Protein 7QC0 (pdb70)

Secondary structure (DSSP, 8-state):
--THHHHHHHHHHHHHHHHHHHHSS--HHHHHHHHHHHHHHHHHHHHHHHHHHHTSS---HHHHHHHHHHHHHHSS--SHHHHHHHHHHHHHHHHHTT---SGGGHHHHGGGS-SEEEEEETTEEEEEEGGGPPTT-EEEE-TTPBP-S-EEEEE--EEEB-HHHHS--S-EEE---S-HHHHHH-GGG--TTTEE-TT-B--SS-EEEEE-S-TTTSHHHHHHHHHHSPPP---HHHHHHHHHHHHHHHHHHHHHHHHHGGGGTSS--HHHHHHHHHHHHHHH--TTHHHHHHHHHHHHHHHHHHTTEEE--HHHHHHTTTEEEEEE-IIIIIB-SS-EEEEEEE-TT--HHHHHHHHHHHHTT--SHHHHHHHHHHHHHHSS--PPPEEEEEETTTEEEEEETTEEEEEE-HHHHTTSSSPPPPHHHHHHHHHHHHTT-EEEEEEETTEEEEEEEEE-PBPHHHHHHHHHHHHTT--EEEEE-SS-HHHHHHHHHHHT-S-EE-S--HHHHHHHHHHHHTTSEEEEEE-SGGGHHHHHHSSEEEEETTTS-HHHHHH-SEEETT--TTHHHHHHHHHHHHHHHHHHHHHHHHHHHHTTHHHHHTT--HHHHHHHHHHHHHHHHHHHGGGGG-----

Structure (mmCIF, N/CA/C/O backbone):
data_7QC0
#
_entry.id   7QC0
#
_cell.length_a   89.028
_cell.length_b   94.532
_cell.length_c   128.774
_cell.angle_alpha   90.000
_cell.angle_beta   90.000
_cell.angle_gamma   90.000
#
_symmetry.space_group_name_H-M   'P 21 21 2'
#
loop_
_entity.id
_entity.type
_entity.pdbx_description
1 polymer 'Cadmium translocating P-type ATPase'
2 non-polymer 'BERYLLIUM TRIFLUORIDE ION'
3 non-polymer 'MAGNESIUM ION'
4 water water
#
loop_
_atom_site.group_PDB
_atom_site.id
_atom_site.type_symbol
_atom_site.label_atom_id
_atom_site.label_alt_id
_atom_site.label_comp_id
_atom_site.label_asym_id
_atom_site.label_entity_id
_atom_site.label_seq_id
_atom_site.pdbx_PDB_ins_code
_atom_site.Cartn_x
_atom_site.Cartn_y
_atom_site.Cartn_z
_atom_site.occupancy
_atom_site.B_iso_or_equiv
_atom_site.auth_seq_id
_atom_site.auth_comp_id
_atom_site.auth_asym_id
_atom_site.auth_atom_id
_atom_site.pdbx_PDB_model_num
ATOM 1 N N . ARG A 1 41 ? 9.77247 47.04928 18.28089 1.000 169.27053 41 ARG A N 1
ATOM 2 C CA . ARG A 1 41 ? 10.87020 46.42798 17.54828 1.000 179.35970 41 ARG A CA 1
ATOM 3 C C . ARG A 1 41 ? 10.84306 44.90394 17.68916 1.000 192.53605 41 ARG A C 1
ATOM 4 O O . ARG A 1 41 ? 11.40682 44.34692 18.63206 1.000 185.81370 41 ARG A O 1
ATOM 12 N N . ALA A 1 42 ? 10.16238 44.23971 16.75337 1.000 215.19074 42 ALA A N 1
ATOM 13 C CA . ALA A 1 42 ? 10.14222 42.78505 16.67318 1.000 212.01482 42 ALA A CA 1
ATOM 14 C C . ALA A 1 42 ? 10.13230 42.36277 15.20970 1.000 216.44847 42 ALA A C 1
ATOM 15 O O . ALA A 1 42 ? 9.51572 43.02404 14.36937 1.000 217.94003 42 ALA A O 1
ATOM 17 N N . GLU A 1 43 ? 10.81988 41.25694 14.91057 1.000 202.23313 43 GLU A N 1
ATOM 18 C CA . GLU A 1 43 ? 11.04623 40.83645 13.53128 1.000 198.66788 43 GLU A CA 1
ATOM 19 C C . GLU A 1 43 ? 9.88044 40.06643 12.93076 1.000 194.96553 43 GLU A C 1
ATOM 20 O O . GLU A 1 43 ? 9.92778 39.74614 11.73840 1.000 193.13982 43 GLU A O 1
ATOM 26 N N . VAL A 1 44 ? 8.86353 39.73162 13.72717 1.000 203.34501 44 VAL A N 1
ATOM 27 C CA . VAL A 1 44 ? 7.74450 38.93839 13.22718 1.000 199.95862 44 VAL A CA 1
ATOM 28 C C . VAL A 1 44 ? 7.04006 39.62549 12.06406 1.000 203.75519 44 VAL A C 1
ATOM 29 O O . VAL A 1 44 ? 6.54057 38.95761 11.14925 1.000 202.86693 44 VAL A O 1
ATOM 33 N N . ILE A 1 45 ? 7.02363 40.95985 12.04745 1.000 213.35267 45 ILE A N 1
ATOM 34 C CA . ILE A 1 45 ? 6.41466 41.66941 10.93104 1.000 213.59233 45 ILE A CA 1
ATOM 35 C C . ILE A 1 45 ? 7.19532 41.53744 9.62909 1.000 217.90114 45 ILE A C 1
ATOM 36 O O . ILE A 1 45 ? 6.59006 41.62976 8.55248 1.000 217.02478 45 ILE A O 1
ATOM 41 N N . PHE A 1 46 ? 8.47479 41.15499 9.67749 1.000 196.38619 46 PHE A N 1
ATOM 42 C CA . PHE A 1 46 ? 9.14073 40.77225 8.43727 1.000 188.98272 46 PHE A CA 1
ATOM 43 C C . PHE A 1 46 ? 8.49892 39.54309 7.82347 1.000 187.35129 46 PHE A C 1
ATOM 44 O O . PHE A 1 46 ? 8.24371 39.51697 6.61173 1.000 186.58116 46 PHE A O 1
ATOM 52 N N . ALA A 1 47 ? 8.04064 38.61408 8.66039 1.000 187.58326 47 ALA A N 1
ATOM 53 C CA . ALA A 1 47 ? 7.29891 37.48760 8.11731 1.000 184.39590 47 ALA A CA 1
ATOM 54 C C . ALA A 1 47 ? 5.98362 37.95389 7.52706 1.000 186.07268 47 ALA A C 1
ATOM 55 O O . ALA A 1 47 ? 5.65611 37.60284 6.38400 1.000 185.09329 47 ALA A O 1
ATOM 57 N N . VAL A 1 48 ? 5.33813 38.91411 8.19035 1.000 190.75231 48 VAL A N 1
ATOM 58 C CA . VAL A 1 48 ? 4.12075 39.48211 7.63234 1.000 190.04943 48 VAL A CA 1
ATOM 59 C C . VAL A 1 48 ? 4.43299 40.16312 6.31499 1.000 187.70860 48 VAL A C 1
ATOM 60 O O . VAL A 1 48 ? 3.70210 40.00376 5.32912 1.000 184.44001 48 VAL A O 1
ATOM 64 N N . LEU A 1 49 ? 5.54783 40.88894 6.25508 1.000 180.23142 49 LEU A N 1
ATOM 65 C CA . LEU A 1 49 ? 5.88086 41.53941 4.99854 1.000 178.12425 49 LEU A CA 1
ATOM 66 C C . LEU A 1 49 ? 6.24785 40.52156 3.92509 1.000 179.00582 49 LEU A C 1
ATOM 67 O O . LEU A 1 49 ? 5.75918 40.62227 2.78990 1.000 176.19055 49 LEU A O 1
ATOM 72 N N . CYS A 1 50 ? 6.92774 39.43087 4.30833 1.000 177.01523 50 CYS A N 1
ATOM 73 C CA . CYS A 1 50 ? 7.09039 38.32676 3.36627 1.000 174.22019 50 CYS A CA 1
ATOM 74 C C . CYS A 1 50 ? 5.75290 37.79211 2.89472 1.000 172.81355 50 CYS A C 1
ATOM 75 O O . CYS A 1 50 ? 5.61118 37.42387 1.72516 1.000 171.06790 50 CYS A O 1
ATOM 78 N N . GLY A 1 51 ? 4.75305 37.75661 3.77036 1.000 187.59492 51 GLY A N 1
ATOM 79 C CA . GLY A 1 51 ? 3.44254 37.34603 3.30872 1.000 186.32258 51 GLY A CA 1
ATOM 80 C C . GLY A 1 51 ? 2.86496 38.32197 2.30101 1.000 187.87428 51 GLY A C 1
ATOM 81 O O . GLY A 1 51 ? 2.59080 37.95179 1.15360 1.000 188.02313 51 GLY A O 1
ATOM 82 N N . ILE A 1 52 ? 2.87565 39.61576 2.64719 1.000 175.78660 52 ILE A N 1
ATOM 83 C CA . ILE A 1 52 ? 2.32050 40.63203 1.75289 1.000 172.15465 52 ILE A CA 1
ATOM 84 C C . ILE A 1 52 ? 3.07811 40.64746 0.43818 1.000 174.72352 52 ILE A C 1
ATOM 85 O O . ILE A 1 52 ? 2.48345 40.72723 -0.64443 1.000 176.63699 52 ILE A O 1
ATOM 90 N N . CYS A 1 53 ? 4.39948 40.57154 0.51173 1.000 177.35452 53 CYS A N 1
ATOM 91 C CA . CYS A 1 53 ? 5.20200 40.54096 -0.69855 1.000 175.67828 53 CYS A CA 1
ATOM 92 C C . CYS A 1 53 ? 5.02478 39.23129 -1.46327 1.000 174.93694 53 CYS A C 1
ATOM 93 O O . CYS A 1 53 ? 4.95253 39.23943 -2.69829 1.000 177.47229 53 CYS A O 1
ATOM 96 N N . LEU A 1 54 ? 4.95847 38.09299 -0.75864 1.000 173.19506 54 LEU A N 1
ATOM 97 C CA . LEU A 1 54 ? 4.73315 36.83167 -1.46467 1.000 171.90629 54 LEU A CA 1
ATOM 98 C C . LEU A 1 54 ? 3.35195 36.75555 -2.10352 1.000 173.90789 54 LEU A C 1
ATOM 99 O O . LEU A 1 54 ? 3.22776 36.32204 -3.25265 1.000 177.18287 54 LEU A O 1
ATOM 104 N N . LEU A 1 55 ? 2.30339 37.17105 -1.39126 1.000 171.59594 55 LEU A N 1
ATOM 105 C CA . LEU A 1 55 ? 0.96544 37.11726 -1.97603 1.000 171.33103 55 LEU A CA 1
ATOM 106 C C . LEU A 1 55 ? 0.81834 38.06099 -3.16645 1.000 179.08141 55 LEU A C 1
ATOM 107 O O . LEU A 1 55 ? 0.54170 37.61619 -4.28967 1.000 183.86416 55 LEU A O 1
ATOM 112 N N . LEU A 1 56 ? 1.17371 39.33479 -2.98416 1.000 172.91333 56 LEU A N 1
ATOM 113 C CA . LEU A 1 56 ? 0.92462 40.31544 -4.03640 1.000 177.87391 56 LEU A CA 1
ATOM 114 C C . LEU A 1 56 ? 1.88336 40.11709 -5.19836 1.000 181.46686 56 LEU A C 1
ATOM 115 O O . LEU A 1 56 ? 1.51354 40.34990 -6.35500 1.000 187.98214 56 LEU A O 1
ATOM 120 N N . GLY A 1 57 ? 3.11626 39.70386 -4.90944 1.000 183.62111 57 GLY A N 1
ATOM 121 C CA . GLY A 1 57 ? 4.03792 39.35190 -5.97028 1.000 179.88576 57 GLY A CA 1
ATOM 122 C C . GLY A 1 57 ? 3.64743 38.07958 -6.69933 1.000 184.50288 57 GLY A C 1
ATOM 123 O O . GLY A 1 57 ? 3.95841 37.92324 -7.88356 1.000 186.13679 57 GLY A O 1
ATOM 124 N N . TRP A 1 58 ? 2.97870 37.14537 -6.00854 1.000 178.41340 58 TRP A N 1
ATOM 125 C CA . TRP A 1 58 ? 2.47996 35.95212 -6.69252 1.000 179.40432 58 TRP A CA 1
ATOM 126 C C . TRP A 1 58 ? 1.16065 36.20574 -7.41701 1.000 185.32496 58 TRP A C 1
ATOM 127 O O . TRP A 1 58 ? 0.99570 35.78893 -8.56960 1.000 188.81253 58 TRP A O 1
ATOM 138 N N . LEU A 1 59 ? 0.21969 36.89811 -6.77250 1.000 188.63530 59 LEU A N 1
ATOM 139 C CA . LEU A 1 59 ? -1.10806 37.07687 -7.35382 1.000 197.35450 59 LEU A CA 1
ATOM 140 C C . LEU A 1 59 ? -1.10015 38.12210 -8.46580 1.000 204.01737 59 LEU A C 1
ATOM 141 O O . LEU A 1 59 ? -1.55285 37.84973 -9.58356 1.000 207.34564 59 LEU A O 1
ATOM 146 N N . GLY A 1 60 ? -0.59780 39.32115 -8.17275 1.000 218.00816 60 GLY A N 1
ATOM 147 C CA . GLY A 1 60 ? -0.72793 40.46430 -9.04940 1.000 219.59873 60 GLY A CA 1
ATOM 148 C C . GLY A 1 60 ? -0.30635 40.24619 -10.49334 1.000 228.35914 60 GLY A C 1
ATOM 149 O O . GLY A 1 60 ? -1.04843 40.57872 -11.42017 1.000 229.02174 60 GLY A O 1
ATOM 150 N N . PRO A 1 61 ? 0.89112 39.69778 -10.72492 1.000 214.74231 61 PRO A N 1
ATOM 151 C CA . PRO A 1 61 ? 1.33682 39.47578 -12.11306 1.000 212.25399 61 PRO A CA 1
ATOM 152 C C . PRO A 1 61 ? 0.49261 38.47852 -12.90314 1.000 210.05666 61 PRO A C 1
ATOM 153 O O . PRO A 1 61 ? 0.65686 38.40397 -14.12772 1.000 204.02083 61 PRO A O 1
ATOM 157 N N . LYS A 1 62 ? -0.39666 37.71956 -12.26095 1.000 205.73014 62 LYS A N 1
ATOM 158 C CA . LYS A 1 62 ? -1.07287 36.61438 -12.93421 1.000 206.83306 62 LYS A CA 1
ATOM 159 C C . LYS A 1 62 ? -2.58935 36.70142 -12.80453 1.000 211.71144 62 LYS A C 1
ATOM 160 O O . LYS A 1 62 ? -3.32105 36.30233 -13.71716 1.000 203.38386 62 LYS A O 1
ATOM 166 N N . TYR A 1 63 ? -3.07143 37.22738 -11.67904 1.000 219.62951 63 TYR A N 1
ATOM 167 C CA . TYR A 1 63 ? -4.49899 37.43152 -11.45880 1.000 220.18978 63 TYR A CA 1
ATOM 168 C C . TYR A 1 63 ? -4.80785 38.87653 -11.07826 1.000 223.27999 63 TYR A C 1
ATOM 169 O O . TYR A 1 63 ? -5.79195 39.14525 -10.38351 1.000 224.63043 63 TYR A O 1
ATOM 178 N N . GLY A 1 64 ? -3.96861 39.81169 -11.51020 1.000 227.80780 64 GLY A N 1
ATOM 179 C CA . GLY A 1 64 ? -4.18804 41.21025 -11.22148 1.000 224.53610 64 GLY A CA 1
ATOM 180 C C . GLY A 1 64 ? -3.45146 42.09659 -12.20280 1.000 215.71228 64 GLY A C 1
ATOM 181 O O . GLY A 1 64 ? -2.91697 41.63198 -13.21224 1.000 210.33367 64 GLY A O 1
ATOM 182 N N . ILE A 1 65 ? -3.44958 43.39367 -11.90104 1.000 209.09969 65 ILE A N 1
ATOM 183 C CA . ILE A 1 65 ? -2.83224 44.39015 -12.76975 1.000 204.51264 65 ILE A CA 1
ATOM 184 C C . ILE A 1 65 ? -1.47053 44.80055 -12.22265 1.000 200.19816 65 ILE A C 1
ATOM 185 O O . ILE A 1 65 ? -1.33810 45.85220 -11.58434 1.000 194.27429 65 ILE A O 1
ATOM 190 N N . MET A 1 66 ? -0.45617 43.96734 -12.43252 1.000 211.22681 66 MET A N 1
ATOM 191 C CA . MET A 1 66 ? 0.87487 44.27058 -11.93179 1.000 205.18169 66 MET A CA 1
ATOM 192 C C . MET A 1 66 ? 1.91197 43.80019 -12.94087 1.000 198.03375 66 MET A C 1
ATOM 193 O O . MET A 1 66 ? 1.74888 42.75086 -13.56983 1.000 195.54108 66 MET A O 1
ATOM 198 N N . SER A 1 67 ? 2.97440 44.59021 -13.09110 1.000 190.05602 67 SER A N 1
ATOM 199 C CA . SER A 1 67 ? 4.11994 44.18218 -13.89412 1.000 193.05008 67 SER A CA 1
ATOM 200 C C . SER A 1 67 ? 4.89029 43.06654 -13.20809 1.000 195.67036 67 SER A C 1
ATOM 201 O O . SER A 1 67 ? 5.03272 43.04533 -11.98185 1.000 196.65826 67 SER A O 1
ATOM 204 N N . GLU A 1 68 ? 5.37174 42.11937 -14.01360 1.000 192.04709 68 GLU A N 1
ATOM 205 C CA . GLU A 1 68 ? 6.33406 41.15150 -13.50579 1.000 192.77183 68 GLU A CA 1
ATOM 206 C C . GLU A 1 68 ? 7.59972 41.83074 -12.99943 1.000 195.96305 68 GLU A C 1
ATOM 207 O O . GLU A 1 68 ? 8.29035 41.28024 -12.13889 1.000 196.14191 68 GLU A O 1
ATOM 213 N N . GLN A 1 69 ? 7.92032 43.02074 -13.51167 1.000 196.10097 69 GLN A N 1
ATOM 214 C CA . GLN A 1 69 ? 9.00081 43.80718 -12.92363 1.000 196.60279 69 GLN A CA 1
ATOM 215 C C . GLN A 1 69 ? 8.67922 44.20233 -11.48303 1.000 194.28593 69 GLN A C 1
ATOM 216 O O . GLN A 1 69 ? 9.50172 44.00975 -10.57524 1.000 189.65544 69 GLN A O 1
ATOM 222 N N . PHE A 1 70 ? 7.41589 44.53737 -11.21929 1.000 213.20514 70 PHE A N 1
ATOM 223 C CA . PHE A 1 70 ? 7.01538 44.94427 -9.87692 1.000 209.01696 70 PHE A CA 1
ATOM 224 C C . PHE A 1 70 ? 6.73992 43.72952 -8.99886 1.000 209.37230 70 PHE A C 1
ATOM 225 O O . PHE A 1 70 ? 7.14988 43.69439 -7.83398 1.000 208.93391 70 PHE A O 1
ATOM 233 N N . GLY A 1 71 ? 6.00058 42.74911 -9.51102 1.000 197.75156 71 GLY A N 1
ATOM 234 C CA . GLY A 1 71 ? 5.76334 41.55337 -8.72412 1.000 194.00052 71 GLY A CA 1
ATOM 235 C C . GLY A 1 71 ? 7.02895 40.76132 -8.43603 1.000 192.60224 71 GLY A C 1
ATOM 236 O O . GLY A 1 71 ? 7.15919 40.15595 -7.36756 1.000 190.85917 71 GLY A O 1
ATOM 237 N N . PHE A 1 72 ? 8.01092 40.80820 -9.34359 1.000 190.80148 72 PHE A N 1
ATOM 238 C CA . PHE A 1 72 ? 9.34264 40.30598 -9.01367 1.000 189.56996 72 PHE A CA 1
ATOM 239 C C . PHE A 1 72 ? 10.04092 41.15876 -7.95837 1.000 185.55447 72 PHE A C 1
ATOM 240 O O . PHE A 1 72 ? 10.77782 40.62305 -7.12601 1.000 177.46789 72 PHE A O 1
ATOM 248 N N . GLY A 1 73 ? 9.87773 42.48541 -7.99417 1.000 189.52255 73 GLY A N 1
ATOM 249 C CA . GLY A 1 73 ? 10.44265 43.28663 -6.91624 1.000 178.80565 73 GLY A CA 1
ATOM 250 C C . GLY A 1 73 ? 9.82364 42.98142 -5.56210 1.000 178.77444 73 GLY A C 1
ATOM 251 O O . GLY A 1 73 ? 10.51047 42.99673 -4.53297 1.000 174.50495 73 GLY A O 1
ATOM 252 N N . LEU A 1 74 ? 8.54600 42.60161 -5.55718 1.000 189.32155 74 LEU A N 1
ATOM 253 C CA . LEU A 1 74 ? 7.91805 42.06361 -4.35147 1.000 185.35071 74 LEU A CA 1
ATOM 254 C C . LEU A 1 74 ? 8.51195 40.71946 -3.94497 1.000 185.69390 74 LEU A C 1
ATOM 255 O O . LEU A 1 74 ? 8.72892 40.47286 -2.75443 1.000 187.35211 74 LEU A O 1
ATOM 260 N N . LEU A 1 75 ? 8.72388 39.81480 -4.90144 1.000 178.10517 75 LEU A N 1
ATOM 261 C CA . LEU A 1 75 ? 9.42438 38.57189 -4.57833 1.000 176.60117 75 LEU A CA 1
ATOM 262 C C . LEU A 1 75 ? 10.82319 38.83532 -4.01449 1.000 178.74498 75 LEU A C 1
ATOM 263 O O . LEU A 1 75 ? 11.27465 38.13511 -3.09596 1.000 182.53337 75 LEU A O 1
ATOM 268 N N . LEU A 1 76 ? 11.49406 39.87903 -4.50450 1.000 189.50132 76 LEU A N 1
ATOM 269 C CA . LEU A 1 76 ? 12.78121 40.27992 -3.94324 1.000 187.86556 76 LEU A CA 1
ATOM 270 C C . LEU A 1 76 ? 12.63187 40.70347 -2.49042 1.000 191.77854 76 LEU A C 1
ATOM 271 O O . LEU A 1 76 ? 13.45660 40.35105 -1.64191 1.000 193.84316 76 LEU A O 1
ATOM 276 N N . ALA A 1 77 ? 11.62317 41.52541 -2.20111 1.000 178.37431 77 ALA A N 1
ATOM 277 C CA . ALA A 1 77 ? 11.37903 41.91479 -0.81521 1.000 180.08035 77 ALA A CA 1
ATOM 278 C C . ALA A 1 77 ? 11.06371 40.69626 0.05138 1.000 179.91840 77 ALA A C 1
ATOM 279 O O . ALA A 1 77 ? 11.45106 40.63905 1.22487 1.000 182.53469 77 ALA A O 1
ATOM 281 N N . ALA A 1 78 ? 10.31790 39.73285 -0.50065 1.000 184.74329 78 ALA A N 1
ATOM 282 C CA . ALA A 1 78 ? 10.02181 38.48129 0.19375 1.000 185.82252 78 ALA A CA 1
ATOM 283 C C . ALA A 1 78 ? 11.26600 37.63672 0.44025 1.000 188.27326 78 ALA A C 1
ATOM 284 O O . ALA A 1 78 ? 11.25527 36.78369 1.33522 1.000 186.26938 78 ALA A O 1
ATOM 286 N N . TYR A 1 79 ? 12.33766 37.86168 -0.31962 1.000 182.21512 79 TYR A N 1
ATOM 287 C CA . TYR A 1 79 ? 13.62523 37.27120 0.04862 1.000 184.06966 79 TYR A CA 1
ATOM 288 C C . TYR A 1 79 ? 14.41884 38.12451 1.03262 1.000 187.35852 79 TYR A C 1
ATOM 289 O O . TYR A 1 79 ? 15.07429 37.58175 1.92092 1.000 192.40336 79 TYR A O 1
ATOM 298 N N . PHE A 1 80 ? 14.35430 39.44680 0.90751 1.000 185.02842 80 PHE A N 1
ATOM 299 C CA . PHE A 1 80 ? 15.07848 40.33970 1.81050 1.000 185.25087 80 PHE A CA 1
ATOM 300 C C . PHE A 1 80 ? 14.58665 40.20668 3.25264 1.000 184.83864 80 PHE A C 1
ATOM 301 O O . PHE A 1 80 ? 15.36466 39.89981 4.17419 1.000 186.94779 80 PHE A O 1
ATOM 309 N N . PHE A 1 81 ? 13.28114 40.41406 3.45876 1.000 189.34712 81 PHE A N 1
ATOM 310 C CA . PHE A 1 81 ? 12.69578 40.27662 4.78829 1.000 191.14366 81 PHE A CA 1
ATOM 311 C C . PHE A 1 81 ? 12.81884 38.85257 5.31112 1.000 196.07658 81 PHE A C 1
ATOM 312 O O . PHE A 1 81 ? 12.97561 38.64388 6.52140 1.000 199.68678 81 PHE A O 1
ATOM 320 N N . GLY A 1 82 ? 12.74342 37.86378 4.42018 1.000 185.49171 82 GLY A N 1
ATOM 321 C CA . GLY A 1 82 ? 12.87679 36.48470 4.85266 1.000 189.53925 82 GLY A CA 1
ATOM 322 C C . GLY A 1 82 ? 14.28830 36.19323 5.31470 1.000 192.74140 82 GLY A C 1
ATOM 323 O O . GLY A 1 82 ? 14.49959 35.52887 6.33295 1.000 191.62562 82 GLY A O 1
ATOM 324 N N . GLY A 1 83 ? 15.27255 36.70336 4.57253 1.000 197.09371 83 GLY A N 1
ATOM 325 C CA . GLY A 1 83 ? 16.65042 36.31492 4.76420 1.000 202.14785 83 GLY A CA 1
ATOM 326 C C . GLY A 1 83 ? 17.32685 36.99863 5.92439 1.000 207.09352 83 GLY A C 1
ATOM 327 O O . GLY A 1 83 ? 18.18814 36.39675 6.56602 1.000 204.12874 83 GLY A O 1
ATOM 328 N N . TYR A 1 84 ? 16.96917 38.25516 6.21691 1.000 227.35874 84 TYR A N 1
ATOM 329 C CA . TYR A 1 84 ? 17.88630 39.06444 7.01916 1.000 229.57484 84 TYR A CA 1
ATOM 330 C C . TYR A 1 84 ? 18.02658 38.52090 8.43891 1.000 230.00138 84 TYR A C 1
ATOM 331 O O . TYR A 1 84 ? 19.12611 38.53506 9.00344 1.000 233.90133 84 TYR A O 1
ATOM 340 N N . PHE A 1 85 ? 16.94581 38.01030 9.02327 1.000 211.83977 85 PHE A N 1
ATOM 341 C CA . PHE A 1 85 ? 17.05267 37.34505 10.31920 1.000 205.56126 85 PHE A CA 1
ATOM 342 C C . PHE A 1 85 ? 17.42152 35.86401 10.23276 1.000 199.08099 85 PHE A C 1
ATOM 343 O O . PHE A 1 85 ? 18.25272 35.39451 11.01791 1.000 196.98391 85 PHE A O 1
ATOM 351 N N . THR A 1 86 ? 16.82049 35.11258 9.30678 1.000 203.88501 86 THR A N 1
ATOM 352 C CA . THR A 1 86 ? 17.10879 33.68217 9.20180 1.000 198.48134 86 THR A CA 1
ATOM 353 C C . THR A 1 86 ? 18.56955 33.39976 8.85281 1.000 202.18061 86 THR A C 1
ATOM 354 O O . THR A 1 86 ? 19.09372 32.33431 9.19839 1.000 204.05637 86 THR A O 1
ATOM 358 N N . LEU A 1 87 ? 19.23170 34.33303 8.16609 1.000 203.00614 87 LEU A N 1
ATOM 359 C CA . LEU A 1 87 ? 20.66541 34.25146 7.89288 1.000 203.01594 87 LEU A CA 1
ATOM 360 C C . LEU A 1 87 ? 21.47480 34.09357 9.17638 1.000 199.19470 87 LEU A C 1
ATOM 361 O O . LEU A 1 87 ? 22.37365 33.23942 9.26943 1.000 201.08703 87 LEU A O 1
ATOM 366 N N . ARG A 1 88 ? 21.22205 34.97200 10.15042 1.000 190.39848 88 ARG A N 1
ATOM 367 C CA . ARG A 1 88 ? 22.17574 35.17179 11.23233 1.000 196.13923 88 ARG A CA 1
ATOM 368 C C . ARG A 1 88 ? 22.34084 33.91695 12.07242 1.000 203.98509 88 ARG A C 1
ATOM 369 O O . ARG A 1 88 ? 23.40544 33.70764 12.65238 1.000 208.85954 88 ARG A O 1
ATOM 377 N N . GLU A 1 89 ? 21.30005 33.08877 12.17607 1.000 202.49632 89 GLU A N 1
ATOM 378 C CA . GLU A 1 89 ? 21.40611 31.87476 12.97961 1.000 205.28428 89 GLU A CA 1
ATOM 379 C C . GLU A 1 89 ? 22.57699 31.01980 12.50749 1.000 210.87012 89 GLU A C 1
ATOM 380 O O . GLU A 1 89 ? 23.49936 30.69822 13.27944 1.000 215.93068 89 GLU A O 1
ATOM 386 N N . ALA A 1 90 ? 22.61389 30.75832 11.20025 1.000 219.40885 90 ALA A N 1
ATOM 387 C CA . ALA A 1 90 ? 23.69050 29.97291 10.61914 1.000 222.93050 90 ALA A CA 1
ATOM 388 C C . ALA A 1 90 ? 25.00384 30.73326 10.66138 1.000 222.00649 90 ALA A C 1
ATOM 389 O O . ALA A 1 90 ? 26.03253 30.17460 11.05035 1.000 220.06591 90 ALA A O 1
ATOM 391 N N . VAL A 1 91 ? 25.00067 32.00194 10.23974 1.000 216.88704 91 VAL A N 1
ATOM 392 C CA . VAL A 1 91 ? 26.25609 32.75807 10.23368 1.000 214.14217 91 VAL A CA 1
ATOM 393 C C . VAL A 1 91 ? 26.90632 32.73390 11.61681 1.000 219.67863 91 VAL A C 1
ATOM 394 O O . VAL A 1 91 ? 28.08379 32.37042 11.77237 1.000 220.61808 91 VAL A O 1
ATOM 398 N N . GLU A 1 92 ? 26.10542 33.00683 12.64990 1.000 219.57129 92 GLU A N 1
ATOM 399 C CA . GLU A 1 92 ? 26.60409 33.11812 14.01445 1.000 220.89546 92 GLU A CA 1
ATOM 400 C C . GLU A 1 92 ? 27.15296 31.79208 14.51705 1.000 229.20075 92 GLU A C 1
ATOM 401 O O . GLU A 1 92 ? 28.28561 31.73092 15.01072 1.000 231.97448 92 GLU A O 1
ATOM 407 N N . LYS A 1 93 ? 26.37191 30.70888 14.40986 1.000 243.68161 93 LYS A N 1
ATOM 408 C CA . LYS A 1 93 ? 26.88099 29.46942 14.99251 1.000 246.62705 93 LYS A CA 1
ATOM 409 C C . LYS A 1 93 ? 27.98187 28.85034 14.13735 1.000 247.50512 93 LYS A C 1
ATOM 410 O O . LYS A 1 93 ? 28.95763 28.31995 14.67787 1.000 254.99495 93 LYS A O 1
ATOM 416 N N . ILE A 1 94 ? 27.85333 28.88966 12.80909 1.000 239.32386 94 ILE A N 1
ATOM 417 C CA . ILE A 1 94 ? 28.85293 28.27394 11.94600 1.000 238.79353 94 ILE A CA 1
ATOM 418 C C . ILE A 1 94 ? 30.15796 29.05615 11.89190 1.000 239.13514 94 ILE A C 1
ATOM 419 O O . ILE A 1 94 ? 31.15449 28.53219 11.37751 1.000 235.89312 94 ILE A O 1
ATOM 424 N N . SER A 1 95 ? 30.19444 30.28942 12.41590 1.000 231.45800 95 SER A N 1
ATOM 425 C CA . SER A 1 95 ? 31.49042 30.94157 12.60236 1.000 232.84335 95 SER A CA 1
ATOM 426 C C . SER A 1 95 ? 32.39954 30.13233 13.52549 1.000 235.86996 95 SER A C 1
ATOM 427 O O . SER A 1 95 ? 33.62108 30.11307 13.33095 1.000 234.92136 95 SER A O 1
ATOM 430 N N . LYS A 1 96 ? 31.82388 29.45353 14.52031 1.000 236.41266 96 LYS A N 1
ATOM 431 C CA . LYS A 1 96 ? 32.53476 28.43242 15.29252 1.000 234.32428 96 LYS A CA 1
ATOM 432 C C . LYS A 1 96 ? 31.48035 27.61330 16.02633 1.000 236.93190 96 LYS A C 1
ATOM 433 O O . LYS A 1 96 ? 30.88557 28.09846 16.99374 1.000 235.98839 96 LYS A O 1
ATOM 439 N N . GLY A 1 97 ? 31.26309 26.37733 15.57923 1.000 244.31964 97 GLY A N 1
ATOM 440 C CA . GLY A 1 97 ? 30.17962 25.56267 16.09785 1.000 237.83850 97 GLY A CA 1
ATOM 441 C C . GLY A 1 97 ? 29.84052 24.39073 15.19844 1.000 235.04780 97 GLY A C 1
ATOM 442 O O . GLY A 1 97 ? 30.74360 23.73688 14.66690 1.000 236.00335 97 GLY A O 1
ATOM 443 N N . GLN A 1 98 ? 28.54972 24.10684 15.01805 1.000 231.21185 98 GLN A N 1
ATOM 444 C CA . GLN A 1 98 ? 28.13060 22.94710 14.24340 1.000 227.96173 98 GLN A CA 1
ATOM 445 C C . GLN A 1 98 ? 26.94502 23.30145 13.35132 1.000 224.41268 98 GLN A C 1
ATOM 446 O O . GLN A 1 98 ? 26.27295 24.31839 13.53972 1.000 225.77086 98 GLN A O 1
ATOM 452 N N . PHE A 1 99 ? 26.71327 22.43592 12.36506 1.000 220.05267 99 PHE A N 1
ATOM 453 C CA . PHE A 1 99 ? 25.66032 22.60337 11.36859 1.000 216.91281 99 PHE A CA 1
ATOM 454 C C . PHE A 1 99 ? 24.26211 22.47914 11.97217 1.000 220.76399 99 PHE A C 1
ATOM 455 O O . PHE A 1 99 ? 24.05757 21.82406 12.99801 1.000 225.45278 99 PHE A O 1
ATOM 463 N N . GLN A 1 100 ? 23.29227 23.12084 11.31529 1.000 216.57323 100 GLN A N 1
ATOM 464 C CA . GLN A 1 100 ? 21.92393 23.19130 11.81736 1.000 218.87197 100 GLN A CA 1
ATOM 465 C C . GLN A 1 100 ? 20.96049 23.43696 10.65943 1.000 209.76111 100 GLN A C 1
ATOM 466 O O . GLN A 1 100 ? 21.36152 23.85909 9.57196 1.000 208.65633 100 GLN A O 1
ATOM 472 N N . ILE A 1 101 ? 19.67955 23.13180 10.91018 1.000 221.45804 101 ILE A N 1
ATOM 473 C CA . ILE A 1 101 ? 18.60325 23.28035 9.92275 1.000 213.71303 101 ILE A CA 1
ATOM 474 C C . ILE A 1 101 ? 18.57369 24.67003 9.28857 1.000 213.33803 101 ILE A C 1
ATOM 475 O O . ILE A 1 101 ? 18.18803 24.82367 8.11313 1.000 210.65864 101 ILE A O 1
ATOM 480 N N . ASP A 1 102 ? 18.94692 25.70467 10.05539 1.000 196.84070 102 ASP A N 1
ATOM 481 C CA . ASP A 1 102 ? 18.93753 27.06777 9.53523 1.000 193.77702 102 ASP A CA 1
ATOM 482 C C . ASP A 1 102 ? 19.88668 27.22185 8.36149 1.000 194.15705 102 ASP A C 1
ATOM 483 O O . ASP A 1 102 ? 19.74325 28.16155 7.57296 1.000 194.49356 102 ASP A O 1
ATOM 488 N N . PHE A 1 103 ? 20.85763 26.31891 8.24378 1.000 198.10908 103 PHE A N 1
ATOM 489 C CA . PHE A 1 103 ? 21.71055 26.26886 7.06582 1.000 198.44951 103 PHE A CA 1
ATOM 490 C C . PHE A 1 103 ? 20.92294 25.72911 5.87861 1.000 199.91566 103 PHE A C 1
ATOM 491 O O . PHE A 1 103 ? 20.92076 26.32094 4.78636 1.000 197.61516 103 PHE A O 1
ATOM 499 N N . LEU A 1 104 ? 20.23351 24.60441 6.09532 1.000 200.40970 104 LEU A N 1
ATOM 500 C CA . LEU A 1 104 ? 19.47925 23.94299 5.03877 1.000 198.81147 104 LEU A CA 1
ATOM 501 C C . LEU A 1 104 ? 18.47084 24.88551 4.39986 1.000 200.60147 104 LEU A C 1
ATOM 502 O O . LEU A 1 104 ? 18.52114 25.12487 3.19214 1.000 195.92144 104 LEU A O 1
ATOM 507 N N . MET A 1 105 ? 17.50698 25.38277 5.18264 1.000 199.85030 105 MET A N 1
ATOM 508 C CA . MET A 1 105 ? 16.40182 26.11538 4.55635 1.000 200.67597 105 MET A CA 1
ATOM 509 C C . MET A 1 105 ? 16.86910 27.42781 3.92633 1.000 203.78077 105 MET A C 1
ATOM 510 O O . MET A 1 105 ? 16.38808 27.82010 2.84373 1.000 195.29855 105 MET A O 1
ATOM 515 N N . LEU A 1 106 ? 17.92022 28.01712 4.49948 1.000 223.09700 106 LEU A N 1
ATOM 516 C CA . LEU A 1 106 ? 18.44848 29.28299 4.00807 1.000 224.12719 106 LEU A CA 1
ATOM 517 C C . LEU A 1 106 ? 19.14576 29.10148 2.66932 1.000 226.53477 106 LEU A C 1
ATOM 518 O O . LEU A 1 106 ? 18.98726 29.93271 1.76692 1.000 230.49501 106 LEU A O 1
ATOM 523 N N . VAL A 1 107 ? 19.92226 28.02833 2.51170 1.000 218.85256 107 VAL A N 1
ATOM 524 C CA . VAL A 1 107 ? 20.50163 27.80788 1.19044 1.000 212.10784 107 VAL A CA 1
ATOM 525 C C . VAL A 1 107 ? 19.46791 27.20970 0.22858 1.000 211.29397 107 VAL A C 1
ATOM 526 O O . VAL A 1 107 ? 19.60836 27.34277 -0.99500 1.000 202.35285 107 VAL A O 1
ATOM 530 N N . ALA A 1 108 ? 18.46591 26.48823 0.74429 1.000 217.53690 108 ALA A N 1
ATOM 531 C CA . ALA A 1 108 ? 17.40647 25.95713 -0.10800 1.000 213.54556 108 ALA A CA 1
ATOM 532 C C . ALA A 1 108 ? 16.72454 27.06982 -0.88726 1.000 211.80502 108 ALA A C 1
ATOM 533 O O . ALA A 1 108 ? 16.41350 26.91223 -2.07772 1.000 207.06301 108 ALA A O 1
ATOM 535 N N . ALA A 1 109 ? 16.52356 28.22440 -0.24406 1.000 206.51355 109 ALA A N 1
ATOM 536 C CA . ALA A 1 109 ? 15.88769 29.32001 -0.97548 1.000 203.90878 109 ALA A CA 1
ATOM 537 C C . ALA A 1 109 ? 16.79649 29.80271 -2.10184 1.000 206.65886 109 ALA A C 1
ATOM 538 O O . ALA A 1 109 ? 16.32522 30.13044 -3.20420 1.000 211.05704 109 ALA A O 1
ATOM 540 N N . SER A 1 110 ? 18.10723 29.84197 -1.83768 1.000 200.91280 110 SER A N 1
ATOM 541 C CA . SER A 1 110 ? 19.06221 30.30626 -2.83725 1.000 200.20558 110 SER A CA 1
ATOM 542 C C . SER A 1 110 ? 19.05118 29.36985 -4.03501 1.000 210.46330 110 SER A C 1
ATOM 543 O O . SER A 1 110 ? 19.09821 29.81254 -5.19007 1.000 215.30599 110 SER A O 1
ATOM 546 N N . GLY A 1 111 ? 18.99957 28.06221 -3.76608 1.000 212.45412 111 GLY A N 1
ATOM 547 C CA . GLY A 1 111 ? 18.92489 27.09582 -4.84794 1.000 215.95117 111 GLY A CA 1
ATOM 548 C C . GLY A 1 111 ? 17.66281 27.29852 -5.65872 1.000 224.91496 111 GLY A C 1
ATOM 549 O O . GLY A 1 111 ? 17.67619 27.19594 -6.88858 1.000 234.06524 111 GLY A O 1
ATOM 550 N N . ALA A 1 112 ? 16.55080 27.58422 -4.97477 1.000 232.34143 112 ALA A N 1
ATOM 551 C CA . ALA A 1 112 ? 15.27686 27.73711 -5.66942 1.000 233.00210 112 ALA A CA 1
ATOM 552 C C . ALA A 1 112 ? 15.33670 28.91648 -6.63154 1.000 236.36830 112 ALA A C 1
ATOM 553 O O . ALA A 1 112 ? 14.82840 28.84159 -7.75646 1.000 244.82270 112 ALA A O 1
ATOM 555 N N . ALA A 1 113 ? 15.93753 30.02602 -6.19316 1.000 236.82098 113 ALA A N 1
ATOM 556 C CA . ALA A 1 113 ? 16.09995 31.17389 -7.08654 1.000 238.62191 113 ALA A CA 1
ATOM 557 C C . ALA A 1 113 ? 17.06260 30.86879 -8.23413 1.000 244.63078 113 ALA A C 1
ATOM 558 O O . ALA A 1 113 ? 16.78102 31.19757 -9.39357 1.000 254.35831 113 ALA A O 1
ATOM 560 N N . ILE A 1 114 ? 18.20779 30.24776 -7.93134 1.000 236.35829 114 ILE A N 1
ATOM 561 C CA . ILE A 1 114 ? 19.23094 30.01884 -8.95490 1.000 235.79519 114 ILE A CA 1
ATOM 562 C C . ILE A 1 114 ? 18.73106 29.06488 -10.03315 1.000 237.41033 114 ILE A C 1
ATOM 563 O O . ILE A 1 114 ? 18.93840 29.29808 -11.23043 1.000 238.50975 114 ILE A O 1
ATOM 568 N N . LEU A 1 115 ? 18.05656 27.99019 -9.63773 1.000 239.42964 115 LEU A N 1
ATOM 569 C CA . LEU A 1 115 ? 17.64200 26.95006 -10.56679 1.000 242.69309 115 LEU A CA 1
ATOM 570 C C . LEU A 1 115 ? 16.12869 26.82831 -10.54084 1.000 248.36724 115 LEU A C 1
ATOM 571 O O . LEU A 1 115 ? 15.53049 26.75629 -9.46285 1.000 250.53769 115 LEU A O 1
ATOM 576 N N . GLY A 1 116 ? 15.51995 26.77831 -11.72553 1.000 270.05862 116 GLY A N 1
ATOM 577 C CA . GLY A 1 116 ? 14.07566 26.71639 -11.83214 1.000 268.12346 116 GLY A CA 1
ATOM 578 C C . GLY A 1 116 ? 13.38360 27.80125 -11.03476 1.000 270.01568 116 GLY A C 1
ATOM 579 O O . GLY A 1 116 ? 12.59348 27.48394 -10.13831 1.000 266.71454 116 GLY A O 1
ATOM 580 N N . GLU A 1 117 ? 13.69218 29.07108 -11.30941 1.000 298.03040 117 GLU A N 1
ATOM 581 C CA . GLU A 1 117 ? 13.14609 30.15016 -10.49467 1.000 295.17335 117 GLU A CA 1
ATOM 582 C C . GLU A 1 117 ? 11.62914 30.05896 -10.46382 1.000 293.52703 117 GLU A C 1
ATOM 583 O O . GLU A 1 117 ? 10.96013 30.19866 -11.49252 1.000 297.61591 117 GLU A O 1
ATOM 589 N N . TRP A 1 118 ? 11.10074 29.83130 -9.27000 1.000 253.25268 118 TRP A N 1
ATOM 590 C CA . TRP A 1 118 ? 9.67593 29.80982 -9.00799 1.000 239.73310 118 TRP A CA 1
ATOM 591 C C . TRP A 1 118 ? 9.35319 30.72804 -7.84955 1.000 231.91972 118 TRP A C 1
ATOM 592 O O . TRP A 1 118 ? 8.17617 30.89468 -7.50921 1.000 225.03266 118 TRP A O 1
ATOM 603 N N . ALA A 1 119 ? 10.37860 31.29706 -7.22141 1.000 241.49618 119 ALA A N 1
ATOM 604 C CA . ALA A 1 119 ? 10.25913 32.12663 -6.03742 1.000 227.27788 119 ALA A CA 1
ATOM 605 C C . ALA A 1 119 ? 9.67948 31.31608 -4.89591 1.000 226.22037 119 ALA A C 1
ATOM 606 O O . ALA A 1 119 ? 9.11049 31.87209 -3.95094 1.000 223.65189 119 ALA A O 1
ATOM 608 N N . GLU A 1 120 ? 9.82364 29.99002 -4.98327 1.000 206.82740 120 GLU A N 1
ATOM 609 C CA . GLU A 1 120 ? 9.40578 29.14447 -3.88253 1.000 206.92841 120 GLU A CA 1
ATOM 610 C C . GLU A 1 120 ? 10.39660 29.27440 -2.74690 1.000 206.47643 120 GLU A C 1
ATOM 611 O O . GLU A 1 120 ? 10.10057 28.87723 -1.61151 1.000 200.97462 120 GLU A O 1
ATOM 617 N N . GLY A 1 121 ? 11.56374 29.84338 -3.05945 1.000 223.28113 121 GLY A N 1
ATOM 618 C CA . GLY A 1 121 ? 12.53383 30.15538 -2.03484 1.000 218.42200 121 GLY A CA 1
ATOM 619 C C . GLY A 1 121 ? 11.90759 31.12135 -1.05878 1.000 213.04131 121 GLY A C 1
ATOM 620 O O . GLY A 1 121 ? 12.19428 31.09555 0.13881 1.000 212.90546 121 GLY A O 1
ATOM 621 N N . ALA A 1 122 ? 11.07272 32.02519 -1.58067 1.000 220.08998 122 ALA A N 1
ATOM 622 C CA . ALA A 1 122 ? 10.30977 32.90648 -0.71226 1.000 215.88788 122 ALA A CA 1
ATOM 623 C C . ALA A 1 122 ? 9.35439 32.09304 0.14600 1.000 211.27308 122 ALA A C 1
ATOM 624 O O . ALA A 1 122 ? 9.18448 32.39113 1.32873 1.000 212.19791 122 ALA A O 1
ATOM 626 N N . PHE A 1 123 ? 8.64524 31.12020 -0.44468 1.000 202.42638 123 PHE A N 1
ATOM 627 C CA . PHE A 1 123 ? 7.71690 30.34740 0.37729 1.000 194.05037 123 PHE A CA 1
ATOM 628 C C . PHE A 1 123 ? 8.47616 29.67844 1.51229 1.000 192.56700 123 PHE A C 1
ATOM 629 O O . PHE A 1 123 ? 7.98868 29.62012 2.64742 1.000 187.86820 123 PHE A O 1
ATOM 637 N N . LEU A 1 124 ? 9.75423 29.38107 1.26326 1.000 195.95047 124 LEU A N 1
ATOM 638 C CA . LEU A 1 124 ? 10.62655 28.75374 2.24705 1.000 195.40874 124 LEU A CA 1
ATOM 639 C C . LEU A 1 124 ? 11.06401 29.74319 3.31515 1.000 196.21492 124 LEU A C 1
ATOM 640 O O . LEU A 1 124 ? 11.01702 29.43232 4.50485 1.000 190.62351 124 LEU A O 1
ATOM 645 N N . LEU A 1 125 ? 11.52824 30.92421 2.90940 1.000 184.57704 125 LEU A N 1
ATOM 646 C CA . LEU A 1 125 ? 12.02746 31.88334 3.88838 1.000 185.00000 125 LEU A CA 1
ATOM 647 C C . LEU A 1 125 ? 10.89889 32.54492 4.66949 1.000 181.38040 125 LEU A C 1
ATOM 648 O O . LEU A 1 125 ? 11.04571 32.78231 5.87121 1.000 180.68209 125 LEU A O 1
ATOM 653 N N . PHE A 1 126 ? 9.73782 32.74183 4.04315 1.000 182.63641 126 PHE A N 1
ATOM 654 C CA . PHE A 1 126 ? 8.52177 33.08937 4.77070 1.000 180.29912 126 PHE A CA 1
ATOM 655 C C . PHE A 1 126 ? 8.19135 32.02976 5.81302 1.000 179.08514 126 PHE A C 1
ATOM 656 O O . PHE A 1 126 ? 7.97467 32.34303 6.99435 1.000 179.08606 126 PHE A O 1
ATOM 664 N N . LEU A 1 127 ? 8.08521 30.77048 5.38235 1.000 187.45263 127 LEU A N 1
ATOM 665 C CA . LEU A 1 127 ? 7.59064 29.74770 6.28486 1.000 186.13989 127 LEU A CA 1
ATOM 666 C C . LEU A 1 127 ? 8.61594 29.42977 7.36805 1.000 190.58612 127 LEU A C 1
ATOM 667 O O . LEU A 1 127 ? 8.24196 29.13169 8.50329 1.000 189.85741 127 LEU A O 1
ATOM 672 N N . PHE A 1 128 ? 9.90739 29.55620 7.05584 1.000 177.28043 128 PHE A N 1
ATOM 673 C CA . PHE A 1 128 ? 10.96444 29.44725 8.05678 1.000 181.69941 128 PHE A CA 1
ATOM 674 C C . PHE A 1 128 ? 10.93537 30.61484 9.04356 1.000 179.15353 128 PHE A C 1
ATOM 675 O O . PHE A 1 128 ? 11.17694 30.42934 10.24386 1.000 178.94645 128 PHE A O 1
ATOM 683 N N . SER A 1 129 ? 10.60351 31.81918 8.57177 1.000 185.57907 129 SER A N 1
ATOM 684 C CA . SER A 1 129 ? 10.54336 32.96670 9.47063 1.000 181.85100 129 SER A CA 1
ATOM 685 C C . SER A 1 129 ? 9.37646 32.86204 10.44910 1.000 180.21434 129 SER A C 1
ATOM 686 O O . SER A 1 129 ? 9.53790 33.12873 11.64996 1.000 190.10974 129 SER A O 1
ATOM 689 N N . VAL A 1 130 ? 8.20027 32.44247 9.97127 1.000 182.66188 130 VAL A N 1
ATOM 690 C CA . VAL A 1 130 ? 7.12897 32.15150 10.92763 1.000 183.29556 130 VAL A CA 1
ATOM 691 C C . VAL A 1 130 ? 7.46913 30.94260 11.79648 1.000 182.06905 130 VAL A C 1
ATOM 692 O O . VAL A 1 130 ? 7.08983 30.89424 12.97490 1.000 179.26335 130 VAL A O 1
ATOM 696 N N . GLY A 1 131 ? 8.17871 29.95313 11.24778 1.000 207.79813 131 GLY A N 1
ATOM 697 C CA . GLY A 1 131 ? 8.65262 28.84602 12.05878 1.000 210.31893 131 GLY A CA 1
ATOM 698 C C . GLY A 1 131 ? 9.52243 29.27434 13.22268 1.000 215.99863 131 GLY A C 1
ATOM 699 O O . GLY A 1 131 ? 9.50555 28.64346 14.28186 1.000 216.76805 131 GLY A O 1
ATOM 700 N N . HIS A 1 132 ? 10.29725 30.34337 13.04186 1.000 217.39111 132 HIS A N 1
ATOM 701 C CA . HIS A 1 132 ? 11.01325 30.93458 14.17019 1.000 220.05119 132 HIS A CA 1
ATOM 702 C C . HIS A 1 132 ? 10.07762 31.68148 15.11858 1.000 218.67729 132 HIS A C 1
ATOM 703 O O . HIS A 1 132 ? 10.11064 31.45410 16.33389 1.000 217.53325 132 HIS A O 1
ATOM 710 N N . ALA A 1 133 ? 9.27148 32.60840 14.58880 1.000 203.39793 133 ALA A N 1
ATOM 711 C CA . ALA A 1 133 ? 8.46188 33.47970 15.44942 1.000 198.11229 133 ALA A CA 1
ATOM 712 C C . ALA A 1 133 ? 7.50356 32.69469 16.35122 1.000 191.43527 133 ALA A C 1
ATOM 713 O O . ALA A 1 133 ? 7.31917 33.03191 17.53871 1.000 193.44173 133 ALA A O 1
ATOM 715 N N . LEU A 1 134 ? 6.91138 31.62165 15.81802 1.000 192.03970 134 LEU A N 1
ATOM 716 C CA . LEU A 1 134 ? 5.99887 30.80938 16.61576 1.000 187.43079 134 LEU A CA 1
ATOM 717 C C . LEU A 1 134 ? 6.71045 30.11006 17.76670 1.000 195.88202 134 LEU A C 1
ATOM 718 O O . LEU A 1 134 ? 6.11921 29.93097 18.83873 1.000 189.40337 134 LEU A O 1
ATOM 723 N N . GLU A 1 135 ? 7.96498 29.69999 17.56964 1.000 202.55209 135 GLU A N 1
ATOM 724 C CA . GLU A 1 135 ? 8.75119 29.19853 18.69185 1.000 202.44561 135 GLU A CA 1
ATOM 725 C C . GLU A 1 135 ? 9.08890 30.31913 19.66655 1.000 205.17130 135 GLU A C 1
ATOM 726 O O . GLU A 1 135 ? 9.09344 30.11025 20.88531 1.000 204.13896 135 GLU A O 1
ATOM 732 N N . ASN A 1 136 ? 9.38646 31.51038 19.13794 1.000 190.50948 136 ASN A N 1
ATOM 733 C CA . ASN A 1 136 ? 9.76164 32.64766 19.97592 1.000 190.67797 136 ASN A CA 1
ATOM 734 C C . ASN A 1 136 ? 8.71386 32.92744 21.04255 1.000 183.74367 136 ASN A C 1
ATOM 735 O O . ASN A 1 136 ? 9.04730 33.18945 22.20465 1.000 185.77860 136 ASN A O 1
ATOM 740 N N . TYR A 1 137 ? 7.43993 32.87568 20.66659 1.000 180.68644 137 TYR A N 1
ATOM 741 C CA . TYR A 1 137 ? 6.40123 33.09344 21.67855 1.000 175.24083 137 TYR A CA 1
ATOM 742 C C . TYR A 1 137 ? 6.10917 31.87946 22.56346 1.000 174.97976 137 TYR A C 1
ATOM 743 O O . TYR A 1 137 ? 5.28896 31.99822 23.48053 1.000 172.53792 137 TYR A O 1
ATOM 752 N N . ALA A 1 138 ? 6.73945 30.72794 22.33082 1.000 184.02663 138 ALA A N 1
ATOM 753 C CA . ALA A 1 138 ? 6.49240 29.53661 23.14101 1.000 182.07097 138 ALA A CA 1
ATOM 754 C C . ALA A 1 138 ? 7.36575 29.40638 24.39148 1.000 184.36805 138 ALA A C 1
ATOM 755 O O . ALA A 1 138 ? 7.04101 28.59070 25.26086 1.000 179.20990 138 ALA A O 1
ATOM 757 N N . MET A 1 139 ? 8.45543 30.16109 24.51154 1.000 180.23635 139 MET A N 1
ATOM 758 C CA . MET A 1 139 ? 9.46692 29.87377 25.52693 1.000 184.08742 139 MET A CA 1
ATOM 759 C C . MET A 1 139 ? 9.12968 30.44920 26.90443 1.000 183.48043 139 MET A C 1
ATOM 760 O O . MET A 1 139 ? 8.42437 31.45465 27.03489 1.000 176.24793 139 MET A O 1
ATOM 765 N N . GLY A 1 140 ? 9.65963 29.78720 27.93838 1.000 185.57553 140 GLY A N 1
ATOM 766 C CA . GLY A 1 140 ? 9.58783 30.25397 29.31320 1.000 187.96178 140 GLY A CA 1
ATOM 767 C C . GLY A 1 140 ? 10.58355 29.50949 30.17649 1.000 202.42842 140 GLY A C 1
ATOM 768 O O . GLY A 1 140 ? 11.03194 28.41308 29.82686 1.000 205.71715 140 GLY A O 1
ATOM 769 N N . ARG A 1 141 ? 10.93341 30.11645 31.31527 1.000 227.00576 141 ARG A N 1
ATOM 770 C CA . ARG A 1 141 ? 12.03201 29.61784 32.13991 1.000 223.08575 141 ARG A CA 1
ATOM 771 C C . ARG A 1 141 ? 11.80545 29.97033 33.60896 1.000 221.69623 141 ARG A C 1
ATOM 772 O O . ARG A 1 141 ? 11.05045 30.88752 33.94359 1.000 221.71856 141 ARG A O 1
ATOM 780 N N . ALA A 1 142 ? 12.48556 29.21835 34.48483 1.000 201.37224 142 ALA A N 1
ATOM 781 C CA . ALA A 1 142 ? 12.15020 29.13470 35.90544 1.000 190.51945 142 ALA A CA 1
ATOM 782 C C . ALA A 1 142 ? 12.90178 30.11013 36.81119 1.000 194.21358 142 ALA A C 1
ATOM 783 O O . ALA A 1 142 ? 12.37172 30.48324 37.86187 1.000 186.89593 142 ALA A O 1
ATOM 785 N N . ARG A 1 143 ? 14.12225 30.52228 36.45565 1.000 197.27296 143 ARG A N 1
ATOM 786 C CA . ARG A 1 143 ? 15.02168 31.21944 37.38403 1.000 189.44501 143 ARG A CA 1
ATOM 787 C C . ARG A 1 143 ? 14.64402 32.68193 37.66169 1.000 197.97463 143 ARG A C 1
ATOM 788 O O . ARG A 1 143 ? 15.41351 33.37884 38.34174 1.000 187.91039 143 ARG A O 1
ATOM 796 N N . ASN A 1 144 ? 13.51362 33.17103 37.15074 1.000 182.07418 144 ASN A N 1
ATOM 797 C CA . ASN A 1 144 ? 13.29183 34.60725 36.96429 1.000 162.81416 144 ASN A CA 1
ATOM 798 C C . ASN A 1 144 ? 12.92517 35.38614 38.23179 1.000 153.31509 144 ASN A C 1
ATOM 799 O O . ASN A 1 144 ? 13.04352 36.61475 38.22265 1.000 149.78187 144 ASN A O 1
ATOM 804 N N . ALA A 1 145 ? 12.49033 34.72304 39.31186 1.000 168.00761 145 ALA A N 1
ATOM 805 C CA . ALA A 1 145 ? 11.86742 35.39288 40.46217 1.000 155.57758 145 ALA A CA 1
ATOM 806 C C . ALA A 1 145 ? 12.84374 36.08102 41.42302 1.000 148.65195 145 ALA A C 1
ATOM 807 O O . ALA A 1 145 ? 12.38482 36.65839 42.42454 1.000 141.88364 145 ALA A O 1
ATOM 809 N N . VAL A 1 146 ? 14.13799 36.14328 41.09947 1.000 146.18901 146 VAL A N 1
ATOM 810 C CA . VAL A 1 146 ? 15.12699 36.67551 42.03814 1.000 137.08743 146 VAL A CA 1
ATOM 811 C C . VAL A 1 146 ? 14.76076 38.07058 42.51969 1.000 132.65921 146 VAL A C 1
ATOM 812 O O . VAL A 1 146 ? 14.90759 38.37937 43.71358 1.000 125.70169 146 VAL A O 1
ATOM 816 N N . ALA A 1 147 ? 14.07676 38.84121 41.67240 1.000 135.85780 147 ALA A N 1
ATOM 817 C CA . ALA A 1 147 ? 13.83063 40.24699 41.96785 1.000 144.05520 147 ALA A CA 1
ATOM 818 C C . ALA A 1 147 ? 13.00721 40.39811 43.23538 1.000 137.90070 147 ALA A C 1
ATOM 819 O O . ALA A 1 147 ? 13.22311 41.33005 44.02131 1.000 125.86104 147 ALA A O 1
ATOM 821 N N . ALA A 1 148 ? 12.05282 39.49887 43.45221 1.000 136.11360 148 ALA A N 1
ATOM 822 C CA . ALA A 1 148 ? 11.24142 39.63758 44.65209 1.000 127.43511 148 ALA A CA 1
ATOM 823 C C . ALA A 1 148 ? 11.96413 39.11621 45.89042 1.000 113.70742 148 ALA A C 1
ATOM 824 O O . ALA A 1 148 ? 11.91070 39.74923 46.95166 1.000 107.58759 148 ALA A O 1
ATOM 826 N N . LEU A 1 149 ? 12.65973 37.98080 45.76373 1.000 120.96307 149 LEU A N 1
ATOM 827 C CA . LEU A 1 149 ? 13.27601 37.33405 46.92456 1.000 116.62429 149 LEU A CA 1
ATOM 828 C C . LEU A 1 149 ? 14.18024 38.26086 47.73419 1.000 114.97038 149 LEU A C 1
ATOM 829 O O . LEU A 1 149 ? 14.10169 38.29008 48.97259 1.000 102.43674 149 LEU A O 1
ATOM 834 N N . ALA A 1 150 ? 14.94853 39.11470 47.05127 1.000 118.56051 150 ALA A N 1
ATOM 835 C CA . ALA A 1 150 ? 15.88459 39.99394 47.74573 1.000 109.86957 150 ALA A CA 1
ATOM 836 C C . ALA A 1 150 ? 15.16705 40.94106 48.69217 1.000 109.22889 150 ALA A C 1
ATOM 837 O O . ALA A 1 150 ? 15.71925 41.31249 49.73511 1.000 107.87253 150 ALA A O 1
ATOM 839 N N . GLY A 1 151 ? 13.93443 41.32103 48.36875 1.000 107.63027 151 GLY A N 1
ATOM 840 C CA . GLY A 1 151 ? 13.24300 42.26206 49.22225 1.000 100.68327 151 GLY A CA 1
ATOM 841 C C . GLY A 1 151 ? 12.88988 41.72174 50.59125 1.000 96.57833 151 GLY A C 1
ATOM 842 O O . GLY A 1 151 ? 12.52608 42.51193 51.46814 1.000 95.36430 151 GLY A O 1
ATOM 843 N N . LEU A 1 152 ? 12.98020 40.40466 50.79931 1.000 102.49298 152 LEU A N 1
ATOM 844 C CA . LEU A 1 152 ? 12.56457 39.84775 52.08240 1.000 98.93862 152 LEU A CA 1
ATOM 845 C C . LEU A 1 152 ? 13.57664 40.06408 53.20086 1.000 92.73422 152 LEU A C 1
ATOM 846 O O . LEU A 1 152 ? 13.21014 39.94485 54.37481 1.000 88.06363 152 LEU A O 1
ATOM 851 N N . THR A 1 153 ? 14.82520 40.38818 52.87703 1.000 106.73172 153 THR A N 1
ATOM 852 C CA . THR A 1 153 ? 15.84348 40.52664 53.90404 1.000 104.88717 153 THR A CA 1
ATOM 853 C C . THR A 1 153 ? 16.46453 41.92279 53.90477 1.000 107.64302 153 THR A C 1
ATOM 854 O O . THR A 1 153 ? 16.73312 42.48726 52.83759 1.000 113.36725 153 THR A O 1
ATOM 858 N N . PRO A 1 154 ? 16.66009 42.52184 55.07913 1.000 91.10973 154 PRO A N 1
ATOM 859 C CA . PRO A 1 154 ? 17.24349 43.86447 55.13008 1.000 88.87943 154 PRO A CA 1
ATOM 860 C C . PRO A 1 154 ? 18.73025 43.84457 54.80775 1.000 108.15099 154 PRO A C 1
ATOM 861 O O . PRO A 1 154 ? 19.42096 42.83506 54.97344 1.000 109.25685 154 PRO A O 1
ATOM 865 N N . ASP A 1 155 ? 19.21175 44.98467 54.30930 1.000 100.97099 155 ASP A N 1
ATOM 866 C CA . ASP A 1 155 ? 20.63052 45.13806 54.01039 1.000 89.13358 155 ASP A CA 1
ATOM 867 C C . ASP A 1 155 ? 21.48410 45.23518 55.27017 1.000 87.15121 155 ASP A C 1
ATOM 868 O O . ASP A 1 155 ? 22.66118 44.85927 55.24645 1.000 92.67410 155 ASP A O 1
ATOM 873 N N . GLU A 1 156 ? 20.92867 45.74063 56.36861 1.000 87.88031 156 GLU A N 1
ATOM 874 C CA . GLU A 1 156 ? 21.73471 46.11255 57.52196 1.000 86.04849 156 GLU A CA 1
ATOM 875 C C . GLU A 1 156 ? 21.07298 45.64005 58.80825 1.000 82.84393 156 GLU A C 1
ATOM 876 O O . GLU A 1 156 ? 19.86951 45.37196 58.85330 1.000 93.74904 156 GLU A O 1
ATOM 882 N N . ALA A 1 157 ? 21.88673 45.52947 59.85817 1.000 77.10634 157 ALA A N 1
ATOM 883 C CA . ALA A 1 157 ? 21.41802 45.15615 61.18263 1.000 69.43096 157 ALA A CA 1
ATOM 884 C C . ALA A 1 157 ? 22.08097 46.02380 62.24032 1.000 79.54342 157 ALA A C 1
ATOM 885 O O . ALA A 1 157 ? 23.25148 46.40617 62.11027 1.000 82.36763 157 ALA A O 1
ATOM 887 N N . LEU A 1 158 ? 21.31318 46.34904 63.27715 1.000 82.39811 158 LEU A N 1
ATOM 888 C CA . LEU A 1 158 ? 21.87895 46.89694 64.49970 1.000 73.52473 158 LEU A CA 1
ATOM 889 C C . LEU A 1 158 ? 22.49186 45.76243 65.30423 1.000 71.56200 158 LEU A C 1
ATOM 890 O O . LEU A 1 158 ? 21.83088 44.75138 65.55340 1.000 74.78440 158 LEU A O 1
ATOM 895 N N . VAL A 1 159 ? 23.73673 45.93270 65.73672 1.000 75.14807 159 VAL A N 1
ATOM 896 C CA . VAL A 1 159 ? 24.44262 44.89672 66.47940 1.000 77.87610 159 VAL A CA 1
ATOM 897 C C . VAL A 1 159 ? 25.08955 45.51444 67.71440 1.000 72.83735 159 VAL A C 1
ATOM 898 O O . VAL A 1 159 ? 25.68267 46.59836 67.64318 1.000 74.43107 159 VAL A O 1
ATOM 902 N N . ARG A 1 160 ? 24.92665 44.84534 68.85362 1.000 71.90407 160 ARG A N 1
ATOM 903 C CA . ARG A 1 160 ? 25.43802 45.35451 70.12008 1.000 79.09514 160 ARG A CA 1
ATOM 904 C C . ARG A 1 160 ? 26.95032 45.18790 70.22169 1.000 79.93787 160 ARG A C 1
ATOM 905 O O . ARG A 1 160 ? 27.52709 44.22989 69.70094 1.000 90.44354 160 ARG A O 1
ATOM 913 N N . ARG A 1 161 ? 27.59596 46.16757 70.86157 1.000 75.96358 161 ARG A N 1
ATOM 914 C CA . ARG A 1 161 ? 29.02537 46.20777 71.10834 1.000 75.18413 161 ARG A CA 1
ATOM 915 C C . ARG A 1 161 ? 29.23169 46.81642 72.50474 1.000 76.46710 161 ARG A C 1
ATOM 916 O O . ARG A 1 161 ? 29.64027 47.97584 72.67691 1.000 75.86121 161 ARG A O 1
ATOM 924 N N . GLY A 1 162 ? 28.79333 46.08393 73.52619 1.000 76.72472 162 GLY A N 1
ATOM 925 C CA . GLY A 1 162 ? 28.94457 46.54071 74.89417 1.000 84.93790 162 GLY A CA 1
ATOM 926 C C . GLY A 1 162 ? 28.01831 47.68195 75.25066 1.000 83.21515 162 GLY A C 1
ATOM 927 O O . GLY A 1 162 ? 26.79624 47.50863 75.32053 1.000 85.23416 162 GLY A O 1
ATOM 928 N N . ASP A 1 163 ? 28.59325 48.86271 75.46780 1.000 78.83549 163 ASP A N 1
ATOM 929 C CA . ASP A 1 163 ? 27.80921 50.06265 75.71791 1.000 81.93958 163 ASP A CA 1
ATOM 930 C C . ASP A 1 163 ? 27.45774 50.81131 74.43889 1.000 82.83238 163 ASP A C 1
ATOM 931 O O . ASP A 1 163 ? 26.96254 51.94140 74.51784 1.000 85.00843 163 ASP A O 1
ATOM 936 N N . LYS A 1 164 ? 27.72598 50.23360 73.26733 1.000 84.97144 164 LYS A N 1
ATOM 937 C CA . LYS A 1 164 ? 27.37247 50.88494 72.01467 1.000 81.98969 164 LYS A CA 1
ATOM 938 C C . LYS A 1 164 ? 26.53074 49.93780 71.16776 1.000 77.72933 164 LYS A C 1
ATOM 939 O O . LYS A 1 164 ? 26.56634 48.72276 71.35205 1.000 77.41206 164 LYS A O 1
ATOM 945 N N . THR A 1 165 ? 25.72049 50.49795 70.26929 1.000 82.73337 165 THR A N 1
ATOM 946 C CA . THR A 1 165 ? 25.08634 49.71735 69.20805 1.000 82.16961 165 THR A CA 1
ATOM 947 C C . THR A 1 165 ? 25.52823 50.25558 67.85421 1.000 78.44523 165 THR A C 1
ATOM 948 O O . THR A 1 165 ? 25.21744 51.39777 67.50668 1.000 82.30900 165 THR A O 1
ATOM 952 N N . GLU A 1 166 ? 26.19438 49.41486 67.07429 1.000 77.31040 166 GLU A N 1
ATOM 953 C CA . GLU A 1 166 ? 26.70567 49.76939 65.75942 1.000 75.97835 166 GLU A CA 1
ATOM 954 C C . GLU A 1 166 ? 25.75307 49.28543 64.66954 1.000 78.92517 166 GLU A C 1
ATOM 955 O O . GLU A 1 166 ? 24.91273 48.41148 64.89360 1.000 89.05078 166 GLU A O 1
ATOM 961 N N . THR A 1 167 ? 25.88186 49.86909 63.47933 1.000 79.38696 167 THR A N 1
ATOM 962 C CA . THR A 1 167 ? 25.16303 49.39819 62.29569 1.000 77.94763 167 THR A CA 1
ATOM 963 C C . THR A 1 167 ? 26.14075 48.67442 61.37541 1.000 75.95286 167 THR A C 1
ATOM 964 O O . THR A 1 167 ? 27.15864 49.25099 60.97942 1.000 79.31487 167 THR A O 1
ATOM 968 N N . VAL A 1 168 ? 25.82641 47.42285 61.01804 1.000 77.92311 168 VAL A N 1
ATOM 969 C CA . VAL A 1 168 ? 26.68974 46.63273 60.14454 1.000 75.15471 168 VAL A CA 1
ATOM 970 C C . VAL A 1 168 ? 25.85988 45.97331 59.05099 1.000 77.67117 168 VAL A C 1
ATOM 971 O O . VAL A 1 168 ? 24.64783 45.79537 59.17238 1.000 83.02913 168 VAL A O 1
ATOM 975 N N . LEU A 1 169 ? 26.53288 45.62960 57.95639 1.000 86.27705 169 LEU A N 1
ATOM 976 C CA . LEU A 1 169 ? 25.92632 44.77976 56.94066 1.000 87.89320 169 LEU A CA 1
ATOM 977 C C . LEU A 1 169 ? 25.70141 43.36712 57.47939 1.000 84.93914 169 LEU A C 1
ATOM 978 O O . LEU A 1 169 ? 26.45486 42.87285 58.32282 1.000 90.19925 169 LEU A O 1
ATOM 983 N N . ILE A 1 170 ? 24.65359 42.70884 56.97148 1.000 84.72400 170 ILE A N 1
ATOM 984 C CA . ILE A 1 170 ? 24.39148 41.32071 57.35052 1.000 86.25494 170 ILE A CA 1
ATOM 985 C C . ILE A 1 170 ? 25.54190 40.41790 56.92860 1.000 90.25225 170 ILE A C 1
ATOM 986 O O . ILE A 1 170 ? 25.81910 39.40097 57.57863 1.000 88.11324 170 ILE A O 1
ATOM 991 N N . GLU A 1 171 ? 26.22500 40.76935 55.83686 1.000 97.28714 171 GLU A N 1
ATOM 992 C CA . GLU A 1 171 ? 27.41656 40.05003 55.40071 1.000 93.37275 171 GLU A CA 1
ATOM 993 C C . GLU A 1 171 ? 28.48087 39.98072 56.48819 1.000 92.55949 171 GLU A C 1
ATOM 994 O O . GLU A 1 171 ? 29.33861 39.09228 56.44753 1.000 93.48236 171 GLU A O 1
ATOM 1000 N N . ASN A 1 172 ? 28.43151 40.88896 57.46400 1.000 86.20036 172 ASN A N 1
ATOM 1001 C CA . ASN A 1 172 ? 29.48373 41.06959 58.45471 1.000 80.79689 172 ASN A CA 1
ATOM 1002 C C . ASN A 1 172 ? 29.04993 40.67308 59.86188 1.000 79.96313 172 ASN A C 1
ATOM 1003 O O . ASN A 1 172 ? 29.76612 40.96344 60.82756 1.000 76.30803 172 ASN A O 1
ATOM 1008 N N . LEU A 1 173 ? 27.88390 40.05237 60.01077 1.000 81.80895 173 LEU A N 1
ATOM 1009 C CA . LEU A 1 173 ? 27.49471 39.52216 61.30974 1.000 81.66585 173 LEU A CA 1
ATOM 1010 C C . LEU A 1 173 ? 28.30783 38.27119 61.62575 1.000 86.09956 173 LEU A C 1
ATOM 1011 O O . LEU A 1 173 ? 28.40089 37.35416 60.80235 1.000 88.83178 173 LEU A O 1
ATOM 1016 N N . LEU A 1 174 ? 28.92208 38.24107 62.80371 1.000 81.72471 174 LEU A N 1
ATOM 1017 C CA . LEU A 1 174 ? 29.53455 37.01414 63.29090 1.000 81.16538 174 LEU A CA 1
ATOM 1018 C C . LEU A 1 174 ? 28.51274 36.19222 64.06453 1.000 78.78292 174 LEU A C 1
ATOM 1019 O O . LEU A 1 174 ? 27.54115 36.72665 64.60632 1.000 83.21487 174 LEU A O 1
ATOM 1024 N N . VAL A 1 175 ? 28.73637 34.87694 64.10961 1.000 77.43268 175 VAL A N 1
ATOM 1025 C CA . VAL A 1 175 ? 27.93567 34.03773 64.99099 1.000 77.48695 175 VAL A CA 1
ATOM 1026 C C . VAL A 1 175 ? 28.16491 34.47059 66.43403 1.000 77.91734 175 VAL A C 1
ATOM 1027 O O . VAL A 1 175 ? 29.29587 34.75684 66.85029 1.000 84.90326 175 VAL A O 1
ATOM 1031 N N . GLY A 1 176 ? 27.08222 34.51105 67.20863 1.000 78.79337 176 GLY A N 1
ATOM 1032 C CA . GLY A 1 176 ? 27.11266 34.96643 68.58171 1.000 72.83032 176 GLY A CA 1
ATOM 1033 C C . GLY A 1 176 ? 27.01617 36.46826 68.75850 1.000 76.55987 176 GLY A C 1
ATOM 1034 O O . GLY A 1 176 ? 26.98949 36.93727 69.90535 1.000 73.52813 176 GLY A O 1
ATOM 1035 N N . ASP A 1 177 ? 26.98803 37.23588 67.66599 1.000 78.35322 177 ASP A N 1
ATOM 1036 C CA . ASP A 1 177 ? 26.58429 38.63687 67.72222 1.000 77.47490 177 ASP A CA 1
ATOM 1037 C C . ASP A 1 177 ? 25.13624 38.76160 68.18983 1.000 76.90447 177 ASP A C 1
ATOM 1038 O O . ASP A 1 177 ? 24.28179 37.94096 67.83959 1.000 76.59414 177 ASP A O 1
ATOM 1043 N N . ILE A 1 178 ? 24.86209 39.78756 68.99508 1.000 73.83219 178 ILE A N 1
ATOM 1044 C CA . ILE A 1 178 ? 23.50074 40.12782 69.40570 1.000 70.87736 178 ILE A CA 1
ATOM 1045 C C . ILE A 1 178 ? 22.98365 41.25004 68.50741 1.000 77.19327 178 ILE A C 1
ATOM 1046 O O . ILE A 1 178 ? 23.40350 42.40617 68.64142 1.000 85.38243 178 ILE A O 1
ATOM 1051 N N . VAL A 1 179 ? 22.05032 40.92905 67.59394 1.000 71.65870 179 VAL A N 1
ATOM 1052 C CA . VAL A 1 179 ? 21.40705 41.95083 66.77496 1.000 70.37724 179 VAL A CA 1
ATOM 1053 C C . VAL A 1 179 ? 20.19051 42.49330 67.51577 1.000 76.70382 179 VAL A C 1
ATOM 1054 O O . VAL A 1 179 ? 19.55267 41.79579 68.31707 1.000 82.15840 179 VAL A O 1
ATOM 1058 N N . VAL A 1 180 ? 19.85054 43.74891 67.22912 1.000 79.26675 180 VAL A N 1
ATOM 1059 C CA . VAL A 1 180 ? 18.64189 44.38492 67.74280 1.000 71.92275 180 VAL A CA 1
ATOM 1060 C C . VAL A 1 180 ? 17.65542 44.49341 66.59159 1.000 66.71377 180 VAL A C 1
ATOM 1061 O O . VAL A 1 180 ? 17.94887 45.12691 65.56972 1.000 70.03850 180 VAL A O 1
ATOM 1065 N N . VAL A 1 181 ? 16.47379 43.92020 66.77405 1.000 70.28259 181 VAL A N 1
ATOM 1066 C CA . VAL A 1 181 ? 15.39762 43.99563 65.80170 1.000 74.12767 181 VAL A CA 1
ATOM 1067 C C . VAL A 1 181 ? 14.29250 44.77392 66.48037 1.000 77.35431 181 VAL A C 1
ATOM 1068 O O . VAL A 1 181 ? 13.70678 44.30099 67.45865 1.000 85.65059 181 VAL A O 1
ATOM 1072 N N . ARG A 1 182 ? 13.97879 45.94597 65.96072 1.000 76.70155 182 ARG A N 1
ATOM 1073 C CA . ARG A 1 182 ? 12.98219 46.78170 66.60068 1.000 84.89211 182 ARG A CA 1
ATOM 1074 C C . ARG A 1 182 ? 11.65996 46.65807 65.84470 1.000 81.23719 182 ARG A C 1
ATOM 1075 O O . ARG A 1 182 ? 11.54012 45.91668 64.86298 1.000 72.99307 182 ARG A O 1
ATOM 1083 N N . SER A 1 183 ? 10.65898 47.38793 66.32899 1.000 76.91922 183 SER A N 1
ATOM 1084 C CA . SER A 1 183 ? 9.26913 47.18093 65.93549 1.000 74.70961 183 SER A CA 1
ATOM 1085 C C . SER A 1 183 ? 9.06171 47.14876 64.42682 1.000 82.48890 183 SER A C 1
ATOM 1086 O O . SER A 1 183 ? 9.57382 47.99960 63.69410 1.000 89.51431 183 SER A O 1
ATOM 1089 N N . ASN A 1 184 ? 8.29172 46.15314 63.97795 1.000 75.58088 184 ASN A N 1
ATOM 1090 C CA . ASN A 1 184 ? 7.87399 45.93997 62.59202 1.000 73.88972 184 ASN A CA 1
ATOM 1091 C C . ASN A 1 184 ? 9.02936 45.82443 61.59651 1.000 76.53652 184 ASN A C 1
ATOM 1092 O O . ASN A 1 184 ? 8.78876 45.84927 60.38116 1.000 71.15343 184 ASN A O 1
ATOM 1097 N N . GLU A 1 185 ? 10.27416 45.71566 62.06411 1.000 79.36723 185 GLU A N 1
ATOM 1098 C CA . GLU A 1 185 ? 11.40718 45.50432 61.16993 1.000 71.73964 185 GLU A CA 1
ATOM 1099 C C . GLU A 1 185 ? 11.46086 44.07034 60.64060 1.000 74.20428 185 GLU A C 1
ATOM 1100 O O . GLU A 1 185 ? 10.89319 43.13707 61.21945 1.000 73.41569 185 GLU A O 1
ATOM 1106 N N . ARG A 1 186 ? 12.15779 43.90255 59.51313 1.000 77.59124 186 ARG A N 1
ATOM 1107 C CA . ARG A 1 186 ? 12.52684 42.56983 59.05217 1.000 72.87189 186 ARG A CA 1
ATOM 1108 C C . ARG A 1 186 ? 13.69119 42.04521 59.88086 1.000 71.37065 186 ARG A C 1
ATOM 1109 O O . ARG A 1 186 ? 14.68289 42.74980 60.09056 1.000 80.22355 186 ARG A O 1
ATOM 1117 N N . LEU A 1 187 ? 13.57700 40.80635 60.33396 1.000 70.53672 187 LEU A N 1
ATOM 1118 C CA . LEU A 1 187 ? 14.65937 40.18978 61.08714 1.000 68.54854 187 LEU A CA 1
ATOM 1119 C C . LEU A 1 187 ? 15.83711 39.91379 60.16364 1.000 78.39487 187 LEU A C 1
ATOM 1120 O O . LEU A 1 187 ? 15.64523 39.38122 59.06563 1.000 79.87248 187 LEU A O 1
ATOM 1125 N N . PRO A 1 188 ? 17.06256 40.25515 60.56693 1.000 81.85856 188 PRO A N 1
ATOM 1126 C CA . PRO A 1 188 ? 18.21013 40.12396 59.66726 1.000 80.21530 188 PRO A CA 1
ATOM 1127 C C . PRO A 1 188 ? 18.93208 38.78595 59.73438 1.000 89.34938 188 PRO A C 1
ATOM 1128 O O . PRO A 1 188 ? 19.75735 38.51939 58.85057 1.000 96.95045 188 PRO A O 1
ATOM 1132 N N . ALA A 1 189 ? 18.67266 37.94414 60.73536 1.000 97.11771 189 ALA A N 1
ATOM 1133 C CA . ALA A 1 189 ? 19.48575 36.74815 60.91386 1.000 110.28966 189 ALA A CA 1
ATOM 1134 C C . ALA A 1 189 ? 18.69994 35.65813 61.63095 1.000 111.04867 189 ALA A C 1
ATOM 1135 O O . ALA A 1 189 ? 17.78452 35.93949 62.40882 1.000 102.29776 189 ALA A O 1
ATOM 1137 N N . ASP A 1 190 ? 19.06581 34.40571 61.34690 1.000 80.68583 190 ASP A N 1
ATOM 1138 C CA . ASP A 1 190 ? 18.56413 33.26714 62.10443 1.000 76.96320 190 ASP A CA 1
ATOM 1139 C C . ASP A 1 190 ? 19.25842 33.20532 63.46127 1.000 77.21525 190 ASP A C 1
ATOM 1140 O O . ASP A 1 190 ? 20.48575 33.31764 63.54522 1.000 84.11793 190 ASP A O 1
ATOM 1145 N N . GLY A 1 191 ? 18.47632 33.03672 64.51773 1.000 73.47236 191 GLY A N 1
ATOM 1146 C CA . GLY A 1 191 ? 19.01462 33.12436 65.85774 1.000 70.69440 191 GLY A CA 1
ATOM 1147 C C . GLY A 1 191 ? 18.04083 32.58464 66.88158 1.000 74.38076 191 GLY A C 1
ATOM 1148 O O . GLY A 1 191 ? 17.08694 31.88172 66.54036 1.000 74.60585 191 GLY A O 1
ATOM 1149 N N . PHE A 1 192 ? 18.29262 32.92472 68.15171 1.000 71.74248 192 PHE A N 1
ATOM 1150 C CA . PHE A 1 192 ? 17.32288 32.71682 69.22130 1.000 68.82296 192 PHE A CA 1
ATOM 1151 C C . PHE A 1 192 ? 17.14830 34.00004 70.02564 1.000 79.72477 192 PHE A C 1
ATOM 1152 O O . PHE A 1 192 ? 18.07553 34.80658 70.15035 1.000 85.42415 192 PHE A O 1
ATOM 1160 N N . VAL A 1 193 ? 15.93802 34.18804 70.55920 1.000 85.41653 193 VAL A N 1
ATOM 1161 C CA . VAL A 1 193 ? 15.62101 35.39233 71.32533 1.000 85.47376 193 VAL A CA 1
ATOM 1162 C C . VAL A 1 193 ? 16.33744 35.36684 72.66925 1.000 79.11728 193 VAL A C 1
ATOM 1163 O O . VAL A 1 193 ? 16.30595 34.36441 73.39322 1.000 80.28388 193 VAL A O 1
ATOM 1167 N N . VAL A 1 194 ? 16.99042 36.47457 73.00667 1.000 79.81125 194 VAL A N 1
ATOM 1168 C CA . VAL A 1 194 ? 17.70795 36.58914 74.26748 1.000 79.12710 194 VAL A CA 1
ATOM 1169 C C . VAL A 1 194 ? 17.23283 37.77029 75.10711 1.000 84.50862 194 VAL A C 1
ATOM 1170 O O . VAL A 1 194 ? 17.44724 37.77078 76.33147 1.000 93.68505 194 VAL A O 1
ATOM 1174 N N . LYS A 1 195 ? 16.55172 38.75623 74.52269 1.000 81.27587 195 LYS A N 1
ATOM 1175 C CA . LYS A 1 195 ? 15.92875 39.81867 75.29811 1.000 89.71882 195 LYS A CA 1
ATOM 1176 C C . LYS A 1 195 ? 14.62711 40.22421 74.61887 1.000 85.90741 195 LYS A C 1
ATOM 1177 O O . LYS A 1 195 ? 14.57998 40.35631 73.38969 1.000 72.69185 195 LYS A O 1
ATOM 1183 N N . GLY A 1 196 ? 13.60372 40.49928 75.43422 1.000 98.77670 196 GLY A N 1
ATOM 1184 C CA . GLY A 1 196 ? 12.33512 41.01150 74.95377 1.000 103.93504 196 GLY A CA 1
ATOM 1185 C C . GLY A 1 196 ? 11.39406 39.92083 74.46128 1.000 93.35911 196 GLY A C 1
ATOM 1186 O O . GLY A 1 196 ? 11.76965 38.76575 74.25570 1.000 99.22428 196 GLY A O 1
ATOM 1187 N N . SER A 1 197 ? 10.12593 40.30476 74.28815 1.000 92.32046 197 SER A N 1
ATOM 1188 C CA . SER A 1 197 ? 9.08399 39.38898 73.83630 1.000 94.24521 197 SER A CA 1
ATOM 1189 C C . SER A 1 197 ? 8.21765 40.08848 72.79996 1.000 90.26074 197 SER A C 1
ATOM 1190 O O . SER A 1 197 ? 7.93132 41.28218 72.93057 1.000 94.36098 197 SER A O 1
ATOM 1193 N N . SER A 1 198 ? 7.78603 39.34312 71.78187 1.000 88.11658 198 SER A N 1
ATOM 1194 C CA . SER A 1 198 ? 7.10513 39.97086 70.64859 1.000 86.22290 198 SER A CA 1
ATOM 1195 C C . SER A 1 198 ? 6.35824 38.90301 69.85954 1.000 86.33557 198 SER A C 1
ATOM 1196 O O . SER A 1 198 ? 6.53874 37.71107 70.08037 1.000 77.79414 198 SER A O 1
ATOM 1199 N N . ALA A 1 199 ? 5.53690 39.33450 68.90797 1.000 81.22471 199 ALA A N 1
ATOM 1200 C CA . ALA A 1 199 ? 4.81636 38.40608 68.04163 1.000 71.41873 199 ALA A CA 1
ATOM 1201 C C . ALA A 1 199 ? 5.34691 38.54494 66.62263 1.000 74.88313 199 ALA A C 1
ATOM 1202 O O . ALA A 1 199 ? 5.26506 39.62723 66.03145 1.000 75.99937 199 ALA A O 1
ATOM 1204 N N . VAL A 1 200 ? 5.88745 37.45111 66.08155 1.000 75.38370 200 VAL A N 1
ATOM 1205 C CA . VAL A 1 200 ? 6.66023 37.47134 64.84169 1.000 74.04260 200 VAL A CA 1
ATOM 1206 C C . VAL A 1 200 ? 5.89020 36.74338 63.74604 1.000 71.74780 200 VAL A C 1
ATOM 1207 O O . VAL A 1 200 ? 5.46658 35.59596 63.93207 1.000 77.20687 200 VAL A O 1
ATOM 1211 N N . ASN A 1 201 ? 5.71661 37.40832 62.60234 1.000 65.88632 201 ASN A N 1
ATOM 1212 C CA . ASN A 1 201 ? 5.09930 36.80095 61.42091 1.000 71.54501 201 ASN A CA 1
ATOM 1213 C C . ASN A 1 201 ? 6.16541 36.04068 60.63457 1.000 73.28679 201 ASN A C 1
ATOM 1214 O O . ASN A 1 201 ? 6.95945 36.63850 59.90367 1.000 79.66739 201 ASN A O 1
ATOM 1219 N N . GLN A 1 202 ? 6.16672 34.71236 60.75985 1.000 71.63093 202 GLN A N 1
ATOM 1220 C CA . GLN A 1 202 ? 7.13479 33.84266 60.09818 1.000 71.69454 202 GLN A CA 1
ATOM 1221 C C . GLN A 1 202 ? 6.64950 33.33388 58.73831 1.000 72.75611 202 GLN A C 1
ATOM 1222 O O . GLN A 1 202 ? 7.06524 32.25031 58.30190 1.000 67.29100 202 GLN A O 1
ATOM 1228 N N . ALA A 1 203 ? 5.74704 34.06307 58.08143 1.000 79.51063 203 ALA A N 1
ATOM 1229 C CA . ALA A 1 203 ? 5.11181 33.55449 56.86629 1.000 79.81616 203 ALA A CA 1
ATOM 1230 C C . ALA A 1 203 ? 6.06967 33.13084 55.75304 1.000 68.96327 203 ALA A C 1
ATOM 1231 O O . ALA A 1 203 ? 5.77471 32.12397 55.08718 1.000 73.34224 203 ALA A O 1
ATOM 1233 N N . PRO A 1 204 ? 7.18697 33.81784 55.48109 1.000 72.66866 204 PRO A N 1
ATOM 1234 C CA . PRO A 1 204 ? 8.05559 33.38866 54.36912 1.000 71.01031 204 PRO A CA 1
ATOM 1235 C C . PRO A 1 204 ? 8.64243 31.99984 54.52805 1.000 79.83715 204 PRO A C 1
ATOM 1236 O O . PRO A 1 204 ? 9.16100 31.45312 53.54364 1.000 84.37539 204 PRO A O 1
ATOM 1240 N N . ILE A 1 205 ? 8.60002 31.41290 55.72191 1.000 77.66049 205 ILE A N 1
ATOM 1241 C CA . ILE A 1 205 ? 9.30872 30.17349 56.00711 1.000 75.14660 205 ILE A CA 1
ATOM 1242 C C . ILE A 1 205 ? 8.36817 29.09069 56.53118 1.000 81.36632 205 ILE A C 1
ATOM 1243 O O . ILE A 1 205 ? 8.38852 27.95008 56.05584 1.000 82.87678 205 ILE A O 1
ATOM 1248 N N . THR A 1 206 ? 7.52294 29.43225 57.50092 1.000 79.01933 206 THR A N 1
ATOM 1249 C CA . THR A 1 206 ? 6.52078 28.49138 57.98669 1.000 72.91973 206 THR A CA 1
ATOM 1250 C C . THR A 1 206 ? 5.27317 28.44864 57.11135 1.000 78.44232 206 THR A C 1
ATOM 1251 O O . THR A 1 206 ? 4.51509 27.47249 57.17850 1.000 74.20850 206 THR A O 1
ATOM 1255 N N . GLY A 1 207 ? 5.05089 29.47340 56.28799 1.000 78.91725 207 GLY A N 1
ATOM 1256 C CA . GLY A 1 207 ? 3.83683 29.58697 55.50973 1.000 78.54338 207 GLY A CA 1
ATOM 1257 C C . GLY A 1 207 ? 2.62054 30.05322 56.28331 1.000 80.18539 207 GLY A C 1
ATOM 1258 O O . GLY A 1 207 ? 1.54379 30.19283 55.68989 1.000 91.52415 207 GLY A O 1
ATOM 1259 N N . GLU A 1 208 ? 2.74279 30.27801 57.58490 1.000 83.89985 208 GLU A N 1
ATOM 1260 C CA . GLU A 1 208 ? 1.64070 30.76593 58.40006 1.000 84.34784 208 GLU A CA 1
ATOM 1261 C C . GLU A 1 208 ? 1.82185 32.26347 58.62083 1.000 84.98711 208 GLU A C 1
ATOM 1262 O O . GLU A 1 208 ? 2.84863 32.69295 59.16257 1.000 83.05158 208 GLU A O 1
ATOM 1268 N N . SER A 1 209 ? 0.82025 33.05301 58.22673 1.000 88.04922 209 SER A N 1
ATOM 1269 C CA . SER A 1 209 ? 0.89992 34.50570 58.31158 1.000 80.80408 209 SER A CA 1
ATOM 1270 C C . SER A 1 209 ? 0.23644 35.04267 59.57373 1.000 75.07884 209 SER A C 1
ATOM 1271 O O . SER A 1 209 ? -0.17292 36.20684 59.60790 1.000 82.58234 209 SER A O 1
ATOM 1274 N N . ALA A 1 210 ? 0.14790 34.23526 60.60518 1.000 82.67995 210 ALA A N 1
ATOM 1275 C CA . ALA A 1 210 ? -0.33330 34.67946 61.90455 1.000 87.75305 210 ALA A CA 1
ATOM 1276 C C . ALA A 1 210 ? 0.84266 34.83610 62.85078 1.000 95.95127 210 ALA A C 1
ATOM 1277 O O . ALA A 1 210 ? 1.65732 33.90734 62.97456 1.000 91.82954 210 ALA A O 1
ATOM 1279 N N . PRO A 1 211 ? 0.98037 35.99486 63.49525 1.000 96.47468 211 PRO A N 1
ATOM 1280 C CA . PRO A 1 211 ? 2.09913 36.20160 64.42414 1.000 88.36325 211 PRO A CA 1
ATOM 1281 C C . PRO A 1 211 ? 2.18495 35.10978 65.48511 1.000 92.50088 211 PRO A C 1
ATOM 1282 O O . PRO A 1 211 ? 1.18158 34.71720 66.08744 1.000 101.27106 211 PRO A O 1
ATOM 1286 N N . VAL A 1 212 ? 3.41238 34.63835 65.71722 1.000 87.11926 212 VAL A N 1
ATOM 1287 C CA . VAL A 1 212 ? 3.73407 33.63948 66.73396 1.000 76.74553 212 VAL A CA 1
ATOM 1288 C C . VAL A 1 212 ? 4.44185 34.32767 67.89250 1.000 77.43395 212 VAL A C 1
ATOM 1289 O O . VAL A 1 212 ? 5.40599 35.07179 67.67589 1.000 84.47493 212 VAL A O 1
ATOM 1293 N N . ASP A 1 213 ? 3.93710 34.12737 69.10974 1.000 75.57114 213 ASP A N 1
ATOM 1294 C CA . ASP A 1 213 ? 4.53632 34.77257 70.27300 1.000 78.82569 213 ASP A CA 1
ATOM 1295 C C . ASP A 1 213 ? 5.92267 34.20106 70.56425 1.000 82.97672 213 ASP A C 1
ATOM 1296 O O . ASP A 1 213 ? 6.10139 32.98034 70.62366 1.000 81.08686 213 ASP A O 1
ATOM 1301 N N . LYS A 1 214 ? 6.90249 35.09362 70.74397 1.000 94.33843 214 LYS A N 1
ATOM 1302 C CA . LYS A 1 214 ? 8.29333 34.76708 71.01187 1.000 86.01455 214 LYS A CA 1
ATOM 1303 C C . LYS A 1 214 ? 8.70211 35.35547 72.35800 1.000 90.65085 214 LYS A C 1
ATOM 1304 O O . LYS A 1 214 ? 8.31327 36.48291 72.70948 1.000 89.39897 214 LYS A O 1
ATOM 1310 N N . LEU A 1 215 ? 9.58555 34.62959 73.03496 1.000 93.28429 215 LEU A N 1
ATOM 1311 C CA . LEU A 1 215 ? 10.03980 34.86776 74.39683 1.000 95.30907 215 LEU A CA 1
ATOM 1312 C C . LEU A 1 215 ? 11.53012 34.57370 74.47451 1.000 92.65920 215 LEU A C 1
ATOM 1313 O O . LEU A 1 215 ? 12.06126 33.82637 73.64598 1.000 94.79499 215 LEU A O 1
ATOM 1318 N N . PRO A 1 216 ? 12.23915 35.17623 75.42761 1.000 87.75295 216 PRO A N 1
ATOM 1319 C CA . PRO A 1 216 ? 13.68457 34.94592 75.52950 1.000 85.91241 216 PRO A CA 1
ATOM 1320 C C . PRO A 1 216 ? 14.03013 33.61360 76.18560 1.000 87.07077 216 PRO A C 1
ATOM 1321 O O . PRO A 1 216 ? 13.32833 33.12525 77.07508 1.000 91.71282 216 PRO A O 1
ATOM 1325 N N . VAL A 1 217 ? 15.14994 33.03630 75.72875 1.000 90.66870 217 VAL A N 1
ATOM 1326 C CA . VAL A 1 217 ? 15.69660 31.82851 76.33884 1.000 85.30594 217 VAL A CA 1
ATOM 1327 C C . VAL A 1 217 ? 16.07563 32.09444 77.79108 1.000 100.01993 217 VAL A C 1
ATOM 1328 O O . VAL A 1 217 ? 16.36682 33.23027 78.18736 1.000 104.03234 217 VAL A O 1
ATOM 1332 N N . ASP A 1 218 ? 16.06144 31.02888 78.59738 1.000 103.99622 218 ASP A N 1
ATOM 1333 C CA . ASP A 1 218 ? 16.39389 31.15534 80.01203 1.000 107.34468 218 ASP A CA 1
ATOM 1334 C C . ASP A 1 218 ? 17.89770 31.17493 80.27554 1.000 108.73981 218 ASP A C 1
ATOM 1335 O O . ASP A 1 218 ? 18.33662 31.81790 81.23524 1.000 111.46995 218 ASP A O 1
ATOM 1340 N N . ASP A 1 219 ? 18.70383 30.51190 79.43681 1.000 108.07665 219 ASP A N 1
ATOM 1341 C CA . ASP A 1 219 ? 20.15925 30.62924 79.52036 1.000 111.84401 219 ASP A CA 1
ATOM 1342 C C . ASP A 1 219 ? 20.74876 30.63270 78.11296 1.000 112.38554 219 ASP A C 1
ATOM 1343 O O . ASP A 1 219 ? 20.69188 29.61302 77.41145 1.000 114.23538 219 ASP A O 1
ATOM 1348 N N . PRO A 1 220 ? 21.32757 31.75492 77.67005 1.000 109.66012 220 PRO A N 1
ATOM 1349 C CA . PRO A 1 220 ? 21.88649 31.80421 76.30691 1.000 108.60704 220 PRO A CA 1
ATOM 1350 C C . PRO A 1 220 ? 23.14152 30.97337 76.09399 1.000 107.43050 220 PRO A C 1
ATOM 1351 O O . PRO A 1 220 ? 23.38195 30.54389 74.96044 1.000 104.48130 220 PRO A O 1
ATOM 1355 N N . GLU A 1 221 ? 23.94202 30.71923 77.13100 1.000 120.24315 221 GLU A N 1
ATOM 1356 C CA . GLU A 1 221 ? 25.11656 29.86791 76.95470 1.000 119.58080 221 GLU A CA 1
ATOM 1357 C C . GLU A 1 221 ? 24.70076 28.43698 76.63179 1.000 119.48546 221 GLU A C 1
ATOM 1358 O O . GLU A 1 221 ? 25.20036 27.82552 75.66896 1.000 120.37803 221 GLU A O 1
ATOM 1364 N N . PHE A 1 222 ? 23.67510 27.95328 77.33422 1.000 115.09902 222 PHE A N 1
ATOM 1365 C CA . PHE A 1 222 ? 23.14445 26.62174 77.08294 1.000 111.94261 222 PHE A CA 1
ATOM 1366 C C . PHE A 1 222 ? 22.50472 26.56513 75.70427 1.000 111.91449 222 PHE A C 1
ATOM 1367 O O . PHE A 1 222 ? 22.74125 25.62139 74.93990 1.000 113.42198 222 PHE A O 1
ATOM 1375 N N . ALA A 1 223 ? 21.67293 27.55989 75.37660 1.000 114.63449 223 ALA A N 1
ATOM 1376 C CA . ALA A 1 223 ? 21.00873 27.56415 74.07729 1.000 109.84463 223 ALA A CA 1
ATOM 1377 C C . ALA A 1 223 ? 22.03443 27.56538 72.94860 1.000 105.84347 223 ALA A C 1
ATOM 1378 O O . ALA A 1 223 ? 21.89391 26.82544 71.96873 1.000 108.30880 223 ALA A O 1
ATOM 1380 N N . ALA A 1 224 ? 23.06626 28.40721 73.06199 1.000 103.55858 224 ALA A N 1
ATOM 1381 C CA . ALA A 1 224 ? 24.08691 28.47515 72.02380 1.000 105.05911 224 ALA A CA 1
ATOM 1382 C C . ALA A 1 224 ? 24.81717 27.14729 71.87388 1.000 116.44538 224 ALA A C 1
ATOM 1383 O O . ALA A 1 224 ? 25.27641 26.81149 70.77473 1.000 115.64575 224 ALA A O 1
ATOM 1385 N N . ALA A 1 225 ? 24.91694 26.36679 72.95390 1.000 113.18681 225 ALA A N 1
ATOM 1386 C CA . ALA A 1 225 ? 25.55196 25.05971 72.83332 1.000 108.23859 225 ALA A CA 1
ATOM 1387 C C . ALA A 1 225 ? 24.57914 23.94432 72.45569 1.000 113.30106 225 ALA A C 1
ATOM 1388 O O . ALA A 1 225 ? 25.01652 22.90052 71.95379 1.000 104.63052 225 ALA A O 1
ATOM 1390 N N . ASN A 1 226 ? 23.28070 24.14233 72.66673 1.000 112.97982 226 ASN A N 1
ATOM 1391 C CA . ASN A 1 226 ? 22.25531 23.11079 72.51411 1.000 117.14449 226 ASN A CA 1
ATOM 1392 C C . ASN A 1 226 ? 21.12076 23.59699 71.62021 1.000 117.46264 226 ASN A C 1
ATOM 1393 O O . ASN A 1 226 ? 19.94921 23.59442 72.00257 1.000 118.66165 226 ASN A O 1
ATOM 1398 N N . LEU A 1 227 ? 21.46944 24.05263 70.41389 1.000 128.90672 227 LEU A N 1
ATOM 1399 C CA . LEU A 1 227 ? 20.46940 24.59530 69.49759 1.000 129.66419 227 LEU A CA 1
ATOM 1400 C C . LEU A 1 227 ? 19.35445 23.59802 69.20285 1.000 139.75196 227 LEU A C 1
ATOM 1401 O O . LEU A 1 227 ? 18.21446 24.00314 68.94909 1.000 141.84073 227 LEU A O 1
ATOM 1406 N N . ASP A 1 228 ? 19.65887 22.29873 69.21802 1.000 138.27763 228 ASP A N 1
ATOM 1407 C CA . ASP A 1 228 ? 18.63396 21.28797 68.97724 1.000 137.97092 228 ASP A CA 1
ATOM 1408 C C . ASP A 1 228 ? 17.50806 21.31053 70.01101 1.000 136.75311 228 ASP A C 1
ATOM 1409 O O . ASP A 1 228 ? 16.40549 20.83976 69.71236 1.000 138.83795 228 ASP A O 1
ATOM 1414 N N . LYS A 1 229 ? 17.74577 21.84992 71.20653 1.000 128.32049 229 LYS A N 1
ATOM 1415 C CA . LYS A 1 229 ? 16.72434 21.94423 72.24570 1.000 122.21551 229 LYS A CA 1
ATOM 1416 C C . LYS A 1 229 ? 15.97252 23.27661 72.23605 1.000 117.44912 229 LYS A C 1
ATOM 1417 O O . LYS A 1 229 ? 15.17419 23.52963 73.14297 1.000 118.25351 229 LYS A O 1
ATOM 1423 N N . LEU A 1 230 ? 16.19487 24.12901 71.23605 1.000 120.20065 230 LEU A N 1
ATOM 1424 C CA . LEU A 1 230 ? 15.47965 25.40128 71.16150 1.000 111.17859 230 LEU A CA 1
ATOM 1425 C C . LEU A 1 230 ? 13.97255 25.21309 71.00267 1.000 102.85402 230 LEU A C 1
ATOM 1426 O O . LEU A 1 230 ? 13.50391 24.73522 69.96419 1.000 113.46487 230 LEU A O 1
ATOM 1431 N N . THR A 1 231 ? 13.20914 25.58574 72.02669 1.000 93.25524 231 THR A N 1
ATOM 1432 C CA . THR A 1 231 ? 11.76377 25.67235 71.89397 1.000 97.73870 231 THR A CA 1
ATOM 1433 C C . THR A 1 231 ? 11.38624 26.63726 70.76421 1.000 99.42698 231 THR A C 1
ATOM 1434 O O . THR A 1 231 ? 12.08206 27.62864 70.52103 1.000 99.18101 231 THR A O 1
ATOM 1438 N N . PRO A 1 232 ? 10.28212 26.37352 70.05555 1.000 99.11285 232 PRO A N 1
ATOM 1439 C CA . PRO A 1 232 ? 9.83684 27.29847 69.00340 1.000 96.73315 232 PRO A CA 1
ATOM 1440 C C . PRO A 1 232 ? 9.29876 28.62743 69.52012 1.000 96.15176 232 PRO A C 1
ATOM 1441 O O . PRO A 1 232 ? 8.93314 29.48445 68.70400 1.000 89.94069 232 PRO A O 1
ATOM 1445 N N . GLN A 1 233 ? 9.20118 28.82237 70.83861 1.000 92.87208 233 GLN A N 1
ATOM 1446 C CA . GLN A 1 233 ? 8.96677 30.16319 71.36112 1.000 90.57372 233 GLN A CA 1
ATOM 1447 C C . GLN A 1 233 ? 10.18001 31.06646 71.18292 1.000 86.58551 233 GLN A C 1
ATOM 1448 O O . GLN A 1 233 ? 10.04205 32.29168 71.24452 1.000 82.66090 233 GLN A O 1
ATOM 1454 N N . THR A 1 234 ? 11.36288 30.49330 70.99311 1.000 87.99846 234 THR A N 1
ATOM 1455 C CA . THR A 1 234 ? 12.61260 31.23668 71.05254 1.000 81.12366 234 THR A CA 1
ATOM 1456 C C . THR A 1 234 ? 13.37387 31.26377 69.73671 1.000 79.35704 234 THR A C 1
ATOM 1457 O O . THR A 1 234 ? 14.06484 32.25097 69.46919 1.000 79.08545 234 THR A O 1
ATOM 1461 N N . ARG A 1 235 ? 13.27770 30.21964 68.91453 1.000 78.42715 235 ARG A N 1
ATOM 1462 C CA . ARG A 1 235 ? 13.93636 30.24397 67.61541 1.000 75.97722 235 ARG A CA 1
ATOM 1463 C C . ARG A 1 235 ? 13.26640 31.26575 66.70417 1.000 75.16368 235 ARG A C 1
ATOM 1464 O O . ARG A 1 235 ? 12.04070 31.41818 66.70736 1.000 74.64139 235 ARG A O 1
ATOM 1472 N N . VAL A 1 236 ? 14.08637 31.97104 65.91975 1.000 72.45675 236 VAL A N 1
ATOM 1473 C CA . VAL A 1 236 ? 13.60739 32.96759 64.97166 1.000 69.39866 236 VAL A CA 1
ATOM 1474 C C . VAL A 1 236 ? 14.42541 32.85493 63.69423 1.000 77.94112 236 VAL A C 1
ATOM 1475 O O . VAL A 1 236 ? 15.57348 32.39795 63.70763 1.000 76.78880 236 VAL A O 1
ATOM 1479 N N . PHE A 1 237 ? 13.82280 33.28881 62.58499 1.000 81.12126 237 PHE A N 1
ATOM 1480 C CA . PHE A 1 237 ? 14.38578 33.14093 61.25017 1.000 74.66203 237 PHE A CA 1
ATOM 1481 C C . PHE A 1 237 ? 14.50790 34.48785 60.55380 1.000 72.90267 237 PHE A C 1
ATOM 1482 O O . PHE A 1 237 ? 13.68754 35.38861 60.75842 1.000 73.29674 237 PHE A O 1
ATOM 1490 N N . ALA A 1 238 ? 15.54718 34.61025 59.72731 1.000 80.89719 238 ALA A N 1
ATOM 1491 C CA . ALA A 1 238 ? 15.71539 35.78871 58.88595 1.000 81.65480 238 ALA A CA 1
ATOM 1492 C C . ALA A 1 238 ? 14.52304 35.95956 57.94534 1.000 74.67022 238 ALA A C 1
ATOM 1493 O O . ALA A 1 238 ? 13.93643 34.98876 57.46006 1.000 75.93760 238 ALA A O 1
ATOM 1495 N N . GLY A 1 239 ? 14.19118 37.21707 57.66042 1.000 69.22504 239 GLY A N 1
ATOM 1496 C CA . GLY A 1 239 ? 13.08363 37.55574 56.78983 1.000 76.82785 239 GLY A CA 1
ATOM 1497 C C . GLY A 1 239 ? 11.71208 37.45993 57.41995 1.000 74.53793 239 GLY A C 1
ATOM 1498 O O . GLY A 1 239 ? 10.73402 37.91185 56.80543 1.000 70.13160 239 GLY A O 1
ATOM 1499 N N . SER A 1 240 ? 11.61140 36.92106 58.63296 1.000 71.59111 240 SER A N 1
ATOM 1500 C CA . SER A 1 240 ? 10.43195 37.11767 59.46355 1.000 65.84791 240 SER A CA 1
ATOM 1501 C C . SER A 1 240 ? 10.18093 38.60275 59.69582 1.000 67.87161 240 SER A C 1
ATOM 1502 O O . SER A 1 240 ? 11.09690 39.42810 59.63413 1.000 78.73091 240 SER A O 1
ATOM 1505 N N . ILE A 1 241 ? 8.92090 38.95305 59.93764 1.000 69.37672 241 ILE A N 1
ATOM 1506 C CA . ILE A 1 241 ? 8.54336 40.33422 60.22531 1.000 80.15922 241 ILE A CA 1
ATOM 1507 C C . ILE A 1 241 ? 8.24682 40.43785 61.71572 1.000 79.84588 241 ILE A C 1
ATOM 1508 O O . ILE A 1 241 ? 7.39879 39.70340 62.24222 1.000 75.06386 241 ILE A O 1
ATOM 1513 N N . ASN A 1 242 ? 8.94502 41.34844 62.39361 1.000 75.57810 242 ASN A N 1
ATOM 1514 C CA . ASN A 1 242 ? 8.75940 41.51732 63.82545 1.000 73.69744 242 ASN A CA 1
ATOM 1515 C C . ASN A 1 242 ? 7.40453 42.16951 64.10603 1.000 72.98431 242 ASN A C 1
ATOM 1516 O O . ASN A 1 242 ? 6.74293 42.71029 63.21467 1.000 73.70552 242 ASN A O 1
ATOM 1521 N N . GLY A 1 243 ? 6.99672 42.11739 65.36416 1.000 72.56909 243 GLY A N 1
ATOM 1522 C CA . GLY A 1 243 ? 5.75597 42.71601 65.81061 1.000 76.30202 243 GLY A CA 1
ATOM 1523 C C . GLY A 1 243 ? 5.96612 44.00318 66.57793 1.000 80.56474 243 GLY A C 1
ATOM 1524 O O . GLY A 1 243 ? 6.84465 44.81281 66.25349 1.000 78.86818 243 GLY A O 1
ATOM 1525 N N . SER A 1 244 ? 5.12715 44.20128 67.59745 1.000 80.13812 244 SER A N 1
ATOM 1526 C CA . SER A 1 244 ? 5.16451 45.43278 68.37623 1.000 83.11665 244 SER A CA 1
ATOM 1527 C C . SER A 1 244 ? 6.47384 45.59536 69.13796 1.000 78.41428 244 SER A C 1
ATOM 1528 O O . SER A 1 244 ? 6.95372 46.72152 69.31057 1.000 80.46801 244 SER A O 1
ATOM 1531 N N . GLY A 1 245 ? 7.06766 44.49758 69.59237 1.000 79.16331 245 GLY A N 1
ATOM 1532 C CA . GLY A 1 245 ? 8.15461 44.54861 70.55616 1.000 81.52079 245 GLY A CA 1
ATOM 1533 C C . GLY A 1 245 ? 9.52011 44.33136 69.92763 1.000 81.50392 245 GLY A C 1
ATOM 1534 O O . GLY A 1 245 ? 9.67869 43.50882 69.02448 1.000 77.51791 245 GLY A O 1
ATOM 1535 N N . SER A 1 246 ? 10.49998 45.09240 70.41370 1.000 82.70902 246 SER A N 1
ATOM 1536 C CA . SER A 1 246 ? 11.88852 44.86027 70.04568 1.000 82.03305 246 SER A CA 1
ATOM 1537 C C . SER A 1 246 ? 12.38319 43.53624 70.62201 1.000 88.53683 246 SER A C 1
ATOM 1538 O O . SER A 1 246 ? 11.97451 43.10539 71.70632 1.000 87.92069 246 SER A O 1
ATOM 1541 N N . LEU A 1 247 ? 13.25614 42.87872 69.86572 1.000 81.83123 247 LEU A N 1
ATOM 1542 C CA . LEU A 1 247 ? 13.87965 41.62850 70.26217 1.000 77.56407 247 LEU A CA 1
ATOM 1543 C C . LEU A 1 247 ? 15.38833 41.74877 70.08847 1.000 77.36890 247 LEU A C 1
ATOM 1544 O O . LEU A 1 247 ? 15.86165 42.25693 69.06695 1.000 76.95467 247 LEU A O 1
ATOM 1549 N N . ASP A 1 248 ? 16.14900 41.28742 71.08030 1.000 76.35078 248 ASP A N 1
ATOM 1550 C CA . ASP A 1 248 ? 17.55252 40.95756 70.85145 1.000 74.26037 248 ASP A CA 1
ATOM 1551 C C . ASP A 1 248 ? 17.65481 39.51144 70.39291 1.000 75.65883 248 ASP A C 1
ATOM 1552 O O . ASP A 1 248 ? 17.06673 38.61643 71.00739 1.000 81.91047 248 ASP A O 1
ATOM 1557 N N . VAL A 1 249 ? 18.38726 39.28665 69.30661 1.000 80.37439 249 VAL A N 1
ATOM 1558 C CA . VAL A 1 249 ? 18.54812 37.95216 68.73855 1.000 76.20800 249 VAL A CA 1
ATOM 1559 C C . VAL A 1 249 ? 20.03733 37.64992 68.65411 1.000 80.19065 249 VAL A C 1
ATOM 1560 O O . VAL A 1 249 ? 20.79765 38.41036 68.04292 1.000 79.27834 249 VAL A O 1
ATOM 1564 N N . GLN A 1 250 ? 20.45101 36.54028 69.26011 1.000 81.41633 250 GLN A N 1
ATOM 1565 C CA . GLN A 1 250 ? 21.81397 36.04932 69.10507 1.000 77.33631 250 GLN A CA 1
ATOM 1566 C C . GLN A 1 250 ? 21.93542 35.26764 67.80137 1.000 80.20880 250 GLN A C 1
ATOM 1567 O O . GLN A 1 250 ? 21.23067 34.27143 67.59501 1.000 76.62116 250 GLN A O 1
ATOM 1573 N N . VAL A 1 251 ? 22.83617 35.72259 66.92864 1.000 84.88622 251 VAL A N 1
ATOM 1574 C CA . VAL A 1 251 ? 23.00166 35.11969 65.61305 1.000 81.43125 251 VAL A CA 1
ATOM 1575 C C . VAL A 1 251 ? 23.57493 33.71329 65.74566 1.000 85.84366 251 VAL A C 1
ATOM 1576 O O . VAL A 1 251 ? 24.44330 33.44701 66.59000 1.000 88.77801 251 VAL A O 1
ATOM 1580 N N . THR A 1 252 ? 23.07357 32.79835 64.91238 1.000 88.18482 252 THR A N 1
ATOM 1581 C CA . THR A 1 252 ? 23.46081 31.39215 64.94246 1.000 82.53589 252 THR A CA 1
ATOM 1582 C C . THR A 1 252 ? 23.80194 30.82676 63.57304 1.000 81.82053 252 THR A C 1
ATOM 1583 O O . THR A 1 252 ? 24.41473 29.75526 63.51037 1.000 90.11050 252 THR A O 1
ATOM 1587 N N . LYS A 1 253 ? 23.41697 31.48922 62.48440 1.000 87.52222 253 LYS A N 1
ATOM 1588 C CA . LYS A 1 253 ? 23.81255 31.11089 61.13677 1.000 87.60054 253 LYS A CA 1
ATOM 1589 C C . LYS A 1 253 ? 24.43095 32.32656 60.45738 1.000 84.02195 253 LYS A C 1
ATOM 1590 O O . LYS A 1 253 ? 24.04353 33.46627 60.72841 1.000 92.60647 253 LYS A O 1
ATOM 1596 N N . LEU A 1 254 ? 25.40226 32.08734 59.58154 1.000 79.31620 254 LEU A N 1
ATOM 1597 C CA . LEU A 1 254 ? 25.97817 33.19522 58.83580 1.000 84.97868 254 LEU A CA 1
ATOM 1598 C C . LEU A 1 254 ? 24.98595 33.70792 57.79383 1.000 87.46400 254 LEU A C 1
ATOM 1599 O O . LEU A 1 254 ? 23.99487 33.05250 57.46354 1.000 92.85186 254 LEU A O 1
ATOM 1604 N N . SER A 1 255 ? 25.26497 34.91360 57.28867 1.000 88.85639 255 SER A N 1
ATOM 1605 C CA . SER A 1 255 ? 24.43111 35.53484 56.25879 1.000 86.63435 255 SER A CA 1
ATOM 1606 C C . SER A 1 255 ? 24.09423 34.57869 55.11567 1.000 94.05791 255 SER A C 1
ATOM 1607 O O . SER A 1 255 ? 22.96485 34.57738 54.60846 1.000 85.74634 255 SER A O 1
ATOM 1610 N N . GLY A 1 256 ? 25.04659 33.73980 54.71504 1.000 95.62977 256 GLY A N 1
ATOM 1611 C CA . GLY A 1 256 ? 24.82267 32.83964 53.60314 1.000 88.89580 256 GLY A CA 1
ATOM 1612 C C . GLY A 1 256 ? 24.17081 31.52448 53.94766 1.000 89.08847 256 GLY A C 1
ATOM 1613 O O . GLY A 1 256 ? 23.83428 30.75754 53.04080 1.000 93.27558 256 GLY A O 1
ATOM 1614 N N . GLU A 1 257 ? 23.96301 31.24307 55.23422 1.000 98.38833 257 GLU A N 1
ATOM 1615 C CA . GLU A 1 257 ? 23.46871 29.94336 55.67168 1.000 104.21647 257 GLU A CA 1
ATOM 1616 C C . GLU A 1 257 ? 22.10270 30.03747 56.33630 1.000 105.43806 257 GLU A C 1
ATOM 1617 O O . GLU A 1 257 ? 21.60775 29.02919 56.85523 1.000 116.43427 257 GLU A O 1
ATOM 1623 N N . SER A 1 258 ? 21.47940 31.21302 56.33130 1.000 93.83294 258 SER A N 1
ATOM 1624 C CA . SER A 1 258 ? 20.13171 31.34137 56.85967 1.000 85.70093 258 SER A CA 1
ATOM 1625 C C . SER A 1 258 ? 19.14373 30.58357 55.98101 1.000 89.18547 258 SER A C 1
ATOM 1626 O O . SER A 1 258 ? 19.37620 30.35921 54.78803 1.000 84.83470 258 SER A O 1
ATOM 1629 N N . THR A 1 259 ? 18.04369 30.15674 56.60330 1.000 86.54740 259 THR A N 1
ATOM 1630 C CA . THR A 1 259 ? 17.03604 29.37085 55.90163 1.000 78.58159 259 THR A CA 1
ATOM 1631 C C . THR A 1 259 ? 16.52254 30.09411 54.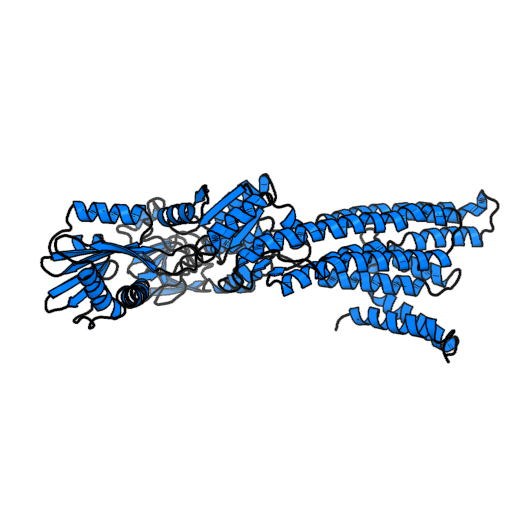66199 1.000 83.87445 259 THR A C 1
ATOM 1632 O O . THR A 1 259 ? 16.30323 29.46720 53.61216 1.000 91.59842 259 THR A O 1
ATOM 1636 N N . LEU A 1 260 ? 16.42043 31.42234 54.72949 1.000 82.12112 260 LEU A N 1
ATOM 1637 C CA . LEU A 1 260 ? 15.98983 32.17795 53.56307 1.000 75.35844 260 LEU A CA 1
ATOM 1638 C C . LEU A 1 260 ? 17.08501 32.30188 52.51270 1.000 75.59000 260 LEU A C 1
ATOM 1639 O O . LEU A 1 260 ? 16.77921 32.31818 51.31310 1.000 80.26091 260 LEU A O 1
ATOM 1644 N N . ALA A 1 261 ? 18.35314 32.39474 52.92257 1.000 78.00819 261 ALA A N 1
ATOM 1645 C CA . ALA A 1 261 ? 19.42060 32.40216 51.92789 1.000 80.12362 261 ALA A CA 1
ATOM 1646 C C . ALA A 1 261 ? 19.48327 31.07395 51.19016 1.000 79.41463 261 ALA A C 1
ATOM 1647 O O . ALA A 1 261 ? 19.78123 31.03869 49.98824 1.000 82.20250 261 ALA A O 1
ATOM 1649 N N . ARG A 1 262 ? 19.10331 29.98933 51.86848 1.000 76.06981 262 ARG A N 1
ATOM 1650 C CA . ARG A 1 262 ? 18.97119 28.69611 51.20790 1.000 81.73178 262 ARG A CA 1
ATOM 1651 C C . ARG A 1 262 ? 17.80304 28.67467 50.23337 1.000 83.49874 262 ARG A C 1
ATOM 1652 O O . ARG A 1 262 ? 17.91134 28.09447 49.14718 1.000 85.30085 262 ARG A O 1
ATOM 1660 N N . VAL A 1 263 ? 16.66609 29.25941 50.61789 1.000 84.02895 263 VAL A N 1
ATOM 1661 C CA . VAL A 1 263 ? 15.54332 29.37286 49.68472 1.000 81.75064 263 VAL A CA 1
ATOM 1662 C C . VAL A 1 263 ? 15.95281 30.12284 48.41401 1.000 81.65371 263 VAL A C 1
ATOM 1663 O O . VAL A 1 263 ? 15.70388 29.65993 47.28565 1.000 83.83789 263 VAL A O 1
ATOM 1667 N N . VAL A 1 264 ? 16.66056 31.24552 48.57950 1.000 79.93135 264 VAL A N 1
ATOM 1668 C CA . VAL A 1 264 ? 17.16894 32.00176 47.43028 1.000 79.33818 264 VAL A CA 1
ATOM 1669 C C . VAL A 1 264 ? 18.06984 31.12918 46.56091 1.000 87.54455 264 VAL A C 1
ATOM 1670 O O . VAL A 1 264 ? 17.90667 31.05873 45.32925 1.000 96.59980 264 VAL A O 1
ATOM 1674 N N . THR A 1 265 ? 19.00578 30.41381 47.19217 1.000 86.15108 265 THR A N 1
ATOM 1675 C CA . THR A 1 265 ? 19.98626 29.66291 46.41598 1.000 89.00577 265 THR A CA 1
ATOM 1676 C C . THR A 1 265 ? 19.31580 28.52403 45.65958 1.000 90.24672 265 THR A C 1
ATOM 1677 O O . THR A 1 265 ? 19.58939 28.30752 44.47392 1.000 93.88064 265 THR A O 1
ATOM 1681 N N . LEU A 1 266 ? 18.46407 27.75869 46.34305 1.000 85.79622 266 LEU A N 1
ATOM 1682 C CA . LEU A 1 266 ? 17.82069 26.61849 45.70487 1.000 89.27576 266 LEU A CA 1
ATOM 1683 C C . LEU A 1 266 ? 16.91664 27.04721 44.55635 1.000 100.05247 266 LEU A C 1
ATOM 1684 O O . LEU A 1 266 ? 16.76758 26.30314 43.57805 1.000 99.65837 266 LEU A O 1
ATOM 1689 N N . VAL A 1 267 ? 16.30223 28.23344 44.64635 1.000 97.03540 267 VAL A N 1
ATOM 1690 C CA . VAL A 1 267 ? 15.50933 28.68847 43.50599 1.000 93.75773 267 VAL A CA 1
ATOM 1691 C C . VAL A 1 267 ? 16.40846 29.10399 42.34541 1.000 99.69280 267 VAL A C 1
ATOM 1692 O O . VAL A 1 267 ? 16.06569 28.88205 41.17621 1.000 103.78057 267 VAL A O 1
ATOM 1696 N N . ALA A 1 268 ? 17.58551 29.66448 42.63377 1.000 101.64168 268 ALA A N 1
ATOM 1697 C CA . ALA A 1 268 ? 18.44462 30.11178 41.53755 1.000 104.46223 268 ALA A CA 1
ATOM 1698 C C . ALA A 1 268 ? 19.18050 28.95956 40.85289 1.000 116.84522 268 ALA A C 1
ATOM 1699 O O . ALA A 1 268 ? 19.30204 28.94718 39.62310 1.000 125.61895 268 ALA A O 1
ATOM 1701 N N . GLU A 1 269 ? 19.68130 27.99520 41.61748 1.000 105.36344 269 GLU A N 1
ATOM 1702 C CA . GLU A 1 269 ? 20.44371 26.86997 41.08619 1.000 110.71261 269 GLU A CA 1
ATOM 1703 C C . GLU A 1 269 ? 19.57852 25.70990 40.60591 1.000 117.30216 269 GLU A C 1
ATOM 1704 O O . GLU A 1 269 ? 20.12860 24.67308 40.21863 1.000 123.28214 269 GLU A O 1
ATOM 1710 N N . ALA A 1 270 ? 18.25376 25.83538 40.64153 1.000 117.69386 270 ALA A N 1
ATOM 1711 C CA . ALA A 1 270 ? 17.42150 24.97684 39.81028 1.000 130.53334 270 ALA A CA 1
ATOM 1712 C C . ALA A 1 270 ? 17.70578 25.21259 38.32720 1.000 147.31320 270 ALA A C 1
ATOM 1713 O O . ALA A 1 270 ? 18.18280 26.27428 37.91641 1.000 150.38577 270 ALA A O 1
ATOM 1715 N N . GLN A 1 271 ? 17.38070 24.20833 37.51569 1.000 159.69505 271 GLN A N 1
ATOM 1716 C CA . GLN A 1 271 ? 17.63636 24.23788 36.08191 1.000 163.64305 271 GLN A CA 1
ATOM 1717 C C . GLN A 1 271 ? 16.38682 24.65921 35.31656 1.000 170.67351 271 GLN A C 1
ATOM 1718 O O . GLN A 1 271 ? 15.29570 24.80755 35.87358 1.000 166.14340 271 GLN A O 1
ATOM 1724 N N . THR A 1 272 ? 16.56511 24.85440 34.01332 1.000 175.96134 272 THR A N 1
ATOM 1725 C CA . THR A 1 272 ? 15.46316 24.66345 33.08455 1.000 183.36140 272 THR A CA 1
ATOM 1726 C C . THR A 1 272 ? 15.14152 23.17752 32.95842 1.000 182.25476 272 THR A C 1
ATOM 1727 O O . THR A 1 272 ? 16.00100 22.31199 33.14939 1.000 184.84543 272 THR A O 1
ATOM 1731 N N . ARG A 1 273 ? 13.88015 22.88598 32.65643 1.000 177.34562 273 ARG A N 1
ATOM 1732 C CA . ARG A 1 273 ? 13.41744 21.52838 32.39430 1.000 174.70715 273 ARG A CA 1
ATOM 1733 C C . ARG A 1 273 ? 13.02524 21.39716 30.92719 1.000 175.07495 273 ARG A C 1
ATOM 1734 O O . ARG A 1 273 ? 12.14879 22.12434 30.44643 1.000 170.51574 273 ARG A O 1
ATOM 1742 N N . GLN A 1 274 ? 13.67562 20.46996 30.22511 1.000 176.35944 274 GLN A N 1
ATOM 1743 C CA . GLN A 1 274 ? 13.53816 20.38109 28.77704 1.000 185.20839 274 GLN A CA 1
ATOM 1744 C C . GLN A 1 274 ? 12.17595 19.82741 28.37308 1.000 186.54413 274 GLN A C 1
ATOM 1745 O O . GLN A 1 274 ? 11.62755 18.93330 29.02479 1.000 180.66812 274 GLN A O 1
ATOM 1751 N N . SER A 1 275 ? 11.63305 20.37471 27.29143 1.000 186.89667 275 SER A N 1
ATOM 1752 C CA . SER A 1 275 ? 10.55392 19.71508 26.56466 1.000 183.03257 275 SER A CA 1
ATOM 1753 C C . SER A 1 275 ? 11.11123 18.50405 25.82328 1.000 195.35036 275 SER A C 1
ATOM 1754 O O . SER A 1 275 ? 12.08930 18.63817 25.07890 1.000 205.81287 275 SER A O 1
ATOM 1757 N N . PRO A 1 276 ? 10.53506 17.31282 26.00158 1.000 208.88782 276 PRO A N 1
ATOM 1758 C CA . PRO A 1 276 ? 11.04116 16.14691 25.25656 1.000 212.44920 276 PRO A CA 1
ATOM 1759 C C . PRO A 1 276 ? 10.84451 16.24399 23.75065 1.000 219.34130 276 PRO A C 1
ATOM 1760 O O . PRO A 1 276 ? 11.70878 15.78428 22.99293 1.000 225.73291 276 PRO A O 1
ATOM 1764 N N . THR A 1 277 ? 9.75441 16.85307 23.28818 1.000 205.20710 277 THR A N 1
ATOM 1765 C CA . THR A 1 277 ? 9.55085 17.00981 21.85126 1.000 209.59676 277 THR A CA 1
ATOM 1766 C C . THR A 1 277 ? 10.56273 17.97043 21.23087 1.000 215.89601 277 THR A C 1
ATOM 1767 O O . THR A 1 277 ? 11.10156 17.69793 20.14391 1.000 221.91824 277 THR A O 1
ATOM 1771 N N . GLN A 1 278 ? 10.95436 19.00223 21.97862 1.000 211.95654 278 GLN A N 1
ATOM 1772 C CA . GLN A 1 278 ? 11.99210 19.91723 21.51594 1.000 216.36563 278 GLN A CA 1
ATOM 1773 C C . GLN A 1 278 ? 13.34751 19.22661 21.40902 1.000 226.39214 278 GLN A C 1
ATOM 1774 O O . GLN A 1 278 ? 14.05090 19.38048 20.40282 1.000 227.66960 278 GLN A O 1
ATOM 1780 N N . ASN A 1 279 ? 13.75883 18.49589 22.44411 1.000 255.75539 279 ASN A N 1
ATOM 1781 C CA . ASN A 1 279 ? 15.09458 17.91199 22.39455 1.000 256.71440 279 ASN A CA 1
ATOM 1782 C C . ASN A 1 279 ? 15.16156 16.74512 21.40627 1.000 256.94506 279 ASN A C 1
ATOM 1783 O O . ASN A 1 279 ? 16.21094 16.51769 20.77931 1.000 258.65560 279 ASN A O 1
ATOM 1788 N N . PHE A 1 280 ? 14.03761 16.04860 21.19285 1.000 230.25282 280 PHE A N 1
ATOM 1789 C CA . PHE A 1 280 ? 13.96044 15.09387 20.08913 1.000 220.14912 280 PHE A CA 1
ATOM 1790 C C . PHE A 1 280 ? 14.20563 15.78397 18.75063 1.000 219.25868 280 PHE A C 1
ATOM 1791 O O . PHE A 1 280 ? 14.95231 15.27243 17.90140 1.000 217.77580 280 PHE A O 1
ATOM 1799 N N . THR A 1 281 ? 13.61239 16.96591 18.55712 1.000 224.54732 281 THR A N 1
ATOM 1800 C CA . THR A 1 281 ? 13.83368 17.69171 17.30805 1.000 222.48345 281 THR A CA 1
ATOM 1801 C C . THR A 1 281 ? 15.27902 18.17538 17.17168 1.000 229.61149 281 THR A C 1
ATOM 1802 O O . THR A 1 281 ? 15.83187 18.17643 16.06676 1.000 230.52529 281 THR A O 1
ATOM 1806 N N . LYS A 1 282 ? 15.89373 18.61895 18.27182 1.000 239.80963 282 LYS A N 1
ATOM 1807 C CA . LYS A 1 282 ? 17.32489 18.94454 18.27053 1.000 239.41832 282 LYS A CA 1
ATOM 1808 C C . LYS A 1 282 ? 18.18208 17.78369 17.75604 1.000 235.29636 282 LYS A C 1
ATOM 1809 O O . LYS A 1 282 ? 19.00633 17.95247 16.83654 1.000 235.20035 282 LYS A O 1
ATOM 1815 N N . LYS A 1 283 ? 17.96085 16.58516 18.30550 1.000 228.34172 283 LYS A N 1
ATOM 1816 C CA . LYS A 1 283 ? 18.68950 15.40620 17.83543 1.000 225.25056 283 LYS A CA 1
ATOM 1817 C C . LYS A 1 283 ? 18.47191 15.19959 16.33790 1.000 226.52982 283 LYS A C 1
ATOM 1818 O O . LYS A 1 283 ? 19.43407 15.05284 15.55385 1.000 231.83058 283 LYS A O 1
ATOM 1824 N N . PHE A 1 284 ? 17.19847 15.15594 15.93445 1.000 228.33107 284 PHE A N 1
ATOM 1825 C CA . PHE A 1 284 ? 16.86040 14.90989 14.53897 1.000 220.57390 284 PHE A CA 1
ATOM 1826 C C . PHE A 1 284 ? 17.54640 15.90359 13.60933 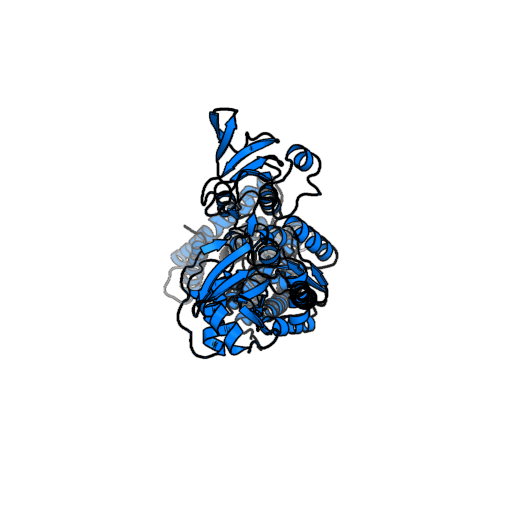1.000 226.67952 284 PHE A C 1
ATOM 1827 O O . PHE A 1 284 ? 18.06648 15.51237 12.56530 1.000 226.25119 284 PHE A O 1
ATOM 1835 N N . GLU A 1 285 ? 17.49828 17.20020 13.93205 1.000 235.70257 285 GLU A N 1
ATOM 1836 C CA . GLU A 1 285 ? 18.14534 18.19779 13.07831 1.000 237.23343 285 GLU A CA 1
ATOM 1837 C C . GLU A 1 285 ? 19.63724 17.92437 12.92644 1.000 244.53536 285 GLU A C 1
ATOM 1838 O O . GLU A 1 285 ? 20.17516 17.92308 11.80025 1.000 245.58660 285 GLU A O 1
ATOM 1844 N N . LYS A 1 286 ? 20.31061 17.61657 14.05139 1.000 264.45998 286 LYS A N 1
ATOM 1845 C CA . LYS A 1 286 ? 21.76553 17.47922 13.99860 1.000 270.27625 286 LYS A CA 1
ATOM 1846 C C . LYS A 1 286 ? 22.17425 16.30602 13.12738 1.000 269.59939 286 LYS A C 1
ATOM 1847 O O . LYS A 1 286 ? 23.24785 16.33534 12.51481 1.000 271.72038 286 LYS A O 1
ATOM 1853 N N . ILE A 1 287 ? 21.34598 15.27019 13.05754 1.000 244.70745 287 ILE A N 1
ATOM 1854 C CA . ILE A 1 287 ? 21.69804 14.15991 12.16946 1.000 234.75314 287 ILE A CA 1
ATOM 1855 C C . ILE A 1 287 ? 21.16337 14.37178 10.75030 1.000 230.30350 287 ILE A C 1
ATOM 1856 O O . ILE A 1 287 ? 21.83412 14.03374 9.77154 1.000 227.53095 287 ILE A O 1
ATOM 1861 N N . PHE A 1 288 ? 19.96470 14.94086 10.61998 1.000 227.17090 288 PHE A N 1
ATOM 1862 C CA . PHE A 1 288 ? 19.30231 15.10459 9.32828 1.000 217.36824 288 PHE A CA 1
ATOM 1863 C C . PHE A 1 288 ? 20.09648 15.97018 8.35450 1.000 215.94064 288 PHE A C 1
ATOM 1864 O O . PHE A 1 288 ? 20.21027 15.62372 7.17214 1.000 216.38614 288 PHE A O 1
ATOM 1872 N N . VAL A 1 289 ? 20.63818 17.10795 8.80831 1.000 222.78197 289 VAL A N 1
ATOM 1873 C CA . VAL A 1 289 ? 21.36193 17.99506 7.87924 1.000 216.63019 289 VAL A CA 1
ATOM 1874 C C . VAL A 1 289 ? 22.56603 17.31987 7.21334 1.000 219.64654 289 VAL A C 1
ATOM 1875 O O . VAL A 1 289 ? 22.62214 17.28606 5.96837 1.000 217.88825 289 VAL A O 1
ATOM 1879 N N . PRO A 1 290 ? 23.50409 16.70637 7.94990 1.000 216.81828 290 PRO A N 1
ATOM 1880 C CA . PRO A 1 290 ? 24.58485 15.96282 7.27932 1.000 214.91961 290 PRO A CA 1
ATOM 1881 C C . PRO A 1 290 ? 24.13348 14.67246 6.62166 1.000 214.06302 290 PRO A C 1
ATOM 1882 O O . PRO A 1 290 ? 24.90577 14.09567 5.84451 1.000 218.17564 290 PRO A O 1
ATOM 1886 N N . CYS A 1 291 ? 22.92083 14.19964 6.90124 1.000 215.35599 291 CYS A N 1
ATOM 1887 C CA . CYS A 1 291 ? 22.37645 13.08643 6.13328 1.000 214.99463 291 CYS A CA 1
ATOM 1888 C C . CYS A 1 291 ? 22.00751 13.52777 4.72024 1.000 217.53720 291 CYS A C 1
ATOM 1889 O O . CYS A 1 291 ? 22.45665 12.92953 3.73580 1.000 224.67308 291 CYS A O 1
ATOM 1892 N N . VAL A 1 292 ? 21.17870 14.56737 4.59969 1.000 220.95506 292 VAL A N 1
ATOM 1893 C CA . VAL A 1 292 ? 20.69927 14.99227 3.28599 1.000 217.81477 292 VAL A CA 1
ATOM 1894 C C . VAL A 1 292 ? 21.81535 15.60765 2.44129 1.000 221.43857 292 VAL A C 1
ATOM 1895 O O . VAL A 1 292 ? 21.75500 15.57499 1.19891 1.000 225.66310 292 VAL A O 1
ATOM 1899 N N . ILE A 1 293 ? 22.85924 16.15981 3.07070 1.000 219.25147 293 ILE A N 1
ATOM 1900 C CA . ILE A 1 293 ? 23.93999 16.68686 2.23481 1.000 222.08545 293 ILE A CA 1
ATOM 1901 C C . ILE A 1 293 ? 24.69028 15.58396 1.47244 1.000 226.73301 293 ILE A C 1
ATOM 1902 O O . ILE A 1 293 ? 25.27074 15.84068 0.39437 1.000 226.65189 293 ILE A O 1
ATOM 1907 N N . ALA A 1 294 ? 24.59526 14.33486 1.93753 1.000 237.29390 294 ALA A N 1
ATOM 1908 C CA . ALA A 1 294 ? 25.13974 13.21995 1.17081 1.000 236.38429 294 ALA A CA 1
ATOM 1909 C C . ALA A 1 294 ? 24.42243 13.06941 -0.16287 1.000 238.86287 294 ALA A C 1
ATOM 1910 O O . ALA A 1 294 ? 25.06422 12.93418 -1.21334 1.000 241.83158 294 ALA A O 1
ATOM 1912 N N . LEU A 1 295 ? 23.08613 13.04301 -0.13606 1.000 223.51581 295 LEU A N 1
ATOM 1913 C CA . LEU A 1 295 ? 22.34501 13.04480 -1.38913 1.000 223.90390 295 LEU A CA 1
ATOM 1914 C C . LEU A 1 295 ? 22.65781 14.27708 -2.21482 1.000 230.51879 295 LEU A C 1
ATOM 1915 O O . LEU A 1 295 ? 22.69518 14.19949 -3.44678 1.000 239.79002 295 LEU A O 1
ATOM 1920 N N . ALA A 1 296 ? 22.96409 15.39823 -1.55886 1.000 235.49855 296 ALA A N 1
ATOM 1921 C CA . ALA A 1 296 ? 23.29139 16.59608 -2.32451 1.000 239.26541 296 ALA A CA 1
ATOM 1922 C C . ALA A 1 296 ? 24.49840 16.36050 -3.22328 1.000 253.72976 296 ALA A C 1
ATOM 1923 O O . ALA A 1 296 ? 24.43512 16.61267 -4.43585 1.000 257.91916 296 ALA A O 1
ATOM 1925 N N . PHE A 1 297 ? 25.50312 15.65028 -2.71524 1.000 256.46830 297 PHE A N 1
ATOM 1926 C CA . PHE A 1 297 ? 26.63664 15.45359 -3.62407 1.000 256.11224 297 PHE A CA 1
ATOM 1927 C C . PHE A 1 297 ? 26.46435 14.23595 -4.53218 1.000 256.81751 297 PHE A C 1
ATOM 1928 O O . PHE A 1 297 ? 26.87779 14.28186 -5.70138 1.000 261.59326 297 PHE A O 1
ATOM 1936 N N . VAL A 1 298 ? 25.91481 13.13333 -4.01905 1.000 245.09808 298 VAL A N 1
ATOM 1937 C CA . VAL A 1 298 ? 25.71697 11.94915 -4.85385 1.000 249.44343 298 VAL A CA 1
ATOM 1938 C C . VAL A 1 298 ? 24.88072 12.30320 -6.08352 1.000 255.06581 298 VAL A C 1
ATOM 1939 O O . VAL A 1 298 ? 25.25168 11.99857 -7.23174 1.000 254.67010 298 VAL A O 1
ATOM 1943 N N . THR A 1 299 ? 23.81831 13.08082 -5.88261 1.000 243.24375 299 THR A N 1
ATOM 1944 C CA . THR A 1 299 ? 22.99107 13.46054 -7.01252 1.000 245.56674 299 THR A CA 1
ATOM 1945 C C . THR A 1 299 ? 23.64645 14.56042 -7.83195 1.000 253.08342 299 THR A C 1
ATOM 1946 O O . THR A 1 299 ? 23.38562 14.64966 -9.03775 1.000 255.64816 299 THR A O 1
ATOM 1950 N N . SER A 1 300 ? 24.47596 15.41626 -7.22112 1.000 254.78569 300 SER A N 1
ATOM 1951 C CA . SER A 1 300 ? 25.17880 16.40075 -8.03311 1.000 258.26012 300 SER A CA 1
ATOM 1952 C C . SER A 1 300 ? 26.06070 15.70750 -9.06823 1.000 255.60214 300 SER A C 1
ATOM 1953 O O . SER A 1 300 ? 26.06700 16.08313 -10.24575 1.000 261.27683 300 SER A O 1
ATOM 1956 N N . PHE A 1 301 ? 26.80919 14.68209 -8.64783 1.000 248.27472 301 PHE A N 1
ATOM 1957 C CA . PHE A 1 301 ? 27.63118 13.92040 -9.59166 1.000 249.65733 301 PHE A CA 1
ATOM 1958 C C . PHE A 1 301 ? 26.88431 12.80135 -10.31731 1.000 262.14475 301 PHE A C 1
ATOM 1959 O O . PHE A 1 301 ? 27.53513 11.98139 -10.97530 1.000 270.74081 301 PHE A O 1
ATOM 1967 N N . SER A 1 302 ? 25.55552 12.74066 -10.20875 1.000 265.33055 302 SER A N 1
ATOM 1968 C CA . SER A 1 302 ? 24.80595 11.65681 -10.84405 1.000 270.90817 302 SER A CA 1
ATOM 1969 C C . SER A 1 302 ? 25.04476 11.57061 -12.35609 1.000 279.97706 302 SER A C 1
ATOM 1970 O O . SER A 1 302 ? 25.02925 10.46733 -12.91543 1.000 278.74890 302 SER A O 1
ATOM 1973 N N . PHE A 1 303 ? 25.24446 12.70832 -13.03989 1.000 274.53784 303 PHE A N 1
ATOM 1974 C CA . PHE A 1 303 ? 25.48886 12.67524 -14.48567 1.000 275.84639 303 PHE A CA 1
ATOM 1975 C C . PHE A 1 303 ? 26.72177 11.85566 -14.85194 1.000 279.00819 303 PHE A C 1
ATOM 1976 O O . PHE A 1 303 ? 26.81912 11.35468 -15.97806 1.000 277.35991 303 PHE A O 1
ATOM 1984 N N . LEU A 1 304 ? 27.67361 11.71766 -13.92881 1.000 293.98603 304 LEU A N 1
ATOM 1985 C CA . LEU A 1 304 ? 28.90020 10.97776 -14.20326 1.000 294.89532 304 LEU A CA 1
ATOM 1986 C C . LEU A 1 304 ? 28.67017 9.47375 -14.31871 1.000 297.60650 304 LEU A C 1
ATOM 1987 O O . LEU A 1 304 ? 29.48798 8.78047 -14.93470 1.000 299.06666 304 LEU A O 1
ATOM 1992 N N . ILE A 1 305 ? 27.57604 8.95660 -13.75967 1.000 283.85921 305 ILE A N 1
ATOM 1993 C CA . ILE A 1 305 ? 27.30955 7.52103 -13.76276 1.000 280.60579 305 ILE A CA 1
ATOM 1994 C C . ILE A 1 305 ? 26.02135 7.20340 -14.51428 1.000 275.95585 305 ILE A C 1
ATOM 1995 O O . ILE A 1 305 ? 25.90147 6.14087 -15.13606 1.000 271.29447 305 ILE A O 1
ATOM 2000 N N . LEU A 1 306 ? 25.06075 8.12340 -14.49238 1.000 270.82356 306 LEU A N 1
ATOM 2001 C CA . LEU A 1 306 ? 23.76585 7.89492 -15.11510 1.000 263.00661 306 LEU A CA 1
ATOM 2002 C C . LEU A 1 306 ? 23.54600 8.86220 -16.27089 1.000 256.95659 306 LEU A C 1
ATOM 2003 O O . LEU A 1 306 ? 24.11035 9.96007 -16.30600 1.000 259.74578 306 LEU A O 1
ATOM 2008 N N . ASP A 1 307 ? 22.71203 8.43179 -17.21973 1.000 251.01937 307 ASP A N 1
ATOM 2009 C CA . ASP A 1 307 ? 22.40502 9.19462 -18.43029 1.000 245.45264 307 ASP A CA 1
ATOM 2010 C C . ASP A 1 307 ? 21.51824 10.38616 -18.07766 1.000 250.21563 307 ASP A C 1
ATOM 2011 O O . ASP A 1 307 ? 20.29455 10.36611 -18.23069 1.000 247.62381 307 ASP A O 1
ATOM 2016 N N . GLU A 1 308 ? 22.15748 11.44736 -17.59030 1.000 270.03647 308 GLU A N 1
ATOM 2017 C CA . GLU A 1 308 ? 21.45758 12.66832 -17.22112 1.000 266.63081 308 GLU A CA 1
ATOM 2018 C C . GLU A 1 308 ? 22.36889 13.85369 -17.50830 1.000 265.86744 308 GLU A C 1
ATOM 2019 O O . GLU A 1 308 ? 23.59488 13.73998 -17.43076 1.000 265.93384 308 GLU A O 1
ATOM 2025 N N . THR A 1 309 ? 21.76396 14.98776 -17.85738 1.000 262.33826 309 THR A N 1
ATOM 2026 C CA . THR A 1 309 ? 22.54325 16.18631 -18.14021 1.000 266.04039 309 THR A CA 1
ATOM 2027 C C . THR A 1 309 ? 23.09647 16.77032 -16.84435 1.000 278.90518 309 THR A C 1
AT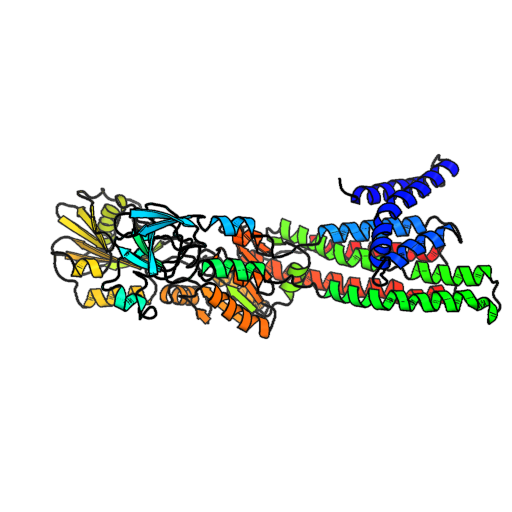OM 2028 O O . THR A 1 309 ? 22.45015 16.71493 -15.79420 1.000 286.72122 309 THR A O 1
ATOM 2032 N N . ALA A 1 310 ? 24.31292 17.31970 -16.92478 1.000 266.15487 310 ALA A N 1
ATOM 2033 C CA . ALA A 1 310 ? 25.00002 17.80992 -15.73065 1.000 267.77637 310 ALA A CA 1
ATOM 2034 C C . ALA A 1 310 ? 24.18763 18.86474 -14.98649 1.000 280.34145 310 ALA A C 1
ATOM 2035 O O . ALA A 1 310 ? 24.03770 18.79273 -13.75672 1.000 290.46670 310 ALA A O 1
ATOM 2037 N N . ALA A 1 311 ? 23.60289 19.81835 -15.71572 1.000 280.47295 311 ALA A N 1
ATOM 2038 C CA . ALA A 1 311 ? 22.84179 20.86731 -15.05010 1.000 284.62358 311 ALA A CA 1
ATOM 2039 C C . ALA A 1 311 ? 21.55896 20.33095 -14.43811 1.000 291.06720 311 ALA A C 1
ATOM 2040 O O . ALA A 1 311 ? 21.07559 20.87758 -13.43959 1.000 295.16020 311 ALA A O 1
ATOM 2042 N N . GLN A 1 312 ? 21.07762 19.18392 -14.90237 1.000 293.35973 312 GLN A N 1
ATOM 2043 C CA . GLN A 1 312 ? 19.87449 18.63327 -14.30649 1.000 293.71055 312 GLN A CA 1
ATOM 2044 C C . GLN A 1 312 ? 20.17130 17.59918 -13.23132 1.000 294.48830 312 GLN A C 1
ATOM 2045 O O . GLN A 1 312 ? 19.31839 17.36909 -12.37505 1.000 296.18767 312 GLN A O 1
ATOM 2051 N N . SER A 1 313 ? 21.35466 16.98192 -13.22733 1.000 284.72480 313 SER A N 1
ATOM 2052 C CA . SER A 1 313 ? 21.80082 16.32727 -11.99982 1.000 282.28527 313 SER A CA 1
ATOM 2053 C C . SER A 1 313 ? 22.02742 17.34506 -10.88228 1.000 285.08057 313 SER A C 1
ATOM 2054 O O . SER A 1 313 ? 21.74402 17.06434 -9.70450 1.000 276.62477 313 SER A O 1
ATOM 2057 N N . PHE A 1 314 ? 22.40615 18.57499 -11.24290 1.000 319.45578 314 PHE A N 1
ATOM 2058 C CA . PHE A 1 314 ? 22.42806 19.63858 -10.24131 1.000 317.52024 314 PHE A CA 1
ATOM 2059 C C . PHE A 1 314 ? 21.01591 20.02169 -9.80966 1.000 313.73061 314 PHE A C 1
ATOM 2060 O O . PHE A 1 314 ? 20.77154 20.27997 -8.62337 1.000 315.81655 314 PHE A O 1
ATOM 2068 N N . TYR A 1 315 ? 20.07887 20.08684 -10.75747 1.000 287.46592 315 TYR A N 1
ATOM 2069 C CA . TYR A 1 315 ? 18.67380 20.24952 -10.38547 1.000 275.94447 315 TYR A CA 1
ATOM 2070 C C . TYR A 1 315 ? 18.14101 19.09797 -9.52803 1.000 271.00152 315 TYR A C 1
ATOM 2071 O O . TYR A 1 315 ? 17.28496 19.32155 -8.66951 1.000 268.89322 315 TYR A O 1
ATOM 2080 N N . ARG A 1 316 ? 18.66683 17.88291 -9.69771 1.000 274.09758 316 ARG A N 1
ATOM 2081 C CA . ARG A 1 316 ? 18.30708 16.76775 -8.81849 1.000 268.19031 316 ARG A CA 1
ATOM 2082 C C . ARG A 1 316 ? 18.79202 16.99124 -7.39146 1.000 269.77714 316 ARG A C 1
ATOM 2083 O O . ARG A 1 316 ? 18.04642 16.76291 -6.42108 1.000 265.32145 316 ARG A O 1
ATOM 2091 N N . ALA A 1 317 ? 19.99460 17.54823 -7.25316 1.000 276.64578 317 ALA A N 1
ATOM 2092 C CA . ALA A 1 317 ? 20.49339 17.87449 -5.92072 1.000 273.26462 317 ALA A CA 1
ATOM 2093 C C . ALA A 1 317 ? 19.67999 18.99336 -5.28321 1.000 274.47057 317 ALA A C 1
ATOM 2094 O O . ALA A 1 317 ? 19.29646 18.90109 -4.11091 1.000 268.24496 317 ALA A O 1
ATOM 2096 N N . MET A 1 318 ? 19.40779 20.05901 -6.03644 1.000 268.97524 318 MET A N 1
ATOM 2097 C CA . MET A 1 318 ? 18.60612 21.15428 -5.49529 1.000 264.57513 318 MET A CA 1
ATOM 2098 C C . MET A 1 318 ? 17.18533 20.71661 -5.15430 1.000 259.89139 318 MET A C 1
ATOM 2099 O O . MET A 1 318 ? 16.60476 21.20578 -4.17748 1.000 252.69208 318 MET A O 1
ATOM 2104 N N . ALA A 1 319 ? 16.61442 19.79444 -5.92970 1.000 275.19863 319 ALA A N 1
ATOM 2105 C CA . ALA A 1 319 ? 15.27860 19.29452 -5.63076 1.000 269.85872 319 ALA A CA 1
ATOM 2106 C C . ALA A 1 319 ? 15.25089 18.52032 -4.32098 1.000 261.13693 319 ALA A C 1
ATOM 2107 O O . ALA A 1 319 ? 14.39134 18.76717 -3.46559 1.000 268.92437 319 ALA A O 1
ATOM 2109 N N . VAL A 1 320 ? 16.19881 17.59809 -4.12750 1.000 254.50806 320 VAL A N 1
ATOM 2110 C CA . VAL A 1 320 ? 16.19696 16.86495 -2.86142 1.000 245.87323 320 VAL A CA 1
ATOM 2111 C C . VAL A 1 320 ? 16.56972 17.77365 -1.68554 1.000 241.23939 320 VAL A C 1
ATOM 2112 O O . VAL A 1 320 ? 16.02951 17.61911 -0.57716 1.000 234.67044 320 VAL A O 1
ATOM 2116 N N . LEU A 1 321 ? 17.38983 18.80054 -1.92913 1.000 245.25932 321 LEU A N 1
ATOM 2117 C CA . LEU A 1 321 ? 17.65951 19.82158 -0.91942 1.000 242.47197 321 LEU A CA 1
ATOM 2118 C C . LEU A 1 321 ? 16.38138 20.52553 -0.47560 1.000 239.32008 321 LEU A C 1
ATOM 2119 O O . LEU A 1 321 ? 15.99263 20.45462 0.69641 1.000 235.05769 321 LEU A O 1
ATOM 2124 N N . VAL A 1 322 ? 15.71640 21.22525 -1.39844 1.000 232.44048 322 VAL A N 1
ATOM 2125 C CA . VAL A 1 322 ? 14.57661 22.04228 -0.99885 1.000 221.28355 322 VAL A CA 1
ATOM 2126 C C . VAL A 1 322 ? 13.39336 21.18444 -0.57151 1.000 217.98324 322 VAL A C 1
ATOM 2127 O O . VAL A 1 322 ? 12.53283 21.66062 0.17823 1.000 217.88534 322 VAL A O 1
ATOM 2131 N N . ALA A 1 323 ? 13.31345 19.92982 -1.02657 1.000 224.62081 323 ALA A N 1
ATOM 2132 C CA . ALA A 1 323 ? 12.29791 19.03575 -0.48905 1.000 215.85361 323 ALA A CA 1
ATOM 2133 C C . ALA A 1 323 ? 12.60164 18.66755 0.95503 1.000 217.70087 323 ALA A C 1
ATOM 2134 O O . ALA A 1 323 ? 11.67455 18.47933 1.75153 1.000 214.33917 323 ALA A O 1
ATOM 2136 N N . ALA A 1 324 ? 13.88774 18.56253 1.31244 1.000 220.97108 324 ALA A N 1
ATOM 2137 C CA . ALA A 1 324 ? 14.23689 18.11178 2.65553 1.000 215.64843 324 ALA A CA 1
ATOM 2138 C C . ALA A 1 324 ? 13.77191 19.07706 3.74287 1.000 210.64806 324 ALA A C 1
ATOM 2139 O O . ALA A 1 324 ? 13.58873 18.65041 4.88712 1.000 203.80851 324 ALA A O 1
ATOM 2141 N N . SER A 1 325 ? 13.57301 20.35881 3.41468 1.000 206.90713 325 SER A N 1
ATOM 2142 C CA . SER A 1 325 ? 13.22460 21.40550 4.37435 1.000 210.26099 325 SER A CA 1
ATOM 2143 C C . SER A 1 325 ? 11.92334 21.08660 5.10677 1.000 212.39328 325 SER A C 1
ATOM 2144 O O . SER A 1 325 ? 10.84132 21.17093 4.51091 1.000 211.96798 325 SER A O 1
ATOM 2147 N N . PRO A 1 326 ? 11.97954 20.71962 6.39758 1.000 199.34430 326 PRO A N 1
ATOM 2148 C CA . PRO A 1 326 ? 10.78734 20.19838 7.09343 1.000 188.55940 326 PRO A CA 1
ATOM 2149 C C . PRO A 1 326 ? 9.82371 21.30258 7.51633 1.000 194.63007 326 PRO A C 1
ATOM 2150 O O . PRO A 1 326 ? 9.57540 21.52870 8.70415 1.000 202.59081 326 PRO A O 1
ATOM 2154 N N . CYS A 1 327 ? 9.28597 22.01478 6.52297 1.000 190.64339 327 CYS A N 1
ATOM 2155 C CA . CYS A 1 327 ? 8.36106 23.11372 6.78347 1.000 183.43108 327 CYS A CA 1
ATOM 2156 C C . CYS A 1 327 ? 7.18610 22.69325 7.65838 1.000 178.42336 327 CYS A C 1
ATOM 2157 O O . CYS A 1 327 ? 6.66857 23.50257 8.43723 1.000 173.69260 327 CYS A O 1
ATOM 2160 N N . ALA A 1 328 ? 6.74227 21.44138 7.53091 1.000 181.67018 328 ALA A N 1
ATOM 2161 C CA . ALA A 1 328 ? 5.68916 20.91992 8.39762 1.000 175.13228 328 ALA A CA 1
ATOM 2162 C C . ALA A 1 328 ? 6.09438 20.91320 9.87170 1.000 179.16572 328 ALA A C 1
ATOM 2163 O O . ALA A 1 328 ? 5.32325 21.35283 10.73108 1.000 173.95448 328 ALA A O 1
ATOM 2165 N N . LEU A 1 329 ? 7.28507 20.38924 10.18820 1.000 179.15877 329 LEU A N 1
ATOM 2166 C CA . LEU A 1 329 ? 7.73229 20.33402 11.58215 1.000 174.07207 329 LEU A CA 1
ATOM 2167 C C . LEU A 1 329 ? 7.87281 21.72056 12.19880 1.000 169.51453 329 LEU A C 1
ATOM 2168 O O . LEU A 1 329 ? 7.37355 21.97270 13.31289 1.000 167.89042 329 LEU A O 1
ATOM 2173 N N . ALA A 1 330 ? 8.45581 22.65554 11.43670 1.000 171.30643 330 ALA A N 1
ATOM 2174 C CA . ALA A 1 330 ? 8.76867 24.00250 11.90184 1.000 173.11658 330 ALA A CA 1
ATOM 2175 C C . ALA A 1 330 ? 7.53358 24.79043 12.28284 1.000 173.10096 330 ALA A C 1
ATOM 2176 O O . ALA A 1 330 ? 7.65615 25.84959 12.90884 1.000 174.28974 330 ALA A O 1
ATOM 2178 N N . ILE A 1 331 ? 6.35689 24.30483 11.91400 1.000 171.85560 331 ILE A N 1
ATOM 2179 C CA . ILE A 1 331 ? 5.10647 24.95738 12.23589 1.000 169.72678 331 ILE A CA 1
ATOM 2180 C C . ILE A 1 331 ? 4.29323 24.10739 13.19962 1.000 170.43647 331 ILE A C 1
ATOM 2181 O O . ILE A 1 331 ? 3.67469 24.63195 14.12811 1.000 171.65208 331 ILE A O 1
ATOM 2186 N N . ALA A 1 332 ? 4.27537 22.79036 12.97816 1.000 172.33923 332 ALA A N 1
ATOM 2187 C CA 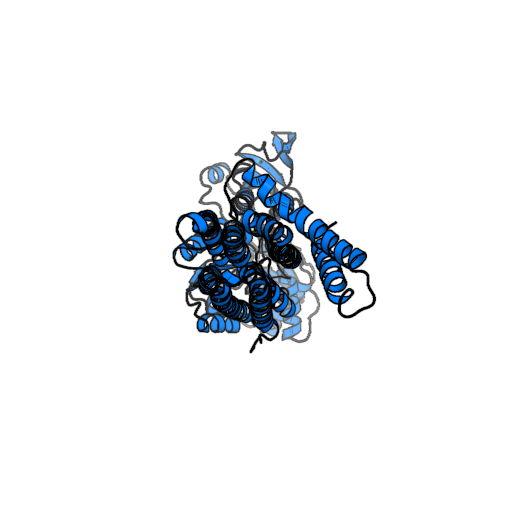. ALA A 1 332 ? 3.48082 21.89646 13.80660 1.000 168.85647 332 ALA A CA 1
ATOM 2188 C C . ALA A 1 332 ? 3.89264 22.00246 15.26796 1.000 168.61587 332 ALA A C 1
ATOM 2189 O O . ALA A 1 332 ? 3.04698 22.20259 16.14885 1.000 163.82392 332 ALA A O 1
ATOM 2191 N N . THR A 1 333 ? 5.19719 21.85935 15.54654 1.000 171.00418 333 THR A N 1
ATOM 2192 C CA . THR A 1 333 ? 5.62744 21.78327 16.94498 1.000 166.12883 333 THR A CA 1
ATOM 2193 C C . THR A 1 333 ? 5.23042 22.99275 17.79377 1.000 163.35649 333 THR A C 1
ATOM 2194 O O . THR A 1 333 ? 4.72850 22.78541 18.91238 1.000 161.71544 333 THR A O 1
ATOM 2198 N N . PRO A 1 334 ? 5.40244 24.26093 17.35133 1.000 165.15467 334 PRO A N 1
ATOM 2199 C CA . PRO A 1 334 ? 4.95480 25.38768 18.18954 1.000 162.92082 334 PRO A CA 1
ATOM 2200 C C . PRO A 1 334 ? 3.45629 25.67144 18.19202 1.000 158.52131 334 PRO A C 1
ATOM 2201 O O . PRO A 1 334 ? 2.94874 26.26097 19.15327 1.000 154.22702 334 PRO A O 1
ATOM 2205 N N . SER A 1 335 ? 2.75206 25.34327 17.10552 1.000 162.48285 335 SER A N 1
ATOM 2206 C CA . SER A 1 335 ? 1.34271 25.71820 17.01363 1.000 157.99244 335 SER A CA 1
ATOM 2207 C C . SER A 1 335 ? 0.46796 24.94489 17.99299 1.000 155.94982 335 SER A C 1
ATOM 2208 O O . SER A 1 335 ? -0.46563 25.52038 18.56846 1.000 155.68018 335 SER A O 1
ATOM 2211 N N . ALA A 1 336 ? 0.79225 23.67526 18.25293 1.000 154.36799 336 ALA A N 1
ATOM 2212 C CA . ALA A 1 336 ? 0.10614 22.94371 19.31384 1.000 152.82710 336 ALA A CA 1
ATOM 2213 C C . ALA A 1 336 ? 0.30491 23.61902 20.66332 1.000 154.46125 336 ALA A C 1
ATOM 2214 O O . ALA A 1 336 ? -0.64701 23.75966 21.44600 1.000 148.49118 336 ALA A O 1
ATOM 2216 N N . VAL A 1 337 ? 1.50836 24.13882 20.90375 1.000 158.25957 337 VAL A N 1
ATOM 2217 C CA . VAL A 1 337 ? 1.79498 24.81935 22.16103 1.000 154.29539 337 VAL A CA 1
ATOM 2218 C C . VAL A 1 337 ? 0.96461 26.08832 22.27018 1.000 149.59843 337 VAL A C 1
ATOM 2219 O O . VAL A 1 337 ? 0.28156 26.30913 23.27316 1.000 146.69877 337 VAL A O 1
ATOM 2223 N N . LEU A 1 338 ? 1.10293 26.98787 21.29666 1.000 151.92844 338 LEU A N 1
ATOM 2224 C CA . LEU A 1 338 ? 0.42541 28.27849 21.39409 1.000 146.48364 338 LEU A CA 1
ATOM 2225 C C . LEU A 1 338 ? -1.08944 28.10716 21.48238 1.000 143.82357 338 LEU A C 1
ATOM 2226 O O . LEU A 1 338 ? -1.75563 28.79495 22.27153 1.000 140.95290 338 LEU A O 1
ATOM 2231 N N . SER A 1 339 ? -1.64128 27.13415 20.74839 1.000 139.53840 339 SER A N 1
ATOM 2232 C CA . SER A 1 339 ? -3.07031 26.85768 20.84313 1.000 137.00935 339 SER A CA 1
ATOM 2233 C C . SER A 1 339 ? -3.44975 26.40775 22.24787 1.000 135.30671 339 SER A C 1
ATOM 2234 O O . SER A 1 339 ? -4.36947 26.96742 22.85968 1.000 132.69756 339 SER A O 1
ATOM 2237 N N . GLY A 1 340 ? -2.78157 25.37087 22.76335 1.000 133.65088 340 GLY A N 1
ATOM 2238 C CA . GLY A 1 340 ? -3.13518 24.87510 24.08338 1.000 131.59781 340 GLY A CA 1
ATOM 2239 C C . GLY A 1 340 ? -2.92901 25.90123 25.18431 1.000 130.62266 340 GLY A C 1
ATOM 2240 O O . GLY A 1 340 ? -3.70888 25.96419 26.13498 1.000 132.37413 340 GLY A O 1
ATOM 2241 N N . VAL A 1 341 ? -1.86737 26.70466 25.08282 1.000 133.21544 341 VAL A N 1
ATOM 2242 C CA . VAL A 1 341 ? -1.63618 27.78802 26.03930 1.000 129.94989 341 VAL A CA 1
ATOM 2243 C C . VAL A 1 341 ? -2.79596 28.78080 26.03297 1.000 134.92819 341 VAL A C 1
ATOM 2244 O O . VAL A 1 341 ? -3.30143 29.17766 27.09213 1.000 138.01169 341 VAL A O 1
ATOM 2248 N N . ALA A 1 342 ? -3.23138 29.20985 24.84057 1.000 129.63804 342 ALA A N 1
ATOM 2249 C CA . ALA A 1 342 ? -4.34206 30.15837 24.79103 1.000 128.49335 342 ALA A CA 1
ATOM 2250 C C . ALA A 1 342 ? -5.64518 29.53683 25.28121 1.000 134.30778 342 ALA A C 1
ATOM 2251 O O . ALA A 1 342 ? -6.45564 30.22029 25.92594 1.000 141.36145 342 ALA A O 1
ATOM 2253 N N . ARG A 1 343 ? -5.84407 28.23997 25.03045 1.000 129.51490 343 ARG A N 1
ATOM 2254 C CA . ARG A 1 343 ? -7.01220 27.55612 25.57877 1.000 132.96314 343 ARG A CA 1
ATOM 2255 C C . ARG A 1 343 ? -6.95484 27.50085 27.10018 1.000 137.85801 343 ARG A C 1
ATOM 2256 O O . ARG A 1 343 ? -7.97605 27.68976 27.77325 1.000 140.94043 343 ARG A O 1
ATOM 2264 N N . ALA A 1 344 ? -5.77065 27.23432 27.65725 1.000 135.99756 344 ALA A N 1
ATOM 2265 C CA . ALA A 1 344 ? -5.61411 27.23439 29.10622 1.000 130.56698 344 ALA A CA 1
ATOM 2266 C C . ALA A 1 344 ? -5.93614 28.60542 29.67527 1.000 132.22267 344 ALA A C 1
ATOM 2267 O O . ALA A 1 344 ? -6.57794 28.71695 30.72530 1.000 134.64094 344 ALA A O 1
ATOM 2269 N N . ALA A 1 345 ? -5.47378 29.66090 29.00078 1.000 139.39176 345 ALA A N 1
ATOM 2270 C CA . ALA A 1 345 ? -5.73291 31.01828 29.46814 1.000 140.65862 345 ALA A CA 1
ATOM 2271 C C . ALA A 1 345 ? -7.22657 31.32502 29.47677 1.000 143.94908 345 ALA A C 1
ATOM 2272 O O . ALA A 1 345 ? -7.74028 31.91201 30.43651 1.000 143.99715 345 ALA A O 1
ATOM 2274 N N . ARG A 1 346 ? -7.94419 30.93887 28.41594 1.000 151.95381 346 ARG A N 1
ATOM 2275 C CA . ARG A 1 346 ? -9.39831 31.09849 28.42904 1.000 153.10259 346 ARG A CA 1
ATOM 2276 C C . ARG A 1 346 ? -10.08608 30.22084 29.47429 1.000 148.33471 346 ARG A C 1
ATOM 2277 O O . ARG A 1 346 ? -11.22490 30.51392 29.85409 1.000 145.99839 346 ARG A O 1
ATOM 2285 N N . GLY A 1 347 ? -9.43512 29.15881 29.94143 1.000 138.50548 347 GLY A N 1
ATOM 2286 C CA . GLY A 1 347 ? -9.91047 28.36381 31.05577 1.000 136.70933 347 GLY A CA 1
ATOM 2287 C C . GLY A 1 347 ? -9.45824 28.79864 32.43493 1.000 133.97534 347 GLY A C 1
ATOM 2288 O O . GLY A 1 347 ? -9.76244 28.11496 33.41863 1.000 127.39811 347 GLY A O 1
ATOM 2289 N N . GLY A 1 348 ? -8.73232 29.90923 32.54269 1.000 129.33688 348 GLY A N 1
ATOM 2290 C CA . GLY A 1 348 ? -8.30427 30.42383 33.82990 1.000 124.40198 348 GLY A CA 1
ATOM 2291 C C . GLY A 1 348 ? -7.01255 29.84231 34.35673 1.000 117.77693 348 GLY A C 1
ATOM 2292 O O . GLY A 1 348 ? -6.73870 29.96175 35.55696 1.000 114.44117 348 GLY A O 1
ATOM 2293 N N . VAL A 1 349 ? -6.20483 29.22721 33.49781 1.000 120.56307 349 VAL A N 1
ATOM 2294 C CA . VAL A 1 349 ? -4.88864 28.71374 33.85668 1.000 113.57151 349 VAL A CA 1
ATOM 2295 C C . VAL A 1 349 ? -3.84217 29.43151 33.01603 1.000 116.79820 349 VAL A C 1
ATOM 2296 O O . VAL A 1 349 ? -3.82778 29.29500 31.78593 1.000 122.01047 349 VAL A O 1
ATOM 2300 N N . LEU A 1 350 ? -2.96270 30.18282 33.67377 1.000 111.64142 350 LEU A N 1
ATOM 2301 C CA . LEU A 1 350 ? -1.81392 30.76471 32.99510 1.000 110.35340 350 LEU A CA 1
ATOM 2302 C C . LEU A 1 350 ? -0.70669 29.72262 32.91752 1.000 106.87889 350 LEU A C 1
ATOM 2303 O O . LEU A 1 350 ? -0.40793 29.05679 33.91180 1.000 105.72294 350 LEU A O 1
ATOM 2308 N N . ILE A 1 351 ? -0.09480 29.58126 31.74368 1.000 116.64024 351 ILE A N 1
ATOM 2309 C CA . ILE A 1 351 ? 0.95035 28.58755 31.52323 1.000 113.56884 351 ILE A CA 1
ATOM 2310 C C . ILE A 1 351 ? 2.16861 29.29701 30.95329 1.000 114.35637 351 ILE A C 1
ATOM 2311 O O . ILE A 1 351 ? 2.05093 30.06690 29.99391 1.000 120.37660 351 ILE A O 1
ATOM 2316 N N . LYS A 1 352 ? 3.34017 29.01862 31.52849 1.000 111.05850 352 LYS A N 1
ATOM 2317 C CA . LYS A 1 352 ? 4.53006 29.80767 31.23656 1.000 119.24549 352 LYS A CA 1
ATOM 2318 C C . LYS A 1 352 ? 5.22034 29.38117 29.94560 1.000 129.27641 352 LYS A C 1
ATOM 2319 O O . LYS A 1 352 ? 5.98568 30.17121 29.38143 1.000 141.40091 352 LYS A O 1
ATOM 2325 N N . GLY A 1 353 ? 4.95408 28.17797 29.45050 1.000 122.23436 353 GLY A N 1
ATOM 2326 C CA . GLY A 1 353 ? 5.51351 27.78192 28.17248 1.000 128.29032 353 GLY A CA 1
ATOM 2327 C C . GLY A 1 353 ? 5.04728 26.40450 27.75104 1.000 127.30576 353 GLY A C 1
ATOM 2328 O O . GLY A 1 353 ? 4.11322 25.83470 28.32053 1.000 120.70180 353 GLY A O 1
ATOM 2329 N N . GLY A 1 354 ? 5.71412 25.88395 26.71896 1.000 129.58484 354 GLY A N 1
ATOM 2330 C CA . GLY A 1 354 ? 5.39063 24.55397 26.22712 1.000 123.88523 354 GLY A CA 1
ATOM 2331 C C . GLY A 1 354 ? 5.80046 23.43195 27.16151 1.000 122.23346 354 GLY A C 1
ATOM 2332 O O . GLY A 1 354 ? 5.08091 22.43800 27.29749 1.000 125.64796 354 GLY A O 1
ATOM 2333 N N . ALA A 1 355 ? 6.98351 23.54280 27.76613 1.000 122.45011 355 ALA A N 1
ATOM 2334 C CA . ALA A 1 355 ? 7.49146 22.49132 28.64809 1.000 125.25985 355 ALA A CA 1
ATOM 2335 C C . ALA A 1 355 ? 6.51935 22.08137 29.75086 1.000 118.41114 355 ALA A C 1
ATOM 2336 O O . ALA A 1 355 ? 6.26912 20.87310 29.89487 1.000 117.72014 355 ALA A O 1
ATOM 2338 N N . PRO A 1 356 ? 5.95132 22.99270 30.55583 1.000 117.84133 356 PRO A N 1
ATOM 2339 C CA . PRO A 1 356 ? 4.99704 22.54068 31.58313 1.000 115.46849 356 PRO A CA 1
ATOM 2340 C C . PRO A 1 356 ? 3.69743 21.99491 31.01640 1.000 113.59288 356 PRO A C 1
ATOM 2341 O O . PRO A 1 356 ? 3.12417 21.06452 31.60051 1.000 111.82788 356 PRO A O 1
ATOM 2345 N N . LEU A 1 357 ? 3.25089 22.49982 29.86270 1.000 116.91980 357 LEU A N 1
ATOM 2346 C CA . LEU A 1 357 ? 2.05469 21.96213 29.22179 1.000 112.71505 357 LEU A CA 1
ATOM 2347 C C . LEU A 1 357 ? 2.27670 20.55335 28.69117 1.000 117.10163 357 LEU A C 1
ATOM 2348 O O . LEU A 1 357 ? 1.33020 19.76151 28.62661 1.000 120.48092 357 LEU A O 1
ATOM 2353 N N . GLU A 1 358 ? 3.51143 20.21375 28.32760 1.000 117.18992 358 GLU A N 1
ATOM 2354 C CA . GLU A 1 358 ? 3.80734 18.83466 27.96148 1.000 116.64539 358 GLU A CA 1
ATOM 2355 C C . GLU A 1 358 ? 3.97150 17.95979 29.19701 1.000 119.09794 358 GLU A C 1
ATOM 2356 O O . GLU A 1 358 ? 3.50349 16.81594 29.21906 1.000 122.33376 358 GLU A O 1
ATOM 2362 N N . ALA A 1 359 ? 4.62816 18.48749 30.23275 1.000 122.67754 359 ALA A N 1
ATOM 2363 C CA . ALA A 1 359 ? 4.89628 17.70560 31.43578 1.000 118.41861 359 ALA A CA 1
ATOM 2364 C C . ALA A 1 359 ? 3.61851 17.33714 32.18315 1.000 118.32612 359 ALA A C 1
ATOM 2365 O O . ALA A 1 359 ? 3.54976 16.26131 32.79036 1.000 115.95767 359 ALA A O 1
ATOM 2367 N N . MET A 1 360 ? 2.60695 18.21362 32.15832 1.000 116.09906 360 MET A N 1
ATOM 2368 C CA . MET A 1 360 ? 1.45836 18.05666 33.04879 1.000 115.23412 360 MET A CA 1
ATOM 2369 C C . MET A 1 360 ? 0.68277 16.76443 32.79989 1.000 121.10564 360 MET A C 1
ATOM 2370 O O . MET A 1 360 ? 0.07867 16.22111 33.73285 1.000 119.47333 360 MET A O 1
ATOM 2375 N N . GLY A 1 361 ? 0.67864 16.25678 31.56549 1.000 125.87660 361 GLY A N 1
ATOM 2376 C CA . GLY A 1 361 ? 0.02430 14.98137 31.30807 1.000 126.99288 361 GLY A CA 1
ATOM 2377 C C . GLY A 1 361 ? 0.74277 13.79716 31.93231 1.000 130.89559 361 GLY A C 1
ATOM 2378 O O . GLY A 1 361 ? 0.10751 12.90194 32.49933 1.000 120.96808 361 GLY A O 1
ATOM 2379 N N . HIS A 1 362 ? 2.07195 13.77552 31.83829 1.000 138.40902 362 HIS A N 1
ATOM 2380 C CA . HIS A 1 362 ? 2.89162 12.61902 32.18574 1.000 138.28568 362 HIS A CA 1
ATOM 2381 C C . HIS A 1 362 ? 3.17788 12.50596 33.68586 1.000 136.62390 362 HIS A C 1
ATOM 2382 O O . HIS A 1 362 ? 4.02645 11.69654 34.08013 1.000 134.20216 362 HIS A O 1
ATOM 2389 N N . LEU A 1 363 ? 2.50289 13.29683 34.51831 1.000 133.44971 363 LEU A N 1
ATOM 2390 C CA . LEU A 1 363 ? 2.71878 13.26170 35.96110 1.000 129.33550 363 LEU A CA 1
ATOM 2391 C C . LEU A 1 363 ? 2.26325 11.93088 36.55009 1.000 122.98257 363 LEU A C 1
ATOM 2392 O O . LEU A 1 363 ? 1.14926 11.47311 36.28078 1.000 125.06675 363 LEU A O 1
ATOM 2397 N N . ASP A 1 364 ? 3.12234 11.30417 37.35895 1.000 124.91384 364 ASP A N 1
ATOM 2398 C CA . ASP A 1 364 ? 2.66227 10.22703 38.22793 1.000 126.39643 364 ASP A CA 1
ATOM 2399 C C . ASP A 1 364 ? 2.24293 10.70916 39.60538 1.000 124.57572 364 ASP A C 1
ATOM 2400 O O . ASP A 1 364 ? 1.43362 10.04097 40.26136 1.000 119.66610 364 ASP A O 1
ATOM 2405 N N . ALA A 1 365 ? 2.75485 11.85529 40.04672 1.000 125.83662 365 ALA A N 1
ATOM 2406 C CA . ALA A 1 365 ? 2.61138 12.28698 41.42646 1.000 119.63794 365 ALA A CA 1
ATOM 2407 C C . ALA A 1 365 ? 2.29229 13.77173 41.46020 1.000 107.37615 365 ALA A C 1
ATOM 2408 O O . ALA A 1 365 ? 2.62665 14.51905 40.53664 1.000 103.18697 365 ALA A O 1
ATOM 2410 N N . ILE A 1 366 ? 1.64175 14.19137 42.54328 1.000 106.62862 366 ILE A N 1
ATOM 2411 C CA . ILE A 1 366 ? 1.42848 15.60628 42.81361 1.000 106.74193 366 ILE A CA 1
ATOM 2412 C C . ILE A 1 366 ? 1.46951 15.81039 44.32232 1.000 105.63798 366 ILE A C 1
ATOM 2413 O O . ILE A 1 366 ? 1.04899 14.94662 45.09665 1.000 107.83813 366 ILE A O 1
ATOM 2418 N N . ALA A 1 367 ? 1.99342 16.96042 44.73841 1.000 102.75520 367 ALA A N 1
ATOM 2419 C CA . ALA A 1 367 ? 2.13645 17.30190 46.14575 1.000 91.20433 367 ALA A CA 1
ATOM 2420 C C . ALA A 1 367 ? 1.49481 18.65547 46.39943 1.000 90.68173 367 ALA A C 1
ATOM 2421 O O . ALA A 1 367 ? 1.54773 19.54109 45.54140 1.000 88.71335 367 ALA A O 1
ATOM 2423 N N . PHE A 1 368 ? 0.86797 18.80305 47.56753 1.000 91.68702 368 PHE A N 1
ATOM 2424 C CA . PHE A 1 368 ? 0.10542 19.99805 47.91369 1.000 89.48866 368 PHE A CA 1
ATOM 2425 C C . PHE A 1 368 ? 0.61945 20.64034 49.19749 1.000 85.73874 368 PHE A C 1
ATOM 2426 O O . PHE A 1 368 ? 0.80291 19.95671 50.21164 1.000 82.65094 368 PHE A O 1
ATOM 2434 N N . ASP A 1 369 ? 0.85252 21.95394 49.14121 1.000 87.58295 369 ASP A N 1
ATOM 2435 C CA . ASP A 1 369 ? 0.88232 22.78714 50.34140 1.000 90.82443 369 ASP A CA 1
ATOM 2436 C C . ASP A 1 369 ? -0.49619 22.82309 50.99511 1.000 92.28906 369 ASP A C 1
ATOM 2437 O O . ASP A 1 369 ? -1.52370 22.62211 50.34084 1.000 92.99301 369 ASP A O 1
ATOM 2442 N N . LYS A 1 370 ? -0.51803 23.05400 52.30883 1.000 84.74222 370 LYS A N 1
ATOM 2443 C CA . LYS A 1 370 ? -1.79044 23.23789 53.02177 1.000 84.77295 370 LYS A CA 1
ATOM 2444 C C . LYS A 1 370 ? -2.23689 24.70007 52.99757 1.000 83.29635 370 LYS A C 1
ATOM 2445 O O . LYS A 1 370 ? -3.21006 25.05048 52.32362 1.000 84.64824 370 LYS A O 1
ATOM 2451 N N . THR A 1 371 ? -1.51391 25.56672 53.70893 1.000 86.70314 371 THR A N 1
ATOM 2452 C CA . THR A 1 371 ? -2.03815 26.87905 54.07804 1.000 80.61404 371 THR A CA 1
ATOM 2453 C C . THR A 1 371 ? -2.10984 27.78499 52.85728 1.000 85.69142 371 THR A C 1
ATOM 2454 O O . THR A 1 371 ? -1.07992 28.12380 52.26512 1.000 90.28035 371 THR A O 1
ATOM 2458 N N . GLY A 1 372 ? -3.32841 28.19550 52.50139 1.000 83.27591 372 GLY A N 1
ATOM 2459 C CA . GLY A 1 372 ? -3.57543 29.00178 51.32611 1.000 84.43595 372 GLY A CA 1
ATOM 2460 C C . GLY A 1 372 ? -3.62110 28.22515 50.02821 1.000 86.81744 372 GLY A C 1
ATOM 2461 O O . GLY A 1 372 ? -3.96175 28.80268 48.98722 1.000 89.17643 372 GLY A O 1
ATOM 2462 N N . THR A 1 373 ? -3.27033 26.94221 50.04627 1.000 83.72635 373 THR A N 1
ATOM 2463 C CA . THR A 1 373 ? -3.38118 26.10382 48.86273 1.000 84.41775 373 THR A CA 1
ATOM 2464 C C . THR A 1 373 ? -4.63249 25.23929 48.96452 1.000 89.57719 373 THR A C 1
ATOM 2465 O O . THR A 1 373 ? -5.60801 25.44985 48.23471 1.000 96.94083 373 THR A O 1
ATOM 2469 N N . LEU A 1 374 ? -4.61690 24.27785 49.89547 1.000 85.37603 374 LEU A N 1
ATOM 2470 C CA . LEU A 1 374 ? -5.78758 23.44741 50.15021 1.000 82.41992 374 LEU A CA 1
ATOM 2471 C C . LEU A 1 374 ? -6.77311 24.12140 51.09138 1.000 81.09036 374 LEU A C 1
ATOM 2472 O O . LEU A 1 374 ? -7.98403 23.90444 50.97331 1.000 83.50349 374 LEU A O 1
ATOM 2477 N N . THR A 1 375 ? -6.28312 24.93323 52.01773 1.000 79.95490 375 THR A N 1
ATOM 2478 C CA . THR A 1 375 ? -7.13077 25.76094 52.85897 1.000 82.54838 375 THR A CA 1
ATOM 2479 C C . THR A 1 375 ? -7.18201 27.17994 52.30218 1.000 83.02007 375 THR A C 1
ATOM 2480 O O . THR A 1 375 ? -6.39906 27.56795 51.43183 1.000 85.18089 375 THR A O 1
ATOM 2484 N N . ILE A 1 376 ? -8.14499 27.95243 52.80070 1.000 81.39949 376 ILE A N 1
ATOM 2485 C CA . ILE A 1 376 ? -8.21508 29.36073 52.43120 1.000 84.10093 376 ILE A CA 1
ATOM 2486 C C . ILE A 1 376 ? -7.11464 30.15190 53.12600 1.000 85.45398 376 ILE A C 1
ATOM 2487 O O . ILE A 1 376 ? -6.47486 31.01544 52.51405 1.000 85.74375 376 ILE A O 1
ATOM 2492 N N . GLY A 1 377 ? -6.84836 29.85051 54.39764 1.000 89.40495 377 GLY A N 1
ATOM 2493 C CA . GLY A 1 377 ? -5.79383 30.54466 55.11231 1.000 82.32094 377 GLY A CA 1
ATOM 2494 C C . GLY A 1 377 ? -6.24535 31.41505 56.27097 1.000 80.01802 377 GLY A C 1
ATOM 2495 O O . GLY A 1 377 ? -5.58724 32.41306 56.58579 1.000 80.72381 377 GLY A O 1
ATOM 2496 N N . GLU A 1 378 ? -7.37280 31.08190 56.89595 1.000 80.15097 378 GLU A N 1
ATOM 2497 C CA . GLU A 1 378 ? -7.88574 31.89553 57.99043 1.000 83.99094 378 GLU A CA 1
ATOM 2498 C C . GLU A 1 378 ? -8.62341 31.01913 58.99313 1.000 87.44784 378 GLU A C 1
ATOM 2499 O O . GLU A 1 378 ? -9.24233 30.01716 58.60895 1.000 81.73660 378 GLU A O 1
ATOM 2505 N N . PRO A 1 379 ? -8.57210 31.36611 60.28016 1.000 87.45507 379 PRO A N 1
ATOM 2506 C CA . PRO A 1 379 ? -9.26127 30.56018 61.29513 1.000 83.86582 379 PRO A CA 1
ATOM 2507 C C . PRO A 1 379 ? -10.77189 30.71522 61.22523 1.000 82.20006 379 PRO A C 1
ATOM 2508 O O . PRO A 1 379 ? -11.29561 31.80294 60.97334 1.000 83.37614 379 PRO A O 1
ATOM 2512 N N . HIS A 1 380 ? -11.46847 29.60240 61.43292 1.000 85.18912 380 HIS A N 1
ATOM 2513 C CA . HIS A 1 380 ? -12.90826 29.59619 61.63867 1.000 85.66548 380 HIS A CA 1
ATOM 2514 C C . HIS A 1 380 ? -13.23003 28.93138 62.96743 1.000 78.00211 380 HIS A C 1
ATOM 2515 O O . HIS A 1 380 ? -12.53036 28.01022 63.39934 1.000 80.24135 380 HIS A O 1
ATOM 2522 N N . LEU A 1 381 ? -14.30571 29.38704 63.60519 1.000 71.23683 381 LEU A N 1
ATOM 2523 C CA . LEU A 1 381 ? -14.80509 28.70078 64.79139 1.000 77.23698 381 LEU A CA 1
ATOM 2524 C C . LEU A 1 381 ? -15.44199 27.37512 64.39173 1.000 74.16236 381 LEU A C 1
ATOM 2525 O O . LEU A 1 381 ? -16.42485 27.35448 63.64502 1.000 80.02916 381 LEU A O 1
ATOM 2530 N N . VAL A 1 382 ? -14.89150 26.27331 64.89907 1.000 70.86428 382 VAL A N 1
ATOM 2531 C CA . VAL A 1 382 ? -15.31962 24.94099 64.49267 1.000 72.19790 382 VAL A CA 1
ATOM 2532 C C . VAL A 1 382 ? -15.76776 24.07875 65.66115 1.000 73.63551 382 VAL A C 1
ATOM 2533 O O . VAL A 1 382 ? -16.50670 23.10580 65.43760 1.000 83.23226 382 VAL A O 1
ATOM 2537 N N . GLU A 1 383 ? -15.36392 24.37515 66.89597 1.000 67.38957 383 GLU A N 1
ATOM 2538 C CA . GLU A 1 383 ? -15.73175 23.51444 68.01109 1.000 66.28103 383 GLU A CA 1
ATOM 2539 C C . GLU A 1 383 ? -16.07333 24.34423 69.23862 1.000 67.35585 383 GLU A C 1
ATOM 2540 O O . GLU A 1 383 ? -15.36748 25.30003 69.56338 1.000 67.36498 383 GLU A O 1
ATOM 2546 N N . ILE A 1 384 ? -17.16981 23.98476 69.90682 1.000 72.27299 384 ILE A N 1
ATOM 2547 C CA . ILE A 1 384 ? -17.63032 24.67239 71.11035 1.000 70.10414 384 ILE A CA 1
ATOM 2548 C C . ILE A 1 384 ? -17.87934 23.61305 72.17334 1.000 75.22528 384 ILE A C 1
ATOM 2549 O O . ILE A 1 384 ? -18.63794 22.66404 71.94367 1.000 82.99336 384 ILE A O 1
ATOM 2554 N N . THR A 1 385 ? -17.24949 23.77842 73.33893 1.000 78.46143 385 THR A N 1
ATOM 2555 C CA . THR A 1 385 ? -17.26648 22.77653 74.40418 1.000 82.56532 385 THR A CA 1
ATOM 2556 C C . THR A 1 385 ? -17.61286 23.46438 75.71874 1.000 79.77235 385 THR A C 1
ATOM 2557 O O . THR A 1 385 ? -16.72237 23.95576 76.43345 1.000 71.55919 385 THR A O 1
ATOM 2561 N N . PRO A 1 386 ? -18.90476 23.61656 76.01275 1.000 82.46360 386 PRO A N 1
ATOM 2562 C CA . PRO A 1 386 ? -19.31602 24.14403 77.31860 1.000 80.89989 386 PRO A CA 1
ATOM 2563 C C . PRO A 1 386 ? -18.82647 23.26352 78.46189 1.000 83.15855 386 PRO A C 1
ATOM 2564 O O . PRO A 1 386 ? -18.45477 22.10009 78.28158 1.000 79.65113 386 PRO A O 1
ATOM 2568 N N . TYR A 1 387 ? -18.85054 23.83980 79.66278 1.000 84.64402 387 TYR A N 1
ATOM 2569 C CA . TYR A 1 387 ? -18.36633 23.18694 80.87114 1.000 82.94003 387 TYR A CA 1
ATOM 2570 C C . TYR A 1 387 ? -19.27754 23.49958 82.04703 1.000 85.79205 387 TYR A C 1
ATOM 2571 O O . TYR A 1 387 ? -19.81190 24.60766 82.15155 1.000 91.08063 387 TYR A O 1
ATOM 2580 N N . GLY A 1 388 ? -19.44397 22.51864 82.93143 1.000 88.59313 388 GLY A N 1
ATOM 2581 C CA . GLY A 1 388 ? -20.30946 22.71525 84.08091 1.000 94.40343 388 GLY A CA 1
ATOM 2582 C C . GLY A 1 388 ? -21.71019 23.12507 83.67585 1.000 95.57710 388 GLY A C 1
ATOM 2583 O O . GLY A 1 388 ? -22.32298 22.55157 82.76626 1.000 90.76254 388 GLY A O 1
ATOM 2584 N N . ASP A 1 389 ? -22.23189 24.12983 84.37721 1.000 95.18080 389 ASP A N 1
ATOM 2585 C CA . ASP A 1 389 ? -23.57082 24.65203 84.14617 1.000 96.98263 389 ASP A CA 1
ATOM 2586 C C . ASP A 1 389 ? -23.62278 25.74248 83.07462 1.000 96.52700 389 ASP A C 1
ATOM 2587 O O . ASP A 1 389 ? -24.67763 26.35916 82.89268 1.000 97.50310 389 ASP A O 1
ATOM 2592 N N . ALA A 1 390 ? -22.52123 26.00563 82.37424 1.000 91.41314 390 ALA A N 1
ATOM 2593 C CA . ALA A 1 390 ? -22.54515 27.00066 81.30809 1.000 89.70074 390 ALA A CA 1
ATOM 2594 C C . ALA A 1 390 ? -23.28257 26.46622 80.08467 1.000 85.17057 390 ALA A C 1
ATOM 2595 O O . ALA A 1 390 ? -23.08277 25.32149 79.66899 1.000 91.65891 390 ALA A O 1
ATOM 2597 N N . THR A 1 391 ? -24.11403 27.31527 79.48635 1.000 81.43811 391 THR A N 1
ATOM 2598 C CA . THR A 1 391 ? -24.74717 26.98371 78.22093 1.000 79.78595 391 THR A CA 1
ATOM 2599 C C . THR A 1 391 ? -23.81512 27.31667 77.05877 1.000 74.42586 391 THR A C 1
ATOM 2600 O O . THR A 1 391 ? -22.82048 28.03080 77.20446 1.000 82.48651 391 THR A O 1
ATOM 2604 N N . GLU A 1 392 ? -24.15068 26.78703 75.88289 1.000 72.90455 392 GLU A N 1
ATOM 2605 C CA . GLU A 1 392 ? -23.38676 27.12418 74.68598 1.000 75.92162 392 GLU A CA 1
ATOM 2606 C C . GLU A 1 392 ? -23.52546 28.60290 74.33655 1.000 78.32778 392 GLU A C 1
ATOM 2607 O O . GLU A 1 392 ? -22.54266 29.25972 73.95300 1.000 77.28171 392 GLU A O 1
ATOM 2613 N N . THR A 1 393 ? -24.72539 29.15994 74.52383 1.000 80.23986 393 THR A N 1
ATOM 2614 C CA . THR A 1 393 ? -24.93104 30.57656 74.24149 1.000 75.05918 393 THR A CA 1
ATOM 2615 C C . THR A 1 393 ? -24.16599 31.46011 75.21867 1.000 72.50086 393 THR A C 1
ATOM 2616 O O . THR A 1 393 ? -23.65637 32.51301 74.82843 1.000 76.75011 393 THR A O 1
ATOM 2620 N N . GLU A 1 394 ? -24.07361 31.05959 76.49006 1.000 75.35086 394 GLU A N 1
ATOM 2621 C CA . GLU A 1 394 ? -23.29308 31.84698 77.44348 1.000 71.90685 394 GLU A CA 1
ATOM 2622 C C . GLU A 1 394 ? -21.80971 31.84445 77.08532 1.000 75.07574 394 GLU A C 1
ATOM 2623 O O . GLU A 1 394 ? -21.15488 32.89698 77.10513 1.000 76.44807 394 GLU A O 1
ATOM 2629 N N . LEU A 1 395 ? -21.26643 30.67353 76.74326 1.000 73.74418 395 LEU A N 1
ATOM 2630 C CA . LEU A 1 395 ? -19.87085 30.59889 76.32707 1.000 71.58883 395 LEU A CA 1
ATOM 2631 C C . LEU A 1 395 ? -19.61148 31.48233 75.11161 1.000 68.11295 395 LEU A C 1
ATOM 2632 O O . LEU A 1 395 ? -18.65137 32.26698 75.09377 1.000 72.91456 395 LEU A O 1
ATOM 2637 N N . LEU A 1 396 ? -20.51441 31.45649 74.13277 1.000 66.47575 396 LEU A N 1
ATOM 2638 C CA . LEU A 1 396 ? -20.26331 32.23873 72.92853 1.000 68.51749 396 LEU A CA 1
ATOM 2639 C C . LEU A 1 396 ? -20.45681 33.72999 73.17827 1.000 72.96356 396 LEU A C 1
ATOM 2640 O O . LEU A 1 396 ? -19.71296 34.55685 72.63530 1.000 73.76838 396 LEU A O 1
ATOM 2645 N N . GLN A 1 397 ? -21.42989 34.09938 74.00792 1.000 68.86408 397 GLN A N 1
ATOM 2646 C CA . GLN A 1 397 ? -21.65953 35.51503 74.25699 1.000 73.98086 397 GLN A CA 1
ATOM 2647 C C . GLN A 1 397 ? -20.52379 36.13672 75.06049 1.000 73.20725 397 GLN A C 1
ATOM 2648 O O . GLN A 1 397 ? -20.08168 37.24601 74.74263 1.000 85.12072 397 GLN A O 1
ATOM 2654 N N . VAL A 1 398 ? -20.00336 35.43449 76.07108 1.000 70.62294 398 VAL A N 1
ATOM 2655 C CA . VAL A 1 398 ? -18.84723 35.96838 76.79418 1.000 71.87844 398 VAL A CA 1
ATOM 2656 C C . VAL A 1 398 ? -17.61024 36.03223 75.89273 1.000 76.09901 398 VAL A C 1
ATOM 2657 O O . VAL A 1 398 ? -16.87903 37.04600 75.87683 1.000 75.79190 398 VAL A O 1
ATOM 2661 N N . SER A 1 399 ? -17.41377 35.00668 75.05156 1.000 70.87271 399 SER A N 1
ATOM 2662 C CA . SER A 1 399 ? -16.29067 35.03021 74.12016 1.000 69.67483 399 SER A CA 1
ATOM 2663 C C . SER A 1 399 ? -16.36911 36.22798 73.17874 1.000 74.24271 399 SER A C 1
ATOM 2664 O O . SER A 1 399 ? -15.37838 36.94143 72.99340 1.000 77.16304 399 SER A O 1
ATOM 2667 N N . ALA A 1 400 ? -17.52841 36.46046 72.55933 1.000 81.22681 400 ALA A N 1
ATOM 2668 C CA . ALA A 1 400 ? -17.61643 37.57423 71.62087 1.000 80.61842 400 ALA A CA 1
ATOM 2669 C C . ALA A 1 400 ? -17.56534 38.91769 72.34308 1.000 84.03267 400 ALA A C 1
ATOM 2670 O O . ALA A 1 400 ? -17.04638 39.89757 71.79006 1.000 82.86526 400 ALA A O 1
ATOM 2672 N N . ALA A 1 401 ? -18.09652 38.98778 73.56956 1.000 78.47592 401 ALA A N 1
ATOM 2673 C CA . ALA A 1 401 ? -18.02259 40.22634 74.33591 1.000 74.27609 401 ALA A CA 1
ATOM 2674 C C . ALA A 1 401 ? -16.57674 40.64393 74.54459 1.000 76.89725 401 ALA A C 1
ATOM 2675 O O . ALA A 1 401 ? -16.25481 41.83863 74.51835 1.000 74.41452 401 ALA A O 1
ATOM 2677 N N . VAL A 1 402 ? -15.68655 39.67308 74.73767 1.000 80.67692 402 VAL A N 1
ATOM 2678 C CA . VAL A 1 402 ? -14.28487 40.03227 74.95770 1.000 74.34578 402 VAL A CA 1
ATOM 2679 C C . VAL A 1 402 ? -13.52147 40.18623 73.64197 1.000 73.63282 402 VAL A C 1
ATOM 2680 O O . VAL A 1 402 ? -12.75988 41.14007 73.47158 1.000 81.79306 402 VAL A O 1
ATOM 2684 N N . GLU A 1 403 ? -13.70339 39.26564 72.69372 1.000 75.86312 403 GLU A N 1
ATOM 2685 C CA . GLU A 1 403 ? -12.97394 39.30955 71.42970 1.000 71.49563 403 GLU A CA 1
ATOM 2686 C C . GLU A 1 403 ? -13.35993 40.50271 70.56202 1.000 72.74967 403 GLU A C 1
ATOM 2687 O O . GLU A 1 403 ? -12.62569 40.82832 69.62154 1.000 74.98591 403 GLU A O 1
ATOM 2693 N N . MET A 1 404 ? -14.50055 41.14639 70.83161 1.000 77.59690 404 MET A N 1
ATOM 2694 C CA . MET A 1 404 ? -14.79689 42.42297 70.18236 1.000 84.27523 404 MET A CA 1
ATOM 2695 C C . MET A 1 404 ? -13.77202 43.50316 70.50404 1.000 79.12738 404 MET A C 1
ATOM 2696 O O . MET A 1 404 ? -13.68505 44.49515 69.77010 1.000 76.42106 404 MET A O 1
ATOM 2701 N N . LEU A 1 405 ? -13.01367 43.34572 71.58789 1.000 81.79863 405 LEU A N 1
ATOM 2702 C CA . LEU A 1 405 ? -12.03822 44.33733 72.01339 1.000 79.30401 405 LEU A CA 1
ATOM 2703 C C . LEU A 1 405 ? -10.60626 43.94918 71.67447 1.000 79.16184 405 LEU A C 1
ATOM 2704 O O . LEU A 1 405 ? -9.71586 44.80202 71.75106 1.000 81.70294 405 LEU A O 1
ATOM 2709 N N . SER A 1 406 ? -10.36286 42.69585 71.30793 1.000 79.50937 406 SER A N 1
ATOM 2710 C CA . SER A 1 406 ? -9.01250 42.24923 71.01791 1.000 81.11270 406 SER A CA 1
ATOM 2711 C C . SER A 1 406 ? -8.62029 42.61935 69.59442 1.000 84.05402 406 SER A C 1
ATOM 2712 O O . SER A 1 406 ? -9.46537 42.89318 68.73902 1.000 86.43169 406 SER A O 1
ATOM 2715 N N . ASP A 1 407 ? -7.31013 42.63691 69.35252 1.000 91.47995 407 ASP A N 1
ATOM 2716 C CA . ASP A 1 407 ? -6.77022 42.77645 68.00642 1.000 96.85144 407 ASP A CA 1
ATOM 2717 C C . ASP A 1 407 ? -5.86837 41.61286 67.62047 1.000 98.84725 407 ASP A C 1
ATOM 2718 O O . ASP A 1 407 ? -5.14082 41.71136 66.62369 1.000 109.30608 407 ASP A O 1
ATOM 2723 N N . HIS A 1 408 ? -5.89267 40.51980 68.38150 1.000 92.40114 408 HIS A N 1
ATOM 2724 C CA . HIS A 1 408 ? -5.21377 39.30698 67.96992 1.000 92.73803 408 HIS A CA 1
ATOM 2725 C C . HIS A 1 408 ? -5.94693 38.70489 66.77330 1.000 97.35775 408 HIS A C 1
ATOM 2726 O O . HIS A 1 408 ? -7.14071 38.95073 66.58338 1.000 100.72302 408 HIS A O 1
ATOM 2733 N N . PRO A 1 409 ? -5.25616 37.90911 65.94811 1.000 100.24775 409 PRO A N 1
ATOM 2734 C CA . PRO A 1 409 ? -5.89167 37.44576 64.69770 1.000 102.52764 409 PRO A CA 1
ATOM 2735 C C . PRO A 1 409 ? -7.16443 36.64418 64.92154 1.000 94.64177 409 PRO A C 1
ATOM 2736 O O . PRO A 1 409 ? -8.13624 36.79689 64.16684 1.000 90.82145 409 PRO A O 1
ATOM 2740 N N . LEU A 1 410 ? -7.18680 35.80404 65.95966 1.000 88.13575 410 LEU A N 1
ATOM 2741 C CA . LEU A 1 410 ? -8.33876 34.94452 66.21450 1.000 86.84544 410 LEU A CA 1
ATOM 2742 C C . LEU A 1 410 ? -9.59208 35.72692 66.60043 1.000 86.58736 410 LEU A C 1
ATOM 2743 O O . LEU A 1 410 ? -10.71390 35.21970 66.42672 1.000 84.18351 410 LEU A O 1
ATOM 2748 N N . ALA A 1 411 ? -9.42385 36.93174 67.15118 1.000 78.87182 411 ALA A N 1
ATOM 2749 C CA . ALA A 1 411 ? -10.55638 37.65987 67.71267 1.000 72.37011 411 ALA A CA 1
ATOM 2750 C C . ALA A 1 411 ? -11.60014 37.98803 66.64861 1.000 77.22715 411 ALA A C 1
ATOM 2751 O O . ALA A 1 411 ? -12.80781 37.83168 66.88392 1.000 79.09541 411 ALA A O 1
ATOM 2753 N N . GLN A 1 412 ? -11.15775 38.47967 65.48259 1.000 79.30775 412 GLN A N 1
ATOM 2754 C CA . GLN A 1 412 ? -12.10005 38.76874 64.40527 1.000 72.59304 412 GLN A CA 1
ATOM 2755 C C . GLN A 1 412 ? -12.86631 37.52516 63.99215 1.000 72.68990 412 GLN A C 1
ATOM 2756 O O . GLN A 1 412 ? -14.05747 37.60640 63.66821 1.000 78.42092 412 GLN A O 1
ATOM 2762 N N . ALA A 1 413 ? -12.22300 36.36099 64.05338 1.000 75.93930 413 ALA A N 1
ATOM 2763 C CA . ALA A 1 413 ? -12.89897 35.13751 63.64633 1.000 74.88774 413 ALA A CA 1
ATOM 2764 C C . ALA A 1 413 ? -13.96188 34.74859 64.66110 1.000 73.65025 413 ALA A C 1
ATOM 2765 O O . ALA A 1 413 ? -15.06994 34.33776 64.28777 1.000 74.46884 413 ALA A O 1
ATOM 2767 N N . VAL A 1 414 ? -13.64172 34.88817 65.94963 1.000 80.93901 414 VAL A N 1
ATOM 2768 C CA . VAL A 1 414 ? -14.63208 34.62235 66.99119 1.000 67.15801 414 VAL A CA 1
ATOM 2769 C C . VAL A 1 414 ? -15.83943 35.54444 66.83750 1.000 65.00575 414 VAL A C 1
ATOM 2770 O O . VAL A 1 414 ? -16.98771 35.09576 66.91109 1.000 69.49519 414 VAL A O 1
ATOM 2774 N N . VAL A 1 415 ? -15.60837 36.83537 66.58271 1.000 74.91396 415 VAL A N 1
ATOM 2775 C CA . VAL A 1 415 ? -16.73898 37.76194 66.46745 1.000 76.08934 415 VAL A CA 1
ATOM 2776 C C . VAL A 1 415 ? -17.57219 37.45247 65.22309 1.000 75.32760 415 VAL A C 1
ATOM 2777 O O . VAL A 1 415 ? -18.81147 37.39592 65.28572 1.000 70.25680 415 VAL A O 1
ATOM 2781 N N . ARG A 1 416 ? -16.90721 37.16404 64.09823 1.000 72.68166 416 ARG A N 1
ATOM 2782 C CA . ARG A 1 416 ? -17.61349 36.80603 62.87038 1.000 72.28673 416 ARG A CA 1
ATOM 2783 C C . ARG A 1 416 ? -18.49834 35.58612 63.08181 1.000 75.76152 416 ARG A C 1
ATOM 2784 O O . ARG A 1 416 ? -19.70164 35.60230 62.77542 1.000 77.49158 416 ARG A O 1
ATOM 2792 N N . ASP A 1 417 ? -17.92882 34.52740 63.65123 1.000 70.88836 417 ASP A N 1
ATOM 2793 C CA . ASP A 1 417 ? -18.65834 33.27608 63.67974 1.000 65.23888 417 ASP A CA 1
ATOM 2794 C C . ASP A 1 417 ? -19.69417 33.24397 64.79488 1.000 73.85560 417 ASP A C 1
ATOM 2795 O O . ASP A 1 417 ? -20.73238 32.59871 64.62935 1.000 84.33229 417 ASP A O 1
ATOM 2800 N N . VAL A 1 418 ? -19.44690 33.89062 65.93841 1.000 86.21894 418 VAL A N 1
ATOM 2801 C CA . VAL A 1 418 ? -20.51521 34.01436 66.92888 1.000 75.92597 418 VAL A CA 1
ATOM 2802 C C . VAL A 1 418 ? -21.68574 34.80506 66.35570 1.000 70.75815 418 VAL A C 1
ATOM 2803 O O . VAL A 1 418 ? -22.85020 34.43358 66.54591 1.000 75.21911 418 VAL A O 1
ATOM 2807 N N . LYS A 1 419 ? -21.40659 35.89764 65.62949 1.000 70.00270 419 LYS A N 1
ATOM 2808 C CA . LYS A 1 419 ? -22.50841 36.63047 65.01381 1.000 72.27340 419 LYS A CA 1
ATOM 2809 C C . LYS A 1 419 ? -23.23624 35.78207 63.98348 1.000 80.08473 419 LYS A C 1
ATOM 2810 O O . LYS A 1 419 ? -24.44109 35.96255 63.77447 1.000 85.90447 419 LYS A O 1
ATOM 2816 N N . ASP A 1 420 ? -22.53117 34.85839 63.32634 1.000 77.57656 420 ASP A N 1
ATOM 2817 C CA . ASP A 1 420 ? -23.21303 33.98242 62.37560 1.000 76.4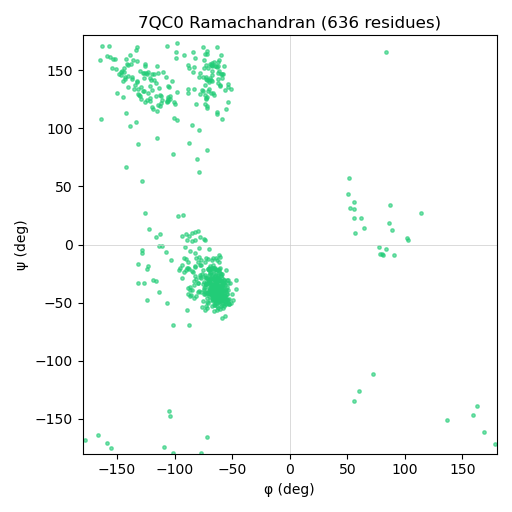9802 420 ASP A CA 1
ATOM 2818 C C . ASP A 1 420 ? -24.05678 32.91531 63.07500 1.000 82.68476 420 ASP A C 1
ATOM 2819 O O . ASP A 1 420 ? -25.20001 32.65866 62.67298 1.000 77.24624 420 ASP A O 1
ATOM 2824 N N . ARG A 1 421 ? -23.52302 32.30251 64.13619 1.000 86.10362 421 ARG A N 1
ATOM 2825 C CA . ARG A 1 421 ? -24.21829 31.20251 64.80668 1.000 85.77622 421 ARG A CA 1
ATOM 2826 C C . ARG A 1 421 ? -25.40416 31.68896 65.63294 1.000 77.04250 421 ARG A C 1
ATOM 2827 O O . ARG A 1 421 ? -26.47566 31.07252 65.60417 1.000 82.89787 421 ARG A O 1
ATOM 2835 N N . LEU A 1 422 ? -25.24241 32.78311 66.37214 1.000 78.30422 422 LEU A N 1
ATOM 2836 C CA . LEU A 1 422 ? -26.32271 33.29343 67.20599 1.000 74.97564 422 LEU A CA 1
ATOM 2837 C C . LEU A 1 422 ? -27.17382 34.32361 66.48170 1.000 85.35428 422 LEU A C 1
ATOM 2838 O O . LEU A 1 422 ? -28.23827 34.69940 66.99144 1.000 79.64064 422 LEU A O 1
ATOM 2843 N N . GLY A 1 423 ? -26.72281 34.79729 65.31814 1.000 88.03617 423 GLY A N 1
ATOM 2844 C CA . GLY A 1 423 ? -27.43960 35.80463 64.57428 1.000 86.04989 423 GLY A CA 1
ATOM 2845 C C . GLY A 1 423 ? -27.22834 37.21503 65.06200 1.000 83.84133 423 GLY A C 1
ATOM 2846 O O . GLY A 1 423 ? -27.65733 38.15716 64.38478 1.000 90.42874 423 GLY A O 1
ATOM 2847 N N . ASP A 1 424 ? -26.57198 37.39796 66.20363 1.000 97.55540 424 ASP A N 1
ATOM 2848 C CA . ASP A 1 424 ? -26.50218 38.70550 66.83380 1.000 99.13144 424 ASP A CA 1
ATOM 2849 C C . ASP A 1 424 ? -25.30720 38.71794 67.77915 1.000 94.23999 424 ASP A C 1
ATOM 2850 O O . ASP A 1 424 ? -24.79195 37.66454 68.16310 1.000 98.41402 424 ASP A O 1
ATOM 2855 N N . LEU A 1 425 ? -24.86700 39.93014 68.15602 1.000 89.05611 425 LEU A N 1
ATOM 2856 C CA . LEU A 1 425 ? -23.72698 40.05100 69.05832 1.000 80.30389 425 LEU A CA 1
ATOM 2857 C C . LEU A 1 425 ? -24.14051 40.66252 70.39535 1.000 82.90440 425 LEU A C 1
ATOM 2858 O O . LEU A 1 425 ? -25.04020 41.50691 70.44531 1.000 85.65160 425 LEU A O 1
ATOM 2863 N N . PRO A 1 426 ? -23.49045 40.27025 71.48941 1.000 77.66417 426 PRO A N 1
ATOM 2864 C CA . PRO A 1 426 ? -23.76705 40.86430 72.80232 1.000 78.96684 426 PRO A CA 1
ATOM 2865 C C . PRO A 1 426 ? -23.12701 42.24248 72.96029 1.000 83.75478 426 PRO A C 1
ATOM 2866 O O . PRO A 1 426 ? -22.46791 42.76362 72.06148 1.000 84.74259 426 PRO A O 1
ATOM 2870 N N . SER A 1 427 ? -23.32607 42.82463 74.14313 1.000 79.85485 427 SER A N 1
ATOM 2871 C CA . SER A 1 427 ? -22.60114 44.03252 74.51764 1.000 72.53859 427 SER A CA 1
ATOM 2872 C C . SER A 1 427 ? -21.12119 43.73274 74.73802 1.000 78.34719 427 SER A C 1
ATOM 2873 O O . SER A 1 427 ? -20.75402 42.69226 75.29421 1.000 73.45177 427 SER A O 1
ATOM 2876 N N . GLU A 1 428 ? -20.27602 44.68073 74.33423 1.000 80.20528 428 GLU A N 1
ATOM 2877 C CA . GLU A 1 428 ? -18.83746 44.59229 74.56079 1.000 77.43441 428 GLU A CA 1
ATOM 2878 C C . GLU A 1 428 ? -18.48704 44.58182 76.04830 1.000 73.86840 428 GLU A C 1
ATOM 2879 O O . GLU A 1 428 ? -19.21765 45.10855 76.89329 1.000 76.75661 428 GLU A O 1
ATOM 2885 N N . ALA A 1 429 ? -17.35223 43.95424 76.35801 1.000 71.95754 429 ALA A N 1
ATOM 2886 C CA . ALA A 1 429 ? -16.83330 43.87694 77.71633 1.000 82.09216 429 ALA A CA 1
ATOM 2887 C C . ALA A 1 429 ? -16.22146 45.21060 78.15500 1.000 88.77535 429 ALA A C 1
ATOM 2888 O O . ALA A 1 429 ? -16.04779 46.14386 77.36533 1.000 90.67370 429 ALA A O 1
ATOM 2890 N N . SER A 1 430 ? -15.90428 45.29309 79.44559 1.000 94.53910 430 SER A N 1
ATOM 2891 C CA . SER A 1 430 ? -15.15672 46.39952 80.02929 1.000 93.36054 430 SER A CA 1
ATOM 2892 C C . SER A 1 430 ? -13.73068 45.96963 80.36929 1.000 96.12959 430 SER A C 1
ATOM 2893 O O . SER A 1 430 ? -13.38048 44.78622 80.30524 1.000 97.33350 430 SER A O 1
ATOM 2896 N N . ASP A 1 431 ? -12.90588 46.96005 80.73908 1.000 87.41131 431 ASP A N 1
ATOM 2897 C CA . ASP A 1 431 ? -11.61537 46.73950 81.41324 1.000 88.20343 431 ASP A CA 1
ATOM 2898 C C . ASP A 1 431 ? -10.67592 45.81919 80.63157 1.000 85.67618 431 ASP A C 1
ATOM 2899 O O . ASP A 1 431 ? -9.87622 45.09085 81.22856 1.000 81.98791 431 ASP A O 1
ATOM 2904 N N . PHE A 1 432 ? -10.76204 45.82585 79.30284 1.000 84.34985 432 PHE A N 1
ATOM 2905 C CA . PHE A 1 432 ? -9.92810 44.93955 78.49906 1.000 76.86575 432 PHE A CA 1
ATOM 2906 C C . PHE A 1 432 ? -8.44531 45.21285 78.72519 1.000 85.96078 432 PHE A C 1
ATOM 2907 O O . PHE A 1 432 ? -8.00980 46.36736 78.79159 1.000 97.52153 432 PHE A O 1
ATOM 2915 N N . ALA A 1 433 ? -7.66846 44.13545 78.85109 1.000 80.90249 433 ALA A N 1
ATOM 2916 C CA . ALA A 1 433 ? -6.21614 44.24119 78.87741 1.000 86.66374 433 ALA A CA 1
ATOM 2917 C C . ALA A 1 433 ? -5.61753 42.95958 78.31977 1.000 85.47976 433 ALA A C 1
ATOM 2918 O O . ALA A 1 433 ? -6.20933 41.88199 78.43179 1.000 87.31210 433 ALA A O 1
ATOM 2920 N N . ASN A 1 434 ? -4.43360 43.08309 77.72213 1.000 93.59401 434 ASN A N 1
ATOM 2921 C CA . ASN A 1 434 ? -3.70269 41.91266 77.25664 1.000 95.22575 434 ASN A CA 1
ATOM 2922 C C . ASN A 1 434 ? -2.88318 41.28463 78.38029 1.000 99.76666 434 ASN A C 1
ATOM 2923 O O . ASN A 1 434 ? -2.39879 41.96991 79.28827 1.000 111.73977 434 ASN A O 1
ATOM 2928 N N . ILE A 1 435 ? -2.73446 39.96539 78.31149 1.000 92.05599 435 ILE A N 1
ATOM 2929 C CA . ILE A 1 435 ? -1.78375 39.22007 79.12737 1.000 91.39994 435 ILE A CA 1
ATOM 2930 C C . ILE A 1 435 ? -0.77474 38.63236 78.14651 1.000 93.68396 435 ILE A C 1
ATOM 2931 O O . ILE A 1 435 ? -0.98313 37.54206 77.59317 1.000 93.15228 435 ILE A O 1
ATOM 2936 N N . ILE A 1 436 ? 0.30527 39.38145 77.90324 1.000 96.03366 436 ILE A N 1
ATOM 2937 C CA . ILE A 1 436 ? 1.20200 39.20517 76.76190 1.000 90.54686 436 ILE A CA 1
ATOM 2938 C C . ILE A 1 436 ? 1.71010 37.77274 76.66917 1.000 83.66383 436 ILE A C 1
ATOM 2939 O O . ILE A 1 436 ? 2.31875 37.25336 77.60996 1.000 87.71664 436 ILE A O 1
ATOM 2944 N N . GLY A 1 437 ? 1.47012 37.13014 75.52915 1.000 91.53839 437 GLY A N 1
ATOM 2945 C CA . GLY A 1 437 ? 1.91501 35.77439 75.29270 1.000 97.81174 437 GLY A CA 1
ATOM 2946 C C . GLY A 1 437 ? 0.94421 34.68547 75.69650 1.000 91.26614 437 GLY A C 1
ATOM 2947 O O . GLY A 1 437 ? 1.17791 33.51787 75.35871 1.000 91.59667 437 GLY A O 1
ATOM 2948 N N . GLN A 1 438 ? -0.14410 35.02122 76.38802 1.000 92.57463 438 GLN A N 1
ATOM 2949 C CA . GLN A 1 438 ? -0.99169 33.98948 76.97205 1.000 94.84218 438 GLN A CA 1
ATOM 2950 C C . GLN A 1 438 ? -2.46734 34.22586 76.65551 1.000 95.46007 438 GLN A C 1
ATOM 2951 O O . GLN A 1 438 ? -3.22689 33.26410 76.49136 1.000 87.84648 438 GLN A O 1
ATOM 2957 N N . GLY A 1 439 ? -2.88992 35.48173 76.55469 1.000 97.95184 439 GLY A N 1
ATOM 2958 C CA . GLY A 1 439 ? -4.31421 35.70438 76.31545 1.000 86.31445 439 GLY A CA 1
ATOM 2959 C C . GLY A 1 439 ? -4.72803 37.11209 76.71324 1.000 84.23954 439 GLY A C 1
ATOM 2960 O O . GLY A 1 439 ? -3.96403 38.06506 76.55798 1.000 90.21884 439 GLY A O 1
ATOM 2961 N N . VAL A 1 440 ? -5.96852 37.22471 77.19318 1.000 77.00384 440 VAL A N 1
ATOM 2962 C CA . VAL A 1 440 ? -6.55987 38.51719 77.51224 1.000 78.17586 440 VAL A CA 1
ATOM 2963 C C . VAL A 1 440 ? -7.41438 38.39024 78.76516 1.000 83.61929 440 VAL A C 1
ATOM 2964 O O . VAL A 1 440 ? -7.87820 37.30373 79.13345 1.000 91.50882 440 VAL A O 1
ATOM 2968 N N . SER A 1 441 ? -7.65110 39.53877 79.39730 1.000 80.18323 441 SER A N 1
ATOM 2969 C CA . SER A 1 441 ? -8.62242 39.65934 80.46915 1.000 76.87274 441 SER A CA 1
ATOM 2970 C C . SER A 1 441 ? -9.58980 40.77814 80.12010 1.000 79.05238 441 SER A C 1
ATOM 2971 O O . SER A 1 441 ? -9.24014 41.72372 79.40686 1.000 87.35313 441 SER A O 1
ATOM 2974 N N . ALA A 1 442 ? -10.79899 40.67601 80.66257 1.000 82.13350 442 ALA A N 1
ATOM 2975 C CA . ALA A 1 442 ? -11.81378 41.70709 80.52315 1.000 78.47643 442 ALA A CA 1
ATOM 2976 C C . ALA A 1 442 ? -12.77060 41.59709 81.70064 1.000 86.18884 442 ALA A C 1
ATOM 2977 O O . ALA A 1 442 ? -12.58531 40.77725 82.60520 1.000 92.29952 442 ALA A O 1
ATOM 2979 N N . LYS A 1 443 ? -13.82179 42.41063 81.67042 1.000 88.06889 443 LYS A N 1
ATOM 2980 C CA . LYS A 1 443 ? -14.88983 42.32607 82.65564 1.000 87.21572 443 LYS A CA 1
ATOM 2981 C C . LYS A 1 443 ? -16.23234 42.29655 81.94104 1.000 87.85482 443 LYS A C 1
ATOM 2982 O O . LYS A 1 443 ? -16.49570 43.13631 81.07300 1.000 88.19013 443 LYS A O 1
ATOM 2988 N N . VAL A 1 444 ? -17.06575 41.31590 82.28705 1.000 86.89957 444 VAL A N 1
ATOM 2989 C CA . VAL A 1 444 ? -18.38514 41.15535 81.68540 1.000 89.30036 444 VAL A CA 1
ATOM 2990 C C . VAL A 1 444 ? -19.37643 40.86428 82.80079 1.000 97.46036 444 VAL A C 1
ATOM 2991 O O . VAL A 1 444 ? -19.14127 39.97662 83.62714 1.000 105.58535 444 VAL A O 1
ATOM 2995 N N . ASP A 1 445 ? -20.51502 41.55823 82.77567 1.000 95.84242 445 ASP A N 1
ATOM 2996 C CA . ASP A 1 445 ? -21.59515 41.35950 83.74346 1.000 98.68165 445 ASP A CA 1
ATOM 2997 C C . ASP A 1 445 ? -21.07091 41.40813 85.17966 1.000 103.03167 445 ASP A C 1
ATOM 2998 O O . ASP A 1 445 ? -21.40811 40.57069 86.01955 1.000 110.49448 445 ASP A O 1
ATOM 3003 N N . SER A 1 446 ? -20.20336 42.38298 85.44870 1.000 105.74896 446 SER A N 1
ATOM 3004 C CA . SER A 1 446 ? -19.55799 42.60969 86.74168 1.000 109.85435 446 SER A CA 1
ATOM 3005 C C . SER A 1 446 ? -18.62780 41.47830 87.18704 1.000 106.57611 446 SER A C 1
ATOM 3006 O O . SER A 1 446 ? -18.23945 41.43401 88.35934 1.000 115.63367 446 SER A O 1
ATOM 3009 N N . LYS A 1 447 ? -18.25966 40.56002 86.29980 1.000 94.70778 447 LYS A N 1
ATOM 3010 C CA . LYS A 1 447 ? -17.37369 39.45077 86.63198 1.000 93.08664 447 LYS A CA 1
ATOM 3011 C C . LYS A 1 447 ? -16.10975 39.48301 85.77768 1.000 96.11174 447 LYS A C 1
ATOM 3012 O O . LYS A 1 447 ? -16.15860 39.81130 84.58770 1.000 94.99908 447 LYS A O 1
ATOM 3018 N N . VAL A 1 448 ? -14.97732 39.13950 86.39477 1.000 97.03530 448 VAL A N 1
ATOM 3019 C CA . VAL A 1 448 ? -13.69959 39.09762 85.68835 1.000 83.69736 448 VAL A CA 1
ATOM 3020 C C . VAL A 1 448 ? -13.65652 37.88855 84.76231 1.000 86.47604 448 VAL A C 1
ATOM 3021 O O . VAL A 1 448 ? -13.86580 36.74606 85.19175 1.000 94.98434 448 VAL A O 1
ATOM 3025 N N . VAL A 1 449 ? -13.38301 38.13490 83.48348 1.000 84.22072 449 VAL A N 1
ATOM 3026 C CA . VAL A 1 449 ? -13.30791 37.10089 82.45690 1.000 80.91964 449 VAL A CA 1
ATOM 3027 C C . VAL A 1 449 ? -11.86940 36.99222 81.97795 1.000 82.51177 449 VAL A C 1
ATOM 3028 O O . VAL A 1 449 ? -11.24599 38.00194 81.62959 1.000 82.66361 449 VAL A O 1
ATOM 3032 N N . HIS A 1 450 ? -11.33689 35.77650 81.97626 1.000 85.33147 450 HIS A N 1
ATOM 3033 C CA . HIS A 1 450 ? -10.05536 35.49309 81.34161 1.000 82.39607 450 HIS A CA 1
ATOM 3034 C C . HIS A 1 450 ? -10.29050 34.57777 80.14640 1.000 82.86114 450 HIS A C 1
ATOM 3035 O O . HIS A 1 450 ? -11.02162 33.57905 80.25234 1.000 84.29500 450 HIS A O 1
ATOM 3042 N N . ILE A 1 451 ? -9.65030 34.89500 79.02008 1.000 76.19309 451 ILE A N 1
ATOM 3043 C CA . ILE A 1 451 ? -9.69974 34.03578 77.84220 1.000 78.96729 451 ILE A CA 1
ATOM 3044 C C . ILE A 1 451 ? -8.28287 33.84220 77.33968 1.000 74.76440 451 ILE A C 1
ATOM 3045 O O . ILE A 1 451 ? -7.57378 34.82572 77.10161 1.000 79.61860 451 ILE A O 1
ATOM 3050 N N . GLY A 1 452 ? -7.88662 32.59494 77.10494 1.000 73.90046 452 GLY A N 1
ATOM 3051 C CA . GLY A 1 452 ? -6.57315 32.41350 76.51016 1.000 84.56358 452 GLY A CA 1
ATOM 3052 C C . GLY A 1 452 ? -6.08352 30.98004 76.51504 1.000 83.02697 452 GLY A C 1
ATOM 3053 O O . GLY A 1 452 ? -6.86289 30.03316 76.62562 1.000 84.53788 452 GLY A O 1
ATOM 3054 N N . LYS A 1 453 ? -4.76459 30.85952 76.34832 1.000 90.05260 453 LYS A N 1
ATOM 3055 C CA . LYS A 1 453 ? -4.05649 29.58861 76.36484 1.000 90.89600 453 LYS A CA 1
ATOM 3056 C C . LYS A 1 453 ? -4.20514 28.90007 77.71856 1.000 96.18374 453 LYS A C 1
ATOM 3057 O O . LYS A 1 453 ? -4.49809 29.52622 78.74185 1.000 95.03626 453 LYS A O 1
ATOM 3063 N N . THR A 1 454 ? -3.99866 27.58164 77.71013 1.000 101.37945 454 THR A N 1
ATOM 3064 C CA . THR A 1 454 ? -3.97813 26.82157 78.95605 1.000 97.64356 454 THR A CA 1
ATOM 3065 C C . THR A 1 454 ? -2.92831 27.34016 79.93575 1.000 102.67948 454 THR A C 1
ATOM 3066 O O . THR A 1 454 ? -3.12300 27.24910 81.15384 1.000 104.16284 454 THR A O 1
ATOM 3070 N N . ALA A 1 455 ? -1.82173 27.89817 79.43319 1.000 105.67155 455 ALA A N 1
ATOM 3071 C CA . ALA A 1 455 ? -0.76499 28.37446 80.31816 1.000 113.97223 455 ALA A CA 1
ATOM 3072 C C . ALA A 1 455 ? -1.15939 29.62051 81.09962 1.000 110.85397 455 ALA A C 1
ATOM 3073 O O . ALA A 1 455 ? -0.56829 29.88654 82.15237 1.000 123.75266 455 ALA A O 1
ATOM 3075 N N . LEU A 1 456 ? -2.13830 30.38514 80.61477 1.000 103.20634 456 LEU A N 1
ATOM 3076 C CA . LEU A 1 456 ? -2.57663 31.57856 81.33135 1.000 100.54350 456 LEU A CA 1
ATOM 3077 C C . LEU A 1 456 ? -3.16748 31.22577 82.69220 1.000 104.58311 456 LEU A C 1
ATOM 3078 O O . LEU A 1 456 ? -2.82739 31.83879 83.70966 1.000 116.03238 456 LEU A O 1
ATOM 3083 N N . PHE A 1 457 ? -4.06549 30.24165 82.72482 1.000 104.20404 457 PHE A N 1
ATOM 3084 C CA . PHE A 1 457 ? -4.79211 29.90762 83.94490 1.000 104.91946 457 PHE A CA 1
ATOM 3085 C C . PHE A 1 457 ? -3.89845 29.28514 85.00297 1.000 115.82232 457 PHE A C 1
ATOM 3086 O O . PHE A 1 457 ? -4.25203 29.30474 86.18778 1.000 116.97681 457 PHE A O 1
ATOM 3094 N N . GLU A 1 458 ? -2.75457 28.73558 84.60213 1.000 120.66828 458 GLU A N 1
ATOM 3095 C CA . GLU A 1 458 ? -1.75167 28.30077 85.55907 1.000 121.60780 458 GLU A CA 1
ATOM 3096 C C . GLU A 1 458 ? -0.96948 29.47882 86.11736 1.000 120.40018 458 GLU A C 1
ATOM 3097 O O . GLU A 1 458 ? -0.27347 29.32185 87.12504 1.000 127.25222 458 GLU A O 1
ATOM 3103 N N . SER A 1 459 ? -1.08796 30.65090 85.49222 1.000 115.06428 459 SER A N 1
ATOM 3104 C CA . SER A 1 459 ? -0.23328 31.79854 85.75812 1.000 116.49698 459 SER A CA 1
ATOM 3105 C C . SER A 1 459 ? -0.95417 32.95109 86.44645 1.000 114.28031 459 SER A C 1
ATOM 3106 O O . SER A 1 459 ? -0.31604 33.96726 86.73970 1.000 122.21216 459 SER A O 1
ATOM 3109 N N . VAL A 1 460 ? -2.25821 32.83810 86.70714 1.000 113.80843 460 VAL A N 1
ATOM 3110 C CA . VAL A 1 460 ? -3.04623 33.95714 87.20779 1.000 111.49340 460 VAL A CA 1
ATOM 3111 C C . VAL A 1 460 ? -3.90037 33.50143 88.38609 1.000 122.91082 460 VAL A C 1
ATOM 3112 O O . VAL A 1 460 ? -4.03095 32.31214 88.67848 1.000 125.04192 460 VAL A O 1
ATOM 3116 N N . ALA A 1 461 ? -4.493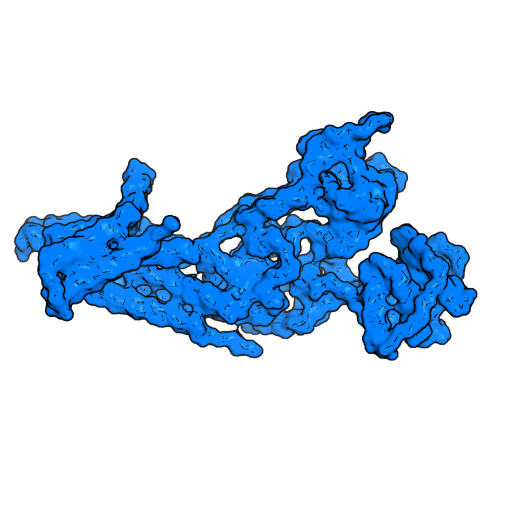88 34.49474 89.05211 1.000 123.66186 461 ALA A N 1
ATOM 3117 C CA . ALA A 1 461 ? -4.93039 34.36547 90.43981 1.000 132.09928 461 ALA A CA 1
ATOM 3118 C C . ALA A 1 461 ? -6.06568 33.36601 90.63411 1.000 137.65742 461 ALA A C 1
ATOM 3119 O O . ALA A 1 461 ? -6.16747 32.76166 91.70740 1.000 149.31728 461 ALA A O 1
ATOM 3121 N N . GLY A 1 462 ? -6.92443 33.17653 89.63913 1.000 117.04128 462 GLY A N 1
ATOM 3122 C CA . GLY A 1 462 ? -8.17936 32.50037 89.88949 1.000 120.85271 462 GLY A CA 1
ATOM 3123 C C . GLY A 1 462 ? -8.07322 31.00337 90.15014 1.000 121.40952 462 GLY A C 1
ATOM 3124 O O . GLY A 1 462 ? -7.01232 30.43596 90.41606 1.000 123.52327 462 GLY A O 1
ATOM 3125 N N . LEU A 1 463 ? -9.24065 30.36502 90.08333 1.000 118.90134 463 LEU A N 1
ATOM 3126 C CA . LEU A 1 463 ? -9.35782 28.91985 90.25112 1.000 114.65110 463 LEU A CA 1
ATOM 3127 C C . LEU A 1 463 ? -8.46979 28.16388 89.26617 1.000 111.93260 463 LEU A C 1
ATOM 3128 O O . LEU A 1 463 ? -8.46311 28.48743 88.06965 1.000 112.98929 463 LEU A O 1
ATOM 3133 N N . PRO A 1 464 ? -7.71207 27.16669 89.72030 1.000 110.50791 464 PRO A N 1
ATOM 3134 C CA . PRO A 1 464 ? -6.86980 26.39709 88.79891 1.000 112.46844 464 PRO A CA 1
ATOM 3135 C C . PRO A 1 464 ? -7.70473 25.59635 87.80969 1.000 109.82171 464 PRO A C 1
ATOM 3136 O O . PRO A 1 464 ? -8.87386 25.27814 88.04427 1.000 107.41232 464 PRO A O 1
ATOM 3140 N N . LEU A 1 465 ? -7.07336 25.27740 86.68459 1.000 106.33857 465 LEU A N 1
ATOM 3141 C CA . LEU A 1 465 ? -7.75685 24.58067 85.59843 1.000 103.23596 465 LEU A CA 1
ATOM 3142 C C . LEU A 1 465 ? -8.15390 23.16885 86.02422 1.000 103.92042 465 LEU A C 1
ATOM 3143 O O . LEU A 1 465 ? -7.31109 22.41883 86.53211 1.000 106.57275 465 LEU A O 1
ATOM 3148 N N . PRO A 1 466 ? -9.41402 22.77251 85.83837 1.000 100.65850 466 PRO A N 1
ATOM 3149 C CA . PRO A 1 466 ? -9.82235 21.40389 86.18383 1.000 103.93378 466 PRO A CA 1
ATOM 3150 C C . PRO A 1 466 ? -9.07792 20.36312 85.35750 1.000 103.99023 466 PRO A C 1
ATOM 3151 O O . PRO A 1 466 ? -8.71177 20.59695 84.20355 1.000 103.02881 466 PRO A O 1
ATOM 3155 N N . ASP A 1 467 ? -8.84325 19.20024 85.97437 1.000 104.61566 467 ASP A N 1
ATOM 3156 C CA . ASP A 1 467 ? -8.08863 18.14271 85.30492 1.000 113.40347 467 ASP A CA 1
ATOM 3157 C C . ASP A 1 467 ? -8.82822 17.54018 84.11076 1.000 106.90219 467 ASP A C 1
ATOM 3158 O O . ASP A 1 467 ? -8.18071 17.03615 83.18566 1.000 109.00832 467 ASP A O 1
ATOM 3163 N N . ASP A 1 468 ? -10.16442 17.58940 84.08994 1.000 104.14200 468 ASP A N 1
ATOM 3164 C CA . ASP A 1 468 ? -10.89169 17.00494 82.96242 1.000 97.44691 468 ASP A CA 1
ATOM 3165 C C . ASP A 1 468 ? -11.00825 17.97959 81.79789 1.000 101.19109 468 ASP A C 1
ATOM 3166 O O . ASP A 1 468 ? -10.90344 17.58140 80.62883 1.000 105.58198 468 ASP A O 1
ATOM 3171 N N . LEU A 1 469 ? -11.23025 19.25709 82.10529 1.000 99.01351 469 LEU A N 1
ATOM 3172 C CA . LEU A 1 469 ? -11.25272 20.27871 81.06859 1.000 95.35781 469 LEU A CA 1
ATOM 3173 C C . LEU A 1 469 ? -9.89756 20.36679 80.38341 1.000 98.01508 469 LEU A C 1
ATOM 3174 O O . LEU A 1 469 ? -9.81666 20.57012 79.16577 1.000 99.10436 469 LEU A O 1
ATOM 3179 N N . ARG A 1 470 ? -8.82215 20.25108 81.16677 1.000 100.73566 470 ARG A N 1
ATOM 3180 C CA . ARG A 1 470 ? -7.47182 20.21282 80.61830 1.000 97.80126 470 ARG A CA 1
ATOM 3181 C C . ARG A 1 470 ? -7.34197 19.13476 79.54904 1.000 95.29824 470 ARG A C 1
ATOM 3182 O O . ARG A 1 470 ? -6.82104 19.38435 78.45637 1.000 95.89568 470 ARG A O 1
ATOM 3190 N N . GLY A 1 471 ? -7.83065 17.92877 79.84123 1.000 94.47088 471 GLY A N 1
ATOM 3191 C CA . GLY A 1 471 ? -7.72334 16.84819 78.87375 1.000 99.93857 471 GLY A CA 1
ATOM 3192 C C . GLY A 1 471 ? -8.62231 17.03767 77.66625 1.000 94.17051 471 GLY A C 1
ATOM 3193 O O . GLY A 1 471 ? -8.24449 16.69437 76.54314 1.000 88.77099 471 GLY A O 1
ATOM 3194 N N . THR A 1 472 ? -9.82776 17.57275 77.87974 1.000 97.84871 472 THR A N 1
ATOM 3195 C CA . THR A 1 472 ? -10.72285 17.85670 76.75819 1.000 88.85304 472 THR A CA 1
ATOM 3196 C C . THR A 1 472 ? -10.11659 18.88361 75.80473 1.000 86.94569 472 THR A C 1
ATOM 3197 O O . THR A 1 472 ? -10.14067 18.70903 74.57536 1.000 89.58269 472 THR A O 1
ATOM 3201 N N . VAL A 1 473 ? -9.48358 19.91480 76.36059 1.000 86.60654 473 VAL A N 1
ATOM 3202 C CA . VAL A 1 473 ? -8.76782 20.88910 75.54517 1.000 89.06563 473 VAL A CA 1
ATOM 3203 C C . VAL A 1 473 ? -7.57401 20.24928 74.84220 1.000 93.49121 473 VAL A C 1
ATOM 3204 O O . VAL A 1 473 ? -7.31851 20.52103 73.66343 1.000 90.45633 473 VAL A O 1
ATOM 3208 N N . GLU A 1 474 ? -6.79199 19.43915 75.56097 1.000 94.45468 474 GLU A N 1
ATOM 3209 C CA . GLU A 1 474 ? -5.65432 18.78171 74.92361 1.000 96.12400 474 GLU A CA 1
ATOM 3210 C C . GLU A 1 474 ? -6.08856 17.85179 73.79576 1.000 94.51598 474 GLU A C 1
ATOM 3211 O O . GLU A 1 474 ? -5.35895 17.68838 72.81028 1.000 99.47075 474 GLU A O 1
ATOM 3217 N N . ALA A 1 475 ? -7.27944 17.25871 73.90449 1.000 93.94155 475 ALA A N 1
ATOM 3218 C CA . ALA A 1 475 ? -7.81533 16.47665 72.79625 1.000 84.94801 475 ALA A CA 1
ATOM 3219 C C . ALA A 1 475 ? -8.24642 17.35286 71.63124 1.000 85.51414 475 ALA A C 1
ATOM 3220 O O . ALA A 1 475 ? -8.13297 16.93395 70.47354 1.000 89.60884 475 ALA A O 1
ATOM 3222 N N . MET A 1 476 ? -8.73128 18.56614 71.90820 1.000 87.74998 476 MET A N 1
ATOM 3223 C CA . MET A 1 476 ? -8.97703 19.51098 70.81622 1.000 89.93432 476 MET A CA 1
ATOM 3224 C C . MET A 1 476 ? -7.68097 19.91728 70.11845 1.000 86.73202 476 MET A C 1
ATOM 3225 O O . MET A 1 476 ? -7.62758 19.99682 68.88480 1.000 82.17182 476 MET A O 1
ATOM 3230 N N . SER A 1 477 ? -6.62715 20.17226 70.89471 1.000 89.30898 477 SER A N 1
ATOM 3231 C CA . SER A 1 477 ? -5.32371 20.50084 70.31958 1.000 82.60728 477 SER A CA 1
ATOM 3232 C C . SER A 1 477 ? -4.76016 19.35414 69.49069 1.000 84.44660 477 SER A C 1
ATOM 3233 O O . SER A 1 477 ? -4.21433 19.57565 68.40349 1.000 91.32683 477 SER A O 1
ATOM 3236 N N . GLN A 1 478 ? -4.89229 18.12146 69.97997 1.000 84.30930 478 GLN A N 1
ATOM 3237 C CA . GLN A 1 478 ? -4.42774 16.96665 69.21813 1.000 89.80878 478 GLN A CA 1
ATOM 3238 C C . GLN A 1 478 ? -5.20692 16.79692 67.91912 1.000 88.84574 478 GLN A C 1
ATOM 3239 O O . GLN A 1 478 ? -4.63125 16.43179 66.88620 1.000 88.83011 478 GLN A O 1
ATOM 3245 N N . ASN A 1 479 ? -6.50164 17.09654 67.93472 1.000 87.95710 479 ASN A N 1
ATOM 3246 C CA . ASN A 1 479 ? -7.29127 17.10980 66.70839 1.000 88.76455 479 ASN A CA 1
ATOM 3247 C C . ASN A 1 479 ? -7.10619 18.38388 65.88416 1.000 82.35391 479 ASN A C 1
ATOM 3248 O O . ASN A 1 479 ? -7.86410 18.60629 64.93143 1.000 76.97161 479 ASN A O 1
ATOM 3253 N N . GLY A 1 480 ? -6.11701 19.21118 66.20908 1.000 82.84613 480 GLY A N 1
ATOM 3254 C CA . GLY A 1 480 ? -5.70913 20.28895 65.33069 1.000 84.28498 480 GLY A CA 1
ATOM 3255 C C . GLY A 1 480 ? -6.43221 21.60503 65.51144 1.000 80.41333 480 GLY A C 1
ATOM 3256 O O . GLY A 1 480 ? -6.32908 22.47374 64.63522 1.000 78.16083 480 GLY A O 1
ATOM 3257 N N . ARG A 1 481 ? -7.18880 21.77339 66.58952 1.000 76.76253 481 ARG A N 1
ATOM 3258 C CA . ARG A 1 481 ? -7.82137 23.05147 66.88374 1.000 78.80267 481 ARG A CA 1
ATOM 3259 C C . ARG A 1 481 ? -6.89321 23.92908 67.71050 1.000 70.46706 481 ARG A C 1
ATOM 3260 O O . ARG A 1 481 ? -6.29154 23.46174 68.68036 1.000 76.62029 481 ARG A O 1
ATOM 3268 N N . THR A 1 482 ? -6.77688 25.19295 67.31504 1.000 75.81555 482 THR A N 1
ATOM 3269 C CA . THR A 1 482 ? -6.25264 26.23060 68.19231 1.000 75.30333 482 THR A CA 1
ATOM 3270 C C . THR A 1 482 ? -7.31735 26.55007 69.23268 1.000 83.60869 482 THR A C 1
ATOM 3271 O O . THR A 1 482 ? -8.44197 26.92565 68.87894 1.000 87.53284 482 THR A O 1
ATOM 3275 N N . THR A 1 483 ? -6.98755 26.38377 70.50889 1.000 79.31852 483 THR A N 1
ATOM 3276 C CA . THR A 1 483 ? -8.00402 26.34265 71.54754 1.000 78.19344 483 THR A CA 1
ATOM 3277 C C . THR A 1 483 ? -7.83521 27.51611 72.49472 1.000 80.22792 483 THR A C 1
ATOM 3278 O O . THR A 1 483 ? -6.71343 27.86914 72.87064 1.000 89.79750 483 THR A O 1
ATOM 3282 N N . MET A 1 484 ? -8.96038 28.10888 72.88055 1.000 78.96271 484 MET A N 1
ATOM 3283 C CA . MET A 1 484 ? -9.00825 29.09158 73.94940 1.000 73.64445 484 MET A CA 1
ATOM 3284 C C . MET A 1 484 ? -9.88719 28.56098 75.06770 1.000 74.08925 484 MET A C 1
ATOM 3285 O O . MET A 1 484 ? -10.93525 27.95564 74.81064 1.000 75.15316 484 MET A O 1
ATOM 3290 N N . ILE A 1 485 ? -9.48012 28.82153 76.30690 1.000 78.63211 485 ILE A N 1
ATOM 3291 C CA . ILE A 1 485 ? -10.28051 28.50227 77.48002 1.000 73.52974 485 ILE A CA 1
ATOM 3292 C C . ILE A 1 485 ? -10.85087 29.79656 78.03453 1.000 74.06362 485 ILE A C 1
ATOM 3293 O O . ILE A 1 485 ? -10.15455 30.82482 78.08302 1.000 79.94418 485 ILE A O 1
ATOM 3298 N N . VAL A 1 486 ? -12.13375 29.74875 78.40352 1.000 69.86029 486 VAL A N 1
ATOM 3299 C CA . VAL A 1 486 ? -12.88843 30.89189 78.89836 1.000 75.75073 486 VAL A CA 1
ATOM 3300 C C . VAL A 1 486 ? -13.30333 30.60962 80.33727 1.000 78.36605 486 VAL A C 1
ATOM 3301 O O . VAL A 1 486 ? -13.95480 29.58286 80.61035 1.000 80.99292 486 VAL A O 1
ATOM 3305 N N . ARG A 1 487 ? -12.99082 31.56603 81.23079 1.000 78.85924 487 ARG A N 1
ATOM 3306 C CA . ARG A 1 487 ? -13.24841 31.50588 82.66786 1.000 83.20703 487 ARG A CA 1
ATOM 3307 C C . ARG A 1 487 ? -13.87720 32.81769 83.12352 1.000 86.66858 487 ARG A C 1
ATOM 3308 O O . ARG A 1 487 ? -13.45433 33.89649 82.68950 1.000 83.60574 487 ARG A O 1
ATOM 3316 N N . SER A 1 488 ? -14.86350 32.72758 84.02596 1.000 92.28224 488 SER A N 1
ATOM 3317 C CA . SER A 1 488 ? -15.62217 33.90143 84.47627 1.000 93.44529 488 SER A CA 1
ATOM 3318 C C . SER A 1 488 ? -15.86332 33.82565 85.98377 1.000 95.01775 488 SER A C 1
ATOM 3319 O O . SER A 1 488 ? -16.76093 33.11258 86.44002 1.000 107.86192 488 SER A O 1
ATOM 3322 N N . GLY A 1 489 ? -15.08061 34.58647 86.74502 1.000 97.89695 489 GLY A N 1
ATOM 3323 C CA . GLY A 1 489 ? -15.13266 34.51533 88.19848 1.000 103.17400 489 GLY A CA 1
ATOM 3324 C C . GLY A 1 489 ? -14.80893 33.13687 88.74691 1.000 115.48161 489 GLY A C 1
ATOM 3325 O O . GLY A 1 489 ? -13.76004 32.55022 88.45799 1.000 112.32000 489 GLY A O 1
ATOM 3326 N N . ASP A 1 490 ? -15.72509 32.61470 89.56556 1.000 136.14677 490 ASP A N 1
ATOM 3327 C CA . ASP A 1 490 ? -15.61129 31.24578 90.06387 1.000 133.79714 490 ASP A CA 1
ATOM 3328 C C . ASP A 1 490 ? -15.64568 30.21747 88.93984 1.000 128.51242 490 ASP A C 1
ATOM 3329 O O . ASP A 1 490 ? -15.03474 29.14888 89.05387 1.000 131.93599 490 ASP A O 1
ATOM 3334 N N . ARG A 1 491 ? -16.32302 30.52898 87.84372 1.000 112.45324 491 ARG A N 1
ATOM 3335 C CA . ARG A 1 491 ? -16.78732 29.53091 86.89315 1.000 96.29268 491 ARG A CA 1
ATOM 3336 C C . ARG A 1 491 ? -15.90062 29.53374 85.65688 1.000 91.22830 491 ARG A C 1
ATOM 3337 O O . ARG A 1 491 ? -15.70957 30.57897 85.02671 1.000 96.87334 491 ARG A O 1
ATOM 3345 N N . TYR A 1 492 ? -15.34980 28.37285 85.31875 1.000 85.06211 492 TYR A N 1
ATOM 3346 C CA . TYR A 1 492 ? -14.97563 28.13220 83.93445 1.000 77.60517 492 TYR A CA 1
ATOM 3347 C C . TYR A 1 492 ? -16.22150 27.92278 83.08988 1.000 80.75393 492 TYR A C 1
ATOM 3348 O O . TYR A 1 492 ? -17.05331 27.06144 83.39286 1.000 81.76547 492 TYR A O 1
ATOM 3357 N N . LEU A 1 493 ? -16.34278 28.69567 82.01599 1.000 84.48233 493 LEU A N 1
ATOM 3358 C CA . LEU A 1 493 ? -17.45416 28.49978 81.10054 1.000 79.50507 493 LEU A CA 1
ATOM 3359 C C . LEU A 1 493 ? -17.12682 27.46720 80.04332 1.000 74.63977 493 LEU A C 1
ATOM 3360 O O . LEU A 1 493 ? -18.04970 26.89297 79.45238 1.000 70.96323 493 LEU A O 1
ATOM 3365 N N . GLY A 1 494 ? -15.84035 27.21233 79.79422 1.000 74.07367 494 GLY A N 1
ATOM 3366 C CA . GLY A 1 494 ? -15.53855 26.15505 78.84551 1.000 70.30469 494 GLY A CA 1
ATOM 3367 C C . GLY A 1 494 ? -14.44593 26.49017 77.85943 1.000 67.60877 494 GLY A C 1
ATOM 3368 O O . GLY A 1 494 ? -13.53045 27.25570 78.17876 1.000 71.75498 494 GLY A O 1
ATOM 3369 N N . ALA A 1 495 ? -14.50062 25.89744 76.66815 1.000 68.93757 495 ALA A N 1
ATOM 3370 C CA . ALA A 1 495 ? -13.44442 26.13507 75.69899 1.000 70.71301 495 ALA A CA 1
ATOM 3371 C C . ALA A 1 495 ? -13.99833 26.18385 74.28213 1.000 68.85540 495 ALA A C 1
ATOM 3372 O O . ALA A 1 495 ? -15.03437 25.58446 73.96639 1.000 70.77106 495 ALA A O 1
ATOM 3374 N N . ILE A 1 496 ? -13.29527 26.93306 73.43357 1.000 63.14167 496 ILE A N 1
ATOM 3375 C CA . ILE A 1 496 ? -13.65337 27.05583 72.02812 1.000 70.88495 496 ILE A CA 1
ATOM 3376 C C . ILE A 1 496 ? -12.44073 26.74656 71.16095 1.000 70.63059 496 ILE A C 1
ATOM 3377 O O . ILE A 1 496 ? -11.29204 27.00585 71.53915 1.000 72.51180 496 ILE A O 1
ATOM 3382 N N . GLY A 1 497 ? -12.71142 26.17153 69.98790 1.000 66.53875 497 GLY A N 1
ATOM 3383 C CA . GLY A 1 497 ? -11.68216 25.68606 69.09251 1.000 70.94764 497 GLY A CA 1
ATOM 3384 C C . GLY A 1 497 ? -11.85770 26.24101 67.69399 1.000 69.07361 497 GLY A C 1
ATOM 3385 O O . GLY A 1 497 ? -12.94326 26.14116 67.10284 1.000 68.35221 497 GLY A O 1
ATOM 3386 N N . LEU A 1 498 ? -10.76062 26.73908 67.13170 1.000 71.83843 498 LEU A N 1
ATOM 3387 C CA . LEU A 1 498 ? -10.72124 27.33951 65.80962 1.000 68.90079 498 LEU A CA 1
ATOM 3388 C C . LEU A 1 498 ? -9.72551 26.58119 64.94592 1.000 70.33443 498 LEU A C 1
ATOM 3389 O O . LEU A 1 498 ? -8.69167 26.12798 65.43916 1.000 76.37830 498 LEU A O 1
ATOM 3394 N N . MET A 1 499 ? -10.03604 26.43075 63.66168 1.000 68.67683 499 MET A N 1
ATOM 3395 C CA . MET A 1 499 ? -9.10678 25.78516 62.74842 1.000 65.13678 499 MET A CA 1
ATOM 3396 C C . MET A 1 499 ? -9.23639 26.43846 61.38452 1.000 74.65346 499 MET A C 1
ATOM 3397 O O . MET A 1 499 ? -10.29888 26.95844 61.03524 1.000 77.37359 499 MET A O 1
ATOM 3402 N N . ASP A 1 500 ? -8.12960 26.46576 60.64272 1.000 77.20976 500 ASP A N 1
ATOM 3403 C CA . ASP A 1 500 ? -8.15384 26.87404 59.23780 1.000 75.79248 500 ASP A CA 1
ATOM 3404 C C . ASP A 1 500 ? -8.66607 25.70563 58.39882 1.000 76.36216 500 ASP A C 1
ATOM 3405 O O . ASP A 1 500 ? -7.91131 24.79068 58.06365 1.000 81.75777 500 ASP A O 1
ATOM 3410 N N . THR A 1 501 ? -9.95470 25.74393 58.05117 1.000 78.53691 501 THR A N 1
ATOM 3411 C CA . THR A 1 501 ? -10.61951 24.62341 57.39473 1.000 73.05189 501 THR A CA 1
ATOM 3412 C C . THR A 1 501 ? -10.20727 24.50246 55.92624 1.000 76.99612 501 THR A C 1
ATOM 3413 O O . THR A 1 501 ? -9.84387 25.49312 55.28749 1.000 83.01458 501 THR A O 1
ATOM 3417 N N . PRO A 1 502 ? -10.24869 23.29194 55.37288 1.000 79.59581 502 PRO A N 1
ATOM 3418 C CA . PRO A 1 502 ? -9.95989 23.11661 53.94469 1.000 79.68987 502 PRO A CA 1
ATOM 3419 C C . PRO A 1 502 ? -11.01848 23.72535 53.04441 1.000 81.33537 502 PRO A C 1
ATOM 3420 O O . PRO A 1 502 ? -12.17715 23.89827 53.42946 1.000 86.03551 502 PRO A O 1
ATOM 3424 N N . ARG A 1 503 ? -10.58539 24.07477 51.83374 1.000 88.63807 503 ARG A N 1
ATOM 3425 C CA . ARG A 1 503 ? -11.50345 24.52228 50.79531 1.000 94.73039 503 ARG A CA 1
ATOM 3426 C C . ARG A 1 503 ? -12.50774 23.41568 50.48616 1.000 101.78312 503 ARG A C 1
ATOM 3427 O O . ARG A 1 503 ? -12.14331 22.24223 50.37916 1.000 104.74647 503 ARG A O 1
ATOM 3435 N N . GLU A 1 504 ? -13.78231 23.79042 50.34512 1.000 106.18918 504 GLU A N 1
ATOM 3436 C CA . GLU A 1 504 ? -14.79554 22.83254 49.90154 1.000 115.83051 504 GLU A CA 1
ATOM 3437 C C . GLU A 1 504 ? -14.39090 22.16783 48.58914 1.000 119.75523 504 GLU A C 1
ATOM 3438 O O . GLU A 1 504 ? -14.65306 20.97974 48.36872 1.000 120.73554 504 GLU A O 1
ATOM 3444 N N . ASP A 1 505 ? -13.75218 22.94106 47.70972 1.000 127.84754 505 ASP A N 1
ATOM 3445 C CA . ASP A 1 505 ? -13.16315 22.47478 46.45457 1.000 132.48301 505 ASP A CA 1
ATOM 3446 C C . ASP A 1 505 ? -12.31906 21.20177 46.59606 1.000 134.97607 505 ASP A C 1
ATOM 3447 O O . ASP A 1 505 ? -12.26096 20.37333 45.66627 1.000 131.80674 505 ASP A O 1
ATOM 3452 N N . ALA A 1 506 ? -11.69458 21.00514 47.75979 1.000 125.83928 506 ALA A N 1
ATOM 3453 C CA . ALA A 1 506 ? -10.47651 20.20392 47.83350 1.000 113.26413 506 ALA A CA 1
ATOM 3454 C C . ALA A 1 506 ? -10.75333 18.71372 47.68453 1.000 113.74123 506 ALA A C 1
ATOM 3455 O O . ALA A 1 506 ? -10.11565 18.04208 46.86709 1.000 117.69667 506 ALA A O 1
ATOM 3457 N N . ARG A 1 507 ? -11.61128 18.15429 48.54026 1.000 117.35281 507 ARG A N 1
ATOM 3458 C CA . ARG A 1 507 ? -11.83584 16.70960 48.50872 1.000 115.78270 507 ARG A CA 1
ATOM 3459 C C . ARG A 1 507 ? -12.31010 16.24817 47.13265 1.000 109.07520 507 ARG A C 1
ATOM 3460 O O . ARG A 1 507 ? -11.84187 15.22131 46.60671 1.000 98.55603 507 ARG A O 1
ATOM 3468 N N . SER A 1 508 ? -13.18910 17.03967 46.50778 1.000 115.21718 508 SER A N 1
ATOM 3469 C CA . SER A 1 508 ? -13.65809 16.72469 45.16446 1.000 113.03225 508 SER A CA 1
ATOM 3470 C C . SER A 1 508 ? -12.50232 16.69789 44.17770 1.000 115.06554 508 SER A C 1
ATOM 3471 O O . SER A 1 508 ? -12.36648 15.74527 43.39340 1.000 121.27145 508 SER A O 1
ATOM 3474 N N . VAL A 1 509 ? -11.61064 17.69299 44.25227 1.000 119.99824 509 VAL A N 1
ATOM 3475 C CA . VAL A 1 509 ? -10.56788 17.75645 43.23329 1.000 116.05116 509 VAL A CA 1
ATOM 3476 C C . VAL A 1 509 ? -9.53982 16.65365 43.45926 1.000 118.54255 509 VAL A C 1
ATOM 3477 O O . VAL A 1 509 ? -8.99703 16.09017 42.49775 1.000 120.47598 509 VAL A O 1
ATOM 3481 N N . ILE A 1 510 ? -9.28132 16.30373 44.72102 1.000 113.88612 510 ILE A N 1
ATOM 3482 C CA . ILE A 1 510 ? -8.32245 15.24358 45.02815 1.000 112.98932 510 ILE A CA 1
ATOM 3483 C C . ILE A 1 510 ? -8.79977 13.91188 44.46104 1.000 119.19644 510 ILE A C 1
ATOM 3484 O O . ILE A 1 510 ? -8.05722 13.21448 43.75137 1.000 120.51952 510 ILE A O 1
ATOM 3489 N N . ALA A 1 511 ? -10.04018 13.52432 44.78810 1.000 127.66947 511 ALA A N 1
ATOM 3490 C CA . ALA A 1 511 ? -10.56173 12.26691 44.25547 1.000 125.88530 511 ALA A CA 1
ATOM 3491 C C . ALA A 1 511 ? -10.58614 12.27538 42.72784 1.000 129.54151 511 ALA A C 1
ATOM 3492 O O . ALA A 1 511 ? -10.21937 11.27511 42.08166 1.000 136.35999 511 ALA A O 1
ATOM 3494 N N . ALA A 1 512 ? -10.95250 13.41820 42.13002 1.000 123.09328 512 ALA A N 1
ATOM 3495 C CA . ALA A 1 512 ? -10.93387 13.52436 40.67435 1.000 124.42839 512 ALA A CA 1
ATOM 3496 C C . ALA A 1 512 ? -9.54793 13.22940 40.11373 1.000 126.22203 512 ALA A C 1
ATOM 3497 O O . ALA A 1 512 ? -9.40484 12.44227 39.17067 1.000 129.13231 512 ALA A O 1
ATOM 3499 N N . LEU A 1 513 ? -8.51062 13.85053 40.68163 1.000 121.40828 513 LEU A N 1
ATOM 3500 C CA . LEU A 1 513 ? -7.16677 13.63391 40.15346 1.000 119.41794 513 LEU A CA 1
ATOM 3501 C C . LEU A 1 513 ? -6.69258 12.20269 40.37788 1.000 126.51379 513 LEU A C 1
ATOM 3502 O O . LEU A 1 513 ? -5.88304 11.69347 39.59287 1.000 124.60766 513 LEU A O 1
ATOM 3507 N N . ARG A 1 514 ? -7.16968 11.53997 41.43796 1.000 126.27497 514 ARG A N 1
ATOM 3508 C CA . ARG A 1 514 ? -6.86996 10.11482 41.58242 1.000 127.00547 514 ARG A CA 1
ATOM 3509 C C . ARG A 1 514 ? -7.45790 9.30088 40.43709 1.000 131.87083 514 ARG A C 1
ATOM 3510 O O . ARG A 1 514 ? -6.82284 8.35730 39.94914 1.000 130.82525 514 ARG A O 1
ATOM 3518 N N . ASP A 1 515 ? -8.66805 9.64757 39.98993 1.000 137.83169 515 ASP A N 1
ATOM 3519 C CA . ASP A 1 515 ? -9.25936 8.90181 38.87715 1.000 139.13190 515 ASP A CA 1
ATOM 3520 C C . ASP A 1 515 ? -8.45594 9.05160 37.58433 1.000 137.30660 515 ASP A C 1
ATOM 3521 O O . ASP A 1 515 ? -8.34593 8.09782 36.80442 1.000 153.73581 515 ASP A O 1
ATOM 3526 N N . LEU A 1 516 ? -7.87571 10.22868 37.34271 1.000 133.29719 516 LEU A N 1
ATOM 3527 C CA . LEU A 1 516 ? -6.98434 10.42502 36.19907 1.000 127.79870 516 LEU A CA 1
ATOM 3528 C C . LEU A 1 516 ? -5.61586 9.7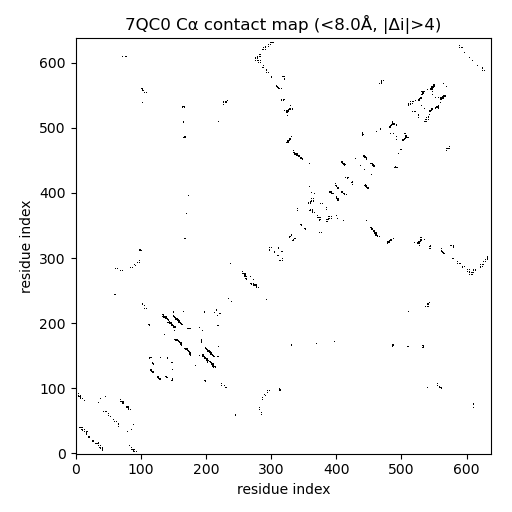7313 36.36595 1.000 128.65297 516 LEU A C 1
ATOM 3529 O O . LEU A 1 516 ? -4.75932 9.95937 35.49292 1.000 126.13968 516 LEU A O 1
ATOM 3534 N N . GLY A 1 517 ? -5.38121 9.03776 37.45090 1.000 129.52118 517 GLY A N 1
ATOM 3535 C CA . GLY A 1 517 ? -4.19789 8.21554 37.59392 1.000 123.58711 517 GLY A CA 1
ATOM 3536 C C . GLY A 1 517 ? -3.11803 8.78029 38.48698 1.000 120.18368 517 GLY A C 1
ATOM 3537 O O . GLY A 1 517 ? -2.04279 8.17613 38.58537 1.000 119.07514 517 GLY A O 1
ATOM 3538 N N . LEU A 1 518 ? -3.35780 9.92340 39.12897 1.000 123.71414 518 LEU A N 1
ATOM 3539 C CA . LEU A 1 518 ? -2.41578 10.47010 40.10423 1.000 122.68077 518 LEU A CA 1
ATOM 3540 C C . LEU A 1 518 ? -2.61550 9.74841 41.43819 1.000 121.52370 518 LEU A C 1
ATOM 3541 O O . LEU A 1 518 ? -3.19259 10.26957 42.39530 1.000 121.17895 518 LEU A O 1
ATOM 3546 N N . LYS A 1 519 ? -2.14936 8.49978 41.47664 1.000 117.29714 519 LYS A N 1
ATOM 3547 C CA . LYS A 1 519 ? -2.28135 7.69030 42.68080 1.000 117.01240 519 LYS A CA 1
ATOM 3548 C C . LYS A 1 519 ? -1.20509 7.98226 43.71841 1.000 118.52534 519 LYS A C 1
ATOM 3549 O O . LYS A 1 519 ? -1.33323 7.52557 44.85893 1.000 121.31912 519 LYS A O 1
ATOM 3555 N N . ARG A 1 520 ? -0.15592 8.72048 43.35784 1.000 119.12298 520 ARG A N 1
ATOM 3556 C CA . ARG A 1 520 ? 0.88122 9.14342 44.29542 1.000 115.10608 520 ARG A CA 1
ATOM 3557 C C . ARG A 1 520 ? 0.62267 10.59772 44.68492 1.000 115.60881 520 ARG A C 1
ATOM 3558 O O . ARG A 1 520 ? 0.80244 11.50540 43.86627 1.000 113.77202 520 ARG A O 1
ATOM 3566 N N . MET A 1 521 ? 0.19841 10.81958 45.93240 1.000 114.66978 521 MET A N 1
ATOM 3567 C CA . MET A 1 521 ? -0.11578 12.15785 46.42156 1.000 105.93625 521 MET A CA 1
ATOM 3568 C C . MET A 1 521 ? 0.28506 12.30065 47.88230 1.000 101.41409 521 MET A C 1
ATOM 3569 O O . MET A 1 521 ? 0.22836 11.34148 48.65493 1.000 108.49707 521 MET A O 1
ATOM 3574 N N . MET A 1 522 ? 0.66232 13.52120 48.25948 1.000 94.47931 522 MET A N 1
ATOM 3575 C CA . MET A 1 522 ? 0.95874 13.83054 49.64962 1.000 93.35015 522 MET A CA 1
ATOM 3576 C C . MET A 1 522 ? 0.71863 15.31013 49.91758 1.000 93.69631 522 MET A C 1
ATOM 3577 O O . MET A 1 522 ? 0.68945 16.13386 48.99818 1.000 94.96071 522 MET A O 1
ATOM 3582 N N . MET A 1 523 ? 0.53317 15.63360 51.19605 1.000 88.10650 523 MET A N 1
ATOM 3583 C CA . MET A 1 523 ? 0.51518 17.00835 51.67879 1.000 82.39042 523 MET A CA 1
ATOM 3584 C C . MET A 1 523 ? 1.81787 17.30924 52.41126 1.000 90.23815 523 MET A C 1
ATOM 3585 O O . MET A 1 523 ? 2.30040 16.48952 53.20075 1.000 95.75458 523 MET A O 1
ATOM 3590 N N . ILE A 1 524 ? 2.39678 18.47487 52.13135 1.000 90.75123 524 ILE A N 1
ATOM 3591 C CA . ILE A 1 524 ? 3.64677 18.91477 52.74708 1.000 81.39643 524 ILE A CA 1
ATOM 3592 C C . ILE A 1 524 ? 3.46522 20.36229 53.20042 1.000 82.83591 524 ILE A C 1
ATOM 3593 O O . ILE A 1 524 ? 3.40482 21.27842 52.36982 1.000 86.71756 524 ILE A O 1
ATOM 3598 N N . SER A 1 525 ? 3.32387 20.56627 54.50819 1.000 80.10102 525 SER A N 1
ATOM 3599 C CA . SER A 1 525 ? 2.99484 21.87134 55.06271 1.000 81.48108 525 SER A CA 1
ATOM 3600 C C . SER A 1 525 ? 4.03192 22.28277 56.09857 1.000 80.07236 525 SER A C 1
ATOM 3601 O O . SER A 1 525 ? 4.59330 21.44162 56.80710 1.000 91.29016 525 SER A O 1
ATOM 3604 N N . GLY A 1 526 ? 4.27860 23.58943 56.18582 1.000 76.89476 526 GLY A N 1
ATOM 3605 C CA . GLY A 1 526 ? 5.07962 24.12619 57.27170 1.000 81.64217 526 GLY A CA 1
ATOM 3606 C C . GLY A 1 526 ? 4.34459 24.28230 58.58295 1.000 80.00265 526 GLY A C 1
ATOM 3607 O O . GLY A 1 526 ? 4.97911 24.52953 59.61475 1.000 79.41580 526 GLY A O 1
ATOM 3608 N N . ASP A 1 527 ? 3.02215 24.13789 58.55460 1.000 81.38739 527 ASP A N 1
ATOM 3609 C CA . ASP A 1 527 ? 2.17988 24.22075 59.73720 1.000 80.47527 527 ASP A CA 1
ATOM 3610 C C . ASP A 1 527 ? 2.33665 22.96398 60.59293 1.000 79.56998 527 ASP A C 1
ATOM 3611 O O . ASP A 1 527 ? 2.85911 21.93871 60.14679 1.000 85.22126 527 ASP A O 1
ATOM 3616 N N . ASN A 1 528 ? 1.89139 23.05696 61.84525 1.000 75.37861 528 ASN A N 1
ATOM 3617 C CA . ASN A 1 528 ? 2.13805 21.98492 62.80087 1.000 86.52099 528 ASN A CA 1
ATOM 3618 C C . ASN A 1 528 ? 1.37401 20.71401 62.41372 1.000 84.17279 528 ASN A C 1
ATOM 3619 O O . ASN A 1 528 ? 0.35635 20.74983 61.71797 1.000 84.51908 528 ASN A O 1
ATOM 3624 N N . GLN A 1 529 ? 1.88600 19.57422 62.88933 1.000 83.88884 529 GLN A N 1
ATOM 3625 C CA . GLN A 1 529 ? 1.42678 18.27923 62.38648 1.000 91.05318 529 GLN A CA 1
ATOM 3626 C C . GLN A 1 529 ? -0.04383 17.99489 62.68835 1.000 86.99922 529 GLN A C 1
ATOM 3627 O O . GLN A 1 529 ? -0.70037 17.29479 61.91069 1.000 79.42176 529 GLN A O 1
ATOM 3633 N N . ASN A 1 530 ? -0.57219 18.48284 63.81617 1.000 88.76561 530 ASN A N 1
ATOM 3634 C CA . ASN A 1 530 ? -1.95621 18.16179 64.16561 1.000 84.68583 530 ASN A CA 1
ATOM 3635 C C . ASN A 1 530 ? -2.94378 18.79982 63.19839 1.000 85.80069 530 ASN A C 1
ATOM 3636 O O . ASN A 1 530 ? -3.89417 18.14304 62.74567 1.000 92.79051 530 ASN A O 1
ATOM 3641 N N . VAL A 1 531 ? -2.67910 20.04321 62.79574 1.000 81.75373 531 VAL A N 1
ATOM 3642 C CA . VAL A 1 531 ? -3.52373 20.70093 61.80535 1.000 83.53824 531 VAL A CA 1
ATOM 3643 C C . VAL A 1 531 ? -3.39213 20.01373 60.45608 1.000 85.30060 531 VAL A C 1
ATOM 3644 O O . VAL A 1 531 ? -4.38693 19.80973 59.74534 1.000 84.93219 531 VAL A O 1
ATOM 3648 N N . ALA A 1 532 ? -2.17733 19.58728 60.11209 1.000 86.66410 532 ALA A N 1
ATOM 3649 C CA . ALA A 1 532 ? -1.97526 18.90173 58.84526 1.000 78.80508 532 ALA A CA 1
ATOM 3650 C C . ALA A 1 532 ? -2.73140 17.58351 58.81748 1.000 76.15944 532 ALA A C 1
ATOM 3651 O O . ALA A 1 532 ? -3.42052 17.28718 57.84694 1.000 78.98918 532 ALA A O 1
ATOM 3653 N N . ASN A 1 533 ? -2.59531 16.76290 59.85888 1.000 81.41551 533 ASN A N 1
ATOM 3654 C CA . ASN A 1 533 ? -3.28479 15.47398 59.86861 1.000 79.84475 533 ASN A CA 1
ATOM 3655 C C . ASN A 1 533 ? -4.80234 15.63510 59.88692 1.000 84.87202 533 ASN A C 1
ATOM 3656 O O . ASN A 1 533 ? -5.51895 14.89076 59.20246 1.000 87.95887 533 ASN A O 1
ATOM 3661 N N . ALA A 1 534 ? -5.31723 16.59332 60.66604 1.000 80.92611 534 ALA A N 1
ATOM 3662 C CA . ALA A 1 534 ? -6.76140 16.81154 60.68586 1.000 82.46007 534 ALA A CA 1
ATOM 3663 C C . ALA A 1 534 ? -7.29141 17.25331 59.32428 1.000 82.88036 534 ALA A C 1
ATOM 3664 O O . ALA A 1 534 ? -8.30091 16.71932 58.83307 1.000 83.11087 534 ALA A O 1
ATOM 3666 N N . VAL A 1 535 ? -6.56150 18.14439 58.64588 1.000 85.83206 535 VAL A N 1
ATOM 3667 C CA . VAL A 1 535 ? -6.97049 18.54802 57.30569 1.000 81.10696 535 VAL A CA 1
ATOM 3668 C C . VAL A 1 535 ? -6.70704 17.44361 56.28911 1.000 84.61561 535 VAL A C 1
ATOM 3669 O O . VAL A 1 535 ? -7.40562 17.35058 55.27891 1.000 93.05461 535 VAL A O 1
ATOM 3673 N N . ALA A 1 536 ? -5.71694 16.58757 56.52780 1.000 83.30074 536 ALA A N 1
ATOM 3674 C CA . ALA A 1 536 ? -5.47527 15.47258 55.62184 1.000 84.65661 536 ALA A CA 1
ATOM 3675 C C . ALA A 1 536 ? -6.62178 14.47620 55.65897 1.000 89.25550 536 ALA A C 1
ATOM 3676 O O . ALA A 1 536 ? -7.07579 14.00521 54.60996 1.000 98.22123 536 ALA A O 1
ATOM 3678 N N . LYS A 1 537 ? -7.11775 14.16068 56.85834 1.000 85.39837 537 LYS A N 1
ATOM 3679 C CA . LYS A 1 537 ? -8.31831 13.33581 56.95464 1.000 87.93940 537 LYS A CA 1
ATOM 3680 C C . LYS A 1 537 ? -9.51061 14.01562 56.29673 1.000 86.99386 537 LYS A C 1
ATOM 3681 O O . LYS A 1 537 ? -10.29215 13.36676 55.59140 1.000 99.43891 537 LYS A O 1
ATOM 3687 N N . GLU A 1 538 ? -9.66274 15.32407 56.49866 1.000 90.01255 538 GLU A N 1
ATOM 3688 C CA . GLU A 1 538 ? -10.80496 16.00000 55.88997 1.000 91.61371 538 GLU A CA 1
ATOM 3689 C C . GLU A 1 538 ? -10.71445 16.02045 54.36452 1.000 91.75222 538 GLU A C 1
ATOM 3690 O O . GLU A 1 538 ? -11.73233 15.86721 53.67882 1.000 101.62709 538 GLU A O 1
ATOM 3696 N N . VAL A 1 539 ? -9.51309 16.19619 53.81396 1.000 88.61749 539 VAL A N 1
ATOM 3697 C CA . VAL A 1 539 ? -9.32937 16.20813 52.36451 1.000 95.49792 539 VAL A CA 1
ATOM 3698 C C . VAL A 1 539 ? -9.19212 14.80567 51.78285 1.000 99.95461 539 VAL A C 1
ATOM 3699 O O . VAL A 1 539 ? -9.50898 14.59300 50.60440 1.000 100.60192 539 VAL A O 1
ATOM 3703 N N . GLY A 1 540 ? -8.78440 13.82938 52.58534 1.000 98.76394 540 GLY A N 1
ATOM 3704 C CA . GLY A 1 540 ? -8.60104 12.48449 52.08627 1.000 93.60073 540 GLY A CA 1
ATOM 3705 C C . GLY A 1 540 ? -7.23177 12.21420 51.50766 1.000 105.46066 540 GLY A C 1
ATOM 3706 O O . GLY A 1 540 ? -7.11307 11.44323 50.54733 1.000 112.06616 540 GLY A O 1
ATOM 3707 N N . LEU A 1 541 ? -6.18983 12.82327 52.06473 1.000 101.58367 541 LEU A N 1
ATOM 3708 C CA . LEU A 1 541 ? -4.80957 12.55006 51.69220 1.000 104.22672 541 LEU A CA 1
ATOM 3709 C C . LEU A 1 541 ? -4.19276 11.75446 52.83348 1.000 113.35304 541 LEU A C 1
ATOM 3710 O O . LEU A 1 541 ? -4.20337 12.20715 53.98340 1.000 112.13553 541 LEU A O 1
ATOM 3715 N N . ASP A 1 542 ? -3.67064 10.56675 52.52005 1.000 116.23546 542 ASP A N 1
ATOM 3716 C CA . ASP A 1 542 ? -3.25599 9.64287 53.56870 1.000 117.73171 542 ASP A CA 1
ATOM 3717 C C . ASP A 1 542 ? -1.85007 9.89490 54.08986 1.000 116.73982 542 ASP A C 1
ATOM 3718 O O . ASP A 1 542 ? -1.54703 9.48848 55.21648 1.000 133.31314 542 ASP A O 1
ATOM 3723 N N . THR A 1 543 ? -0.98827 10.54619 53.31887 1.000 110.30833 543 THR A N 1
ATOM 3724 C CA . THR A 1 543 ? 0.35392 10.88672 53.77504 1.000 107.62070 543 THR A CA 1
ATOM 3725 C C . THR A 1 543 ? 0.48326 12.40135 53.86191 1.000 99.69638 543 THR A C 1
ATOM 3726 O O . THR A 1 543 ? 0.31090 13.10461 52.85974 1.000 96.04113 543 THR A O 1
ATOM 3730 N N . ALA A 1 544 ? 0.77814 12.89730 55.06029 1.000 96.51672 544 ALA A N 1
ATOM 3731 C CA . ALA A 1 544 ? 0.72913 14.32239 55.34795 1.000 85.91380 544 ALA A CA 1
ATOM 3732 C C . ALA A 1 544 ? 1.83991 14.65983 56.32760 1.000 90.26870 544 ALA A C 1
ATOM 3733 O O . ALA A 1 544 ? 1.94710 14.03878 57.38965 1.000 93.37367 544 ALA A O 1
ATOM 3735 N N . PHE A 1 545 ? 2.65248 15.65032 55.97286 1.000 84.88499 545 PHE A N 1
ATOM 3736 C CA . PHE A 1 545 ? 3.79447 16.06593 56.77370 1.000 86.46717 545 PHE A CA 1
ATOM 3737 C C . PHE A 1 545 ? 3.64899 17.53084 57.14449 1.000 91.29258 545 PHE A C 1
ATOM 3738 O O . PHE A 1 545 ? 3.48896 18.38721 56.26746 1.000 99.49531 545 PHE A O 1
ATOM 3746 N N . GLY A 1 546 ? 3.72859 17.81441 58.44278 1.000 89.69890 546 GLY A N 1
ATOM 3747 C CA . GLY A 1 546 ? 3.82454 19.16357 58.93922 1.000 86.35919 546 GLY A CA 1
ATOM 3748 C C . GLY A 1 546 ? 5.19484 19.47143 59.51048 1.000 82.50831 546 GLY A C 1
ATOM 3749 O O . GLY A 1 546 ? 6.13181 18.67365 59.43198 1.000 88.42106 546 GLY A O 1
ATOM 3750 N N . ASP A 1 547 ? 5.29470 20.66437 60.09811 1.000 88.91476 547 ASP A N 1
ATOM 3751 C CA . ASP A 1 547 ? 6.51112 21.15675 60.74032 1.000 85.64557 547 ASP A CA 1
ATOM 3752 C C . ASP A 1 547 ? 7.71114 21.13851 59.79590 1.000 82.42320 547 ASP A C 1
ATOM 3753 O O . ASP A 1 547 ? 8.85894 21.06747 60.24505 1.000 83.88970 547 ASP A O 1
ATOM 3758 N N . LEU A 1 548 ? 7.44644 21.15949 58.49071 1.000 85.47138 548 LEU A N 1
ATOM 3759 C CA . LEU A 1 548 ? 8.48651 21.17570 57.47278 1.000 82.73921 548 LEU A CA 1
ATOM 3760 C C . LEU A 1 548 ? 9.07744 22.56611 57.29370 1.000 83.94162 548 LEU A C 1
ATOM 3761 O O . LEU A 1 548 ? 8.38094 23.57855 57.41908 1.000 80.00546 548 LEU A O 1
ATOM 3766 N N . MET A 1 549 ? 10.38037 22.60216 57.03730 1.000 84.50707 549 MET A N 1
ATOM 3767 C CA . MET A 1 549 ? 11.08788 23.75227 56.50326 1.000 77.95688 549 MET A CA 1
ATOM 3768 C C . MET A 1 549 ? 11.11837 23.66227 54.97854 1.000 87.21860 549 MET A C 1
ATOM 3769 O O . MET A 1 549 ? 10.87358 22.59188 54.41061 1.000 92.22441 549 MET A O 1
ATOM 3774 N N . PRO A 1 550 ? 11.40400 24.76849 54.27618 1.000 79.22761 550 PRO A N 1
ATOM 3775 C CA . PRO A 1 550 ? 11.39341 24.71984 52.79355 1.000 85.82923 550 PRO A CA 1
ATOM 3776 C C . PRO A 1 550 ? 12.29649 23.65683 52.17301 1.000 86.16594 550 PRO A C 1
ATOM 3777 O O . PRO A 1 550 ? 11.88957 22.96026 51.22244 1.000 97.11416 550 PRO A O 1
ATOM 3781 N N . GLU A 1 551 ? 13.49043 23.45581 52.73315 1.000 80.09119 551 GLU A N 1
ATOM 3782 C CA . GLU A 1 551 ? 14.34511 22.38029 52.24646 1.000 84.27885 551 GLU A CA 1
ATOM 3783 C C . GLU A 1 551 ? 13.71029 21.01075 52.46037 1.000 93.38798 551 GLU A C 1
ATOM 3784 O O . GLU A 1 551 ? 13.94017 20.08921 51.66411 1.000 98.79709 551 GLU A O 1
ATOM 3790 N N . ASP A 1 552 ? 12.90046 20.84973 53.51053 1.000 87.58998 552 ASP A N 1
ATOM 3791 C CA . ASP A 1 552 ? 12.27900 19.54769 53.72739 1.000 89.47748 552 ASP A CA 1
ATOM 3792 C C . ASP A 1 552 ? 11.22721 19.25867 52.65900 1.000 88.71970 552 ASP A C 1
ATOM 3793 O O . ASP A 1 552 ? 11.05107 18.10006 52.23955 1.000 90.06156 552 ASP A O 1
ATOM 3798 N N . LYS A 1 553 ? 10.57336 20.31146 52.15659 1.000 90.65931 553 LYS A N 1
ATOM 3799 C CA . LYS A 1 553 ? 9.65950 20.14716 51.03320 1.000 90.00340 553 LYS A CA 1
ATOM 3800 C C . LYS A 1 553 ? 10.42139 19.74309 49.78231 1.000 90.46892 553 LYS A C 1
ATOM 3801 O O . LYS A 1 553 ? 9.96417 18.88020 49.01476 1.000 90.58177 553 LYS A O 1
ATOM 3807 N N . VAL A 1 554 ? 11.61361 20.32040 49.58942 1.000 90.11654 554 VAL A N 1
ATOM 3808 C CA . VAL A 1 554 ? 12.43241 19.88550 48.45969 1.000 86.80743 554 VAL A CA 1
ATOM 3809 C C . VAL A 1 554 ? 12.83752 18.42247 48.60171 1.000 87.42519 554 VAL A C 1
ATOM 3810 O O . VAL A 1 554 ? 12.91401 17.69494 47.60513 1.000 90.25013 554 VAL A O 1
ATOM 3814 N N . THR A 1 555 ? 13.06780 17.95622 49.83113 1.000 90.04935 555 THR A N 1
ATOM 3815 C CA . THR A 1 555 ? 13.43032 16.55082 50.02080 1.000 87.47896 555 THR A CA 1
ATOM 3816 C C . THR A 1 555 ? 12.28029 15.61306 49.65726 1.000 90.51383 555 THR A C 1
ATOM 3817 O O . THR A 1 555 ? 12.48555 14.60847 48.95599 1.000 101.95658 555 THR A O 1
ATOM 3821 N N . LYS A 1 556 ? 11.05772 15.94064 50.08930 1.000 90.40016 556 LYS A N 1
ATOM 3822 C CA . LYS A 1 556 ? 9.92031 15.08737 49.73732 1.000 87.24813 556 LYS A CA 1
ATOM 3823 C C . LYS A 1 556 ? 9.66632 15.10282 48.23011 1.000 96.80955 556 LYS A C 1
ATOM 3824 O O . LYS A 1 556 ? 9.40429 14.04945 47.61216 1.000 96.61811 556 LYS A O 1
ATOM 3830 N N . ILE A 1 557 ? 9.85690 16.26699 47.59999 1.000 96.80139 557 ILE A N 1
ATOM 3831 C CA . ILE A 1 557 ? 9.71048 16.33999 46.14949 1.000 97.64407 557 ILE A CA 1
ATOM 3832 C C . ILE A 1 557 ? 10.74830 15.46484 45.46427 1.000 102.36990 557 ILE A C 1
ATOM 3833 O O . ILE A 1 557 ? 10.41932 14.69879 44.55753 1.000 117.74843 557 ILE A O 1
ATOM 3838 N N . ALA A 1 558 ? 12.00999 15.55384 45.88893 1.000 103.19732 558 ALA A N 1
ATOM 3839 C CA . ALA A 1 558 ? 13.04622 14.74336 45.25823 1.000 98.71137 558 ALA A CA 1
ATOM 3840 C C . ALA A 1 558 ? 12.72617 13.25873 45.37987 1.000 102.05427 558 ALA A C 1
ATOM 3841 O O . ALA A 1 558 ? 12.92081 12.49346 44.42744 1.000 109.02944 558 ALA A O 1
ATOM 3843 N N . ALA A 1 559 ? 12.21518 12.83277 46.54007 1.000 102.56171 559 ALA A N 1
ATOM 3844 C CA . ALA A 1 559 ? 11.82874 11.43028 46.68083 1.000 106.02676 559 ALA A CA 1
ATOM 3845 C C . ALA A 1 559 ? 10.67098 11.05378 45.75995 1.000 111.26333 559 ALA A C 1
ATOM 3846 O O . ALA A 1 559 ? 10.48894 9.86745 45.45932 1.000 104.13520 559 ALA A O 1
ATOM 3848 N N . LEU A 1 560 ? 9.90194 12.03517 45.28510 1.000 107.79810 560 LEU A N 1
ATOM 3849 C CA . LEU A 1 560 ? 8.88641 11.71924 44.27525 1.000 110.69969 560 LEU A CA 1
ATOM 3850 C C . LEU A 1 560 ? 9.40217 11.79151 42.83301 1.000 115.38959 560 LEU A C 1
ATOM 3851 O O . LEU A 1 560 ? 9.08576 10.91627 42.01857 1.000 123.54077 560 LEU A O 1
ATOM 3856 N N . LYS A 1 561 ? 10.19579 12.81603 42.51335 1.000 113.70787 561 LYS A N 1
ATOM 3857 C CA . LYS A 1 561 ? 10.73850 13.02780 41.17171 1.000 117.03347 561 LYS A CA 1
ATOM 3858 C C . LYS A 1 561 ? 11.59236 11.85806 40.70392 1.000 122.64818 561 LYS A C 1
ATOM 3859 O O . LYS A 1 561 ? 11.70492 11.61876 39.49548 1.000 120.60450 561 LYS A O 1
ATOM 3865 N N . ALA A 1 562 ? 12.19727 11.12004 41.63738 1.000 133.90071 562 ALA A N 1
ATOM 3866 C CA . ALA A 1 562 ? 12.99856 9.95834 41.26403 1.000 132.67975 562 ALA A CA 1
ATOM 3867 C C . ALA A 1 562 ? 12.15367 8.86943 40.61289 1.000 139.69846 562 ALA A C 1
ATOM 3868 O O . ALA A 1 562 ? 12.67905 8.06758 39.83266 1.000 141.74346 562 ALA A O 1
ATOM 3870 N N . ASP A 1 563 ? 10.85793 8.80831 40.92293 1.000 127.10907 563 ASP A N 1
ATOM 3871 C CA . ASP A 1 563 ? 10.01140 7.70862 40.47903 1.000 129.26261 563 ASP A CA 1
ATOM 3872 C C . ASP A 1 563 ? 8.93651 8.13312 39.48208 1.000 131.99376 563 ASP A C 1
ATOM 3873 O O . ASP A 1 563 ? 8.16726 7.27974 39.02540 1.000 138.50514 563 ASP A O 1
ATOM 3878 N N . GLY A 1 564 ? 8.85114 9.41318 39.13809 1.000 132.94953 564 GLY A N 1
ATOM 3879 C CA . GLY A 1 564 ? 7.95144 9.83039 38.07679 1.000 129.47136 564 GLY A CA 1
ATOM 3880 C C . GLY A 1 564 ? 7.98785 11.33233 37.88816 1.000 125.48095 564 GLY A C 1
ATOM 3881 O O . GLY A 1 564 ? 8.81945 12.02909 38.47407 1.000 123.82008 564 GLY A O 1
ATOM 3882 N N . GLY A 1 565 ? 7.06721 11.82615 37.06033 1.000 123.89591 565 GLY A N 1
ATOM 3883 C CA . GLY A 1 565 ? 6.77487 13.25105 37.05019 1.000 116.78673 565 GLY A CA 1
ATOM 3884 C C . GLY A 1 565 ? 6.05898 13.66748 38.32149 1.000 116.33868 565 GLY A C 1
ATOM 3885 O O . GLY A 1 565 ? 5.12555 13.00195 38.77604 1.000 122.13189 565 GLY A O 1
ATOM 3886 N N . VAL A 1 566 ? 6.44012 14.83535 38.84168 1.000 113.89826 566 VAL A N 1
ATOM 3887 C CA . VAL A 1 566 ? 5.81676 15.41005 40.02713 1.000 106.85147 566 VAL A CA 1
ATOM 3888 C C . VAL A 1 566 ? 5.52618 16.89644 39.83061 1.000 102.39167 566 VAL A C 1
ATOM 3889 O O . VAL A 1 566 ? 6.32935 17.65027 39.25605 1.000 104.68616 566 VAL A O 1
ATOM 3893 N N . ALA A 1 567 ? 4.34180 17.30309 40.27722 1.000 103.45687 567 ALA A N 1
ATOM 3894 C CA . ALA A 1 567 ? 3.93656 18.69713 40.29513 1.000 99.01523 567 ALA A CA 1
ATOM 3895 C C . ALA A 1 567 ? 3.88330 19.17901 41.73671 1.000 94.78072 567 ALA A C 1
ATOM 3896 O O . ALA A 1 567 ? 3.56829 18.41446 42.65349 1.000 97.23609 567 ALA A O 1
ATOM 3898 N N . MET A 1 568 ? 4.17266 20.46032 41.92903 1.000 84.29983 568 MET A N 1
ATOM 3899 C CA . MET A 1 568 ? 4.08461 21.08706 43.24020 1.000 82.91814 568 MET A CA 1
ATOM 3900 C C . MET A 1 568 ? 3.10043 22.23766 43.15337 1.000 90.99416 568 MET A C 1
ATOM 3901 O O . MET A 1 568 ? 3.31815 23.17297 42.38325 1.000 92.07441 568 MET A O 1
ATOM 3906 N N . VAL A 1 569 ? 2.07078 22.21093 43.99322 1.000 92.51148 569 VAL A N 1
ATOM 3907 C CA . VAL A 1 569 ? 1.05645 23.25670 44.02863 1.000 80.49633 569 VAL A CA 1
ATOM 3908 C C . VAL A 1 569 ? 1.21558 24.01221 45.33898 1.000 87.11031 569 VAL A C 1
ATOM 3909 O O . VAL A 1 569 ? 1.17681 23.40916 46.41971 1.000 84.23734 569 VAL A O 1
ATOM 3913 N N . GLY A 1 570 ? 1.39600 25.33082 45.24372 1.000 89.55179 570 GLY A N 1
ATOM 3914 C CA . GLY A 1 570 ? 1.69183 26.12057 46.42714 1.000 88.68181 570 GLY A CA 1
ATOM 3915 C C . GLY A 1 570 ? 1.33027 27.58160 46.27507 1.000 86.48439 570 GLY A C 1
ATOM 3916 O O . GLY A 1 570 ? 0.93351 28.04970 45.20360 1.000 85.63230 570 GLY A O 1
ATOM 3917 N N . ASP A 1 571 ? 1.40490 28.28509 47.40775 1.000 90.55306 571 ASP A N 1
ATOM 3918 C CA . ASP A 1 571 ? 1.07326 29.70073 47.46711 1.000 90.09335 571 ASP A CA 1
ATOM 3919 C C . ASP A 1 571 ? 2.13019 30.61083 48.09730 1.000 90.40314 571 ASP A C 1
ATOM 3920 O O . ASP A 1 571 ? 1.97423 31.83332 48.01704 1.000 98.86103 571 ASP A O 1
ATOM 3925 N N . GLY A 1 572 ? 3.20447 30.08171 48.69087 1.000 78.38247 572 GLY A N 1
ATOM 3926 C CA . GLY A 1 572 ? 4.10295 30.89686 49.48015 1.000 93.82709 572 GLY A CA 1
ATOM 3927 C C . GLY A 1 572 ? 5.57681 30.67064 49.18889 1.000 96.26521 572 GLY A C 1
ATOM 3928 O O . GLY A 1 572 ? 5.96502 29.73370 48.48612 1.000 99.45852 572 GLY A O 1
ATOM 3929 N N . VAL A 1 573 ? 6.39004 31.59524 49.72033 1.000 92.01054 573 VAL A N 1
ATOM 3930 C CA . VAL A 1 573 ? 7.84194 31.54049 49.54432 1.000 90.18011 573 VAL A CA 1
ATOM 3931 C C . VAL A 1 573 ? 8.37147 30.15153 49.87750 1.000 89.40549 573 VAL A C 1
ATOM 3932 O O . VAL A 1 573 ? 9.15615 29.56820 49.11903 1.000 93.88493 573 VAL A O 1
ATOM 3936 N N . ASN A 1 574 ? 7.95282 29.60225 51.02346 1.000 82.33192 574 ASN A N 1
ATOM 3937 C CA . ASN A 1 574 ? 8.47958 28.31720 51.47615 1.000 87.03200 574 ASN A CA 1
ATOM 3938 C C . ASN A 1 574 ? 8.19029 27.18114 50.49773 1.000 89.68796 574 ASN A C 1
ATOM 3939 O O . ASN A 1 574 ? 8.74078 26.08533 50.66623 1.000 90.19026 574 ASN A O 1
ATOM 3944 N N . ASP A 1 575 ? 7.34148 27.41059 49.49102 1.000 84.89867 575 ASP A N 1
ATOM 3945 C CA . ASP A 1 575 ? 7.08501 26.43263 48.44022 1.000 83.89093 575 ASP A CA 1
ATOM 3946 C C . ASP A 1 575 ? 7.93106 26.64475 47.19032 1.000 90.02894 575 ASP A C 1
ATOM 3947 O O . ASP A 1 575 ? 8.05537 25.71331 46.38765 1.000 96.57558 575 ASP A O 1
ATOM 3952 N N . ALA A 1 576 ? 8.48117 27.84390 46.98882 1.000 88.52126 576 ALA A N 1
ATOM 3953 C CA . ALA A 1 576 ? 9.13409 28.15745 45.71795 1.000 93.15625 576 ALA A CA 1
ATOM 3954 C C . ALA A 1 576 ? 10.32790 27.25891 45.38729 1.000 97.51247 576 ALA A C 1
ATOM 3955 O O . ALA A 1 576 ? 10.48026 26.89819 44.20453 1.000 96.52481 576 ALA A O 1
ATOM 3957 N N . PRO A 1 577 ? 11.20223 26.88059 46.33407 1.000 92.38974 577 PRO A N 1
ATOM 3958 C CA . PRO A 1 577 ? 12.21262 25.85159 46.01532 1.000 91.90381 577 PRO A CA 1
ATOM 3959 C C . PRO A 1 577 ? 11.62689 24.54419 45.51089 1.000 94.50746 577 PRO A C 1
ATOM 3960 O O . PRO A 1 577 ? 12.13712 23.97720 44.53379 1.000 100.91718 577 PRO A O 1
ATOM 3964 N N . ALA A 1 578 ? 10.56616 24.04682 46.14665 1.000 92.05075 578 ALA A N 1
ATOM 3965 C CA . ALA A 1 578 ? 9.95100 22.81178 45.67578 1.000 92.18460 578 ALA A CA 1
ATOM 3966 C C . ALA A 1 578 ? 9.34916 22.99265 44.28952 1.000 95.07253 578 ALA A C 1
ATOM 3967 O O . ALA A 1 578 ? 9.43746 22.09483 43.44487 1.000 99.87740 578 ALA A O 1
ATOM 3969 N N . MET A 1 579 ? 8.73098 24.14788 44.03827 1.000 91.85543 579 MET A N 1
ATOM 3970 C CA . MET A 1 579 ? 8.21853 24.44211 42.70409 1.000 92.70266 579 MET A CA 1
ATOM 3971 C C . MET A 1 579 ? 9.32719 24.43587 41.66132 1.000 95.34443 579 MET A C 1
ATOM 3972 O O . MET A 1 579 ? 9.12882 23.96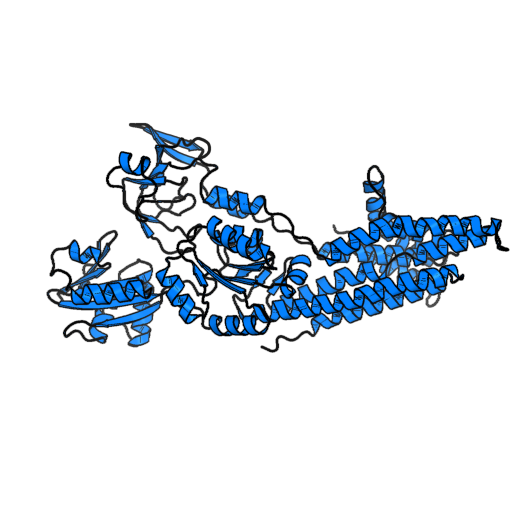234 40.53573 1.000 100.27462 579 MET A O 1
ATOM 3977 N N . ALA A 1 580 ? 10.50638 24.94918 42.01769 1.000 93.59284 580 ALA A N 1
ATOM 3978 C CA . ALA A 1 580 ? 11.59351 25.01225 41.04549 1.000 98.49958 580 ALA A CA 1
ATOM 3979 C C . ALA A 1 580 ? 12.22046 23.64559 40.79935 1.000 105.26152 580 ALA A C 1
ATOM 3980 O O . ALA A 1 580 ? 12.60196 23.32996 39.66520 1.000 113.99398 580 ALA A O 1
ATOM 3982 N N . ASN A 1 581 ? 12.34040 22.82338 41.84487 1.000 101.63394 581 ASN A N 1
ATOM 3983 C CA . ASN A 1 581 ? 12.93680 21.49926 41.68724 1.000 102.42214 581 ASN A CA 1
ATOM 3984 C C . ASN A 1 581 ? 11.96139 20.44256 41.17419 1.000 103.88734 581 ASN A C 1
ATOM 3985 O O . ASN A 1 581 ? 12.39514 19.46965 40.54698 1.000 112.01073 581 ASN A O 1
ATOM 3990 N N . ALA A 1 582 ? 10.66370 20.59328 41.43135 1.000 108.09389 582 ALA A N 1
ATOM 3991 C CA . ALA A 1 582 ? 9.68530 19.65175 40.90269 1.000 108.40026 582 ALA A CA 1
ATOM 3992 C C . ALA A 1 582 ? 9.66198 19.66799 39.37402 1.000 110.80101 582 ALA A C 1
ATOM 3993 O O . ALA A 1 582 ? 10.24980 20.53087 38.71654 1.000 113.26129 582 ALA A O 1
ATOM 3995 N N . THR A 1 583 ? 8.94993 18.68941 38.80639 1.000 109.32071 583 THR A N 1
ATOM 3996 C CA . THR A 1 583 ? 8.81458 18.64763 37.35486 1.000 112.20047 583 THR A CA 1
ATOM 3997 C C . THR A 1 583 ? 7.97686 19.81421 36.86053 1.000 112.22645 583 THR A C 1
ATOM 3998 O O . THR A 1 583 ? 8.23133 20.33699 35.76826 1.000 112.21807 583 THR A O 1
ATOM 4002 N N . VAL A 1 584 ? 6.97847 20.23790 37.63498 1.000 112.60116 584 VAL A N 1
ATOM 4003 C CA . VAL A 1 584 ? 6.23835 21.44073 37.24812 1.000 109.05482 584 VAL A CA 1
ATOM 4004 C C . VAL A 1 584 ? 5.72143 22.15690 38.49306 1.000 104.30067 584 VAL A C 1
ATOM 4005 O O . VAL A 1 584 ? 5.13528 21.53815 39.38798 1.000 105.45834 584 VAL A O 1
ATOM 4009 N N . GLY A 1 585 ? 5.97507 23.46286 38.55673 1.000 99.78092 585 GLY A N 1
ATOM 4010 C CA . GLY A 1 585 ? 5.51828 24.29437 39.65905 1.000 100.05983 585 GLY A CA 1
ATOM 4011 C C . GLY A 1 585 ? 4.24102 25.04279 39.31943 1.000 100.53735 585 GLY A C 1
ATOM 4012 O O . GLY A 1 585 ? 4.13822 25.67902 38.26772 1.000 102.22594 585 GLY A O 1
ATOM 4013 N N . ILE A 1 586 ? 3.27160 24.95934 40.23025 1.000 97.85995 586 ILE A N 1
ATOM 4014 C CA . ILE A 1 586 ? 1.93060 25.50724 40.07236 1.000 92.18173 586 ILE A CA 1
ATOM 4015 C C . ILE A 1 586 ? 1.64520 26.40641 41.26842 1.000 92.94830 586 ILE A C 1
ATOM 4016 O O . ILE A 1 586 ? 1.73328 25.95585 42.41703 1.000 94.84250 586 ILE A O 1
ATOM 4021 N N . ALA A 1 587 ? 1.32978 27.67027 41.00798 1.000 98.32404 587 ALA A N 1
ATOM 4022 C CA . ALA A 1 587 ? 1.02316 28.63828 42.05090 1.000 94.81892 587 ALA A CA 1
ATOM 4023 C C . ALA A 1 587 ? -0.46762 28.95537 42.06993 1.000 96.48296 587 ALA A C 1
ATOM 4024 O O . ALA A 1 587 ? -1.11263 29.02175 41.01771 1.000 100.21773 587 ALA A O 1
ATOM 4026 N N . MET A 1 588 ? -0.99791 29.16054 43.27806 1.000 93.84503 588 MET A N 1
ATOM 4027 C CA . MET A 1 588 ? -2.30292 29.78886 43.46833 1.000 97.96107 588 MET A CA 1
ATOM 4028 C C . MET A 1 588 ? -2.27456 31.22386 42.95437 1.000 107.91100 588 MET A C 1
ATOM 4029 O O . MET A 1 588 ? -1.58385 32.07765 43.51814 1.000 109.08054 588 MET A O 1
ATOM 4034 N N . GLY A 1 589 ? -3.04268 31.50456 41.89901 1.000 109.51807 589 GLY A N 1
ATOM 4035 C CA . GLY A 1 589 ? -2.86399 32.73597 41.14829 1.000 109.97366 589 GLY A CA 1
ATOM 4036 C C . GLY A 1 589 ? -3.23715 34.00310 41.88840 1.000 113.83700 589 GLY A C 1
ATOM 4037 O O . GLY A 1 589 ? -2.72889 35.07451 41.54200 1.000 119.14700 589 GLY A O 1
ATOM 4038 N N . ALA A 1 590 ? -4.10861 33.91553 42.89185 1.000 116.65556 590 ALA A N 1
ATOM 4039 C CA . ALA A 1 590 ? -4.52782 35.09195 43.64422 1.000 118.55981 590 ALA A CA 1
ATOM 4040 C C . ALA A 1 590 ? -3.92500 35.16586 45.03910 1.000 117.83149 590 ALA A C 1
ATOM 4041 O O . ALA A 1 590 ? -3.36293 36.20152 45.41176 1.000 117.79336 590 ALA A O 1
ATOM 4043 N N . ALA A 1 591 ? -4.01715 34.08767 45.82404 1.000 116.31340 591 ALA A N 1
ATOM 4044 C CA . ALA A 1 591 ? -3.38056 34.05896 47.13869 1.000 119.16960 591 ALA A CA 1
ATOM 4045 C C . ALA A 1 591 ? -1.85707 34.03711 47.05823 1.000 118.61255 591 ALA A C 1
ATOM 4046 O O . ALA A 1 591 ? -1.19176 34.38557 48.04171 1.000 104.93113 591 ALA A O 1
ATOM 4048 N N . GLY A 1 592 ? -1.29923 33.63239 45.91823 1.000 117.93930 592 GLY A N 1
ATOM 4049 C CA . GLY A 1 592 ? 0.12721 33.42493 45.75631 1.000 111.01726 592 GLY A CA 1
ATOM 4050 C C . GLY A 1 592 ? 1.01409 34.59297 46.13044 1.000 111.50690 592 GLY A C 1
ATOM 4051 O O . GLY A 1 592 ? 0.70766 35.74508 45.81125 1.000 119.02358 592 GLY A O 1
ATOM 4052 N N . SER A 1 593 ? 2.12294 34.30228 46.80292 1.000 122.75745 593 SER A N 1
ATOM 4053 C CA . SER A 1 593 ? 3.22221 35.25277 46.86149 1.000 123.43389 593 SER A CA 1
ATOM 4054 C C . SER A 1 593 ? 3.71506 35.56088 45.45422 1.000 123.67155 593 SER A C 1
ATOM 4055 O O . SER A 1 593 ? 3.66354 34.71820 44.55330 1.000 122.63652 593 SER A O 1
ATOM 4058 N N . ASP A 1 594 ? 4.16361 36.80035 45.25997 1.000 126.66842 594 ASP A N 1
ATOM 4059 C CA . ASP A 1 594 ? 4.71003 37.18038 43.96396 1.000 130.01722 594 ASP A CA 1
ATOM 4060 C C . ASP A 1 594 ? 5.90276 36.29933 43.60734 1.000 129.64366 594 ASP A C 1
ATOM 4061 O O . ASP A 1 594 ? 6.10753 35.95896 42.43470 1.000 137.61398 594 ASP A O 1
ATOM 4066 N N . VAL A 1 595 ? 6.69678 35.91854 44.61427 1.000 124.12303 595 VAL A N 1
ATOM 4067 C CA . VAL A 1 595 ? 7.77503 34.94939 44.42320 1.000 118.90830 595 VAL A CA 1
ATOM 4068 C C . VAL A 1 595 ? 7.25357 33.65609 43.80964 1.000 122.17498 595 VAL A C 1
ATOM 4069 O O . VAL A 1 595 ? 7.85691 33.10307 42.87972 1.000 129.30136 595 VAL A O 1
ATOM 4073 N N . ALA A 1 596 ? 6.10514 33.17350 44.28841 1.000 125.65165 596 ALA A N 1
ATOM 4074 C CA . ALA A 1 596 ? 5.56537 31.92136 43.76741 1.000 120.54531 596 ALA A CA 1
ATOM 4075 C C . ALA A 1 596 ? 5.01302 32.08528 42.35732 1.000 123.27413 596 ALA A C 1
ATOM 4076 O O . ALA A 1 596 ? 5.22728 31.22002 41.50080 1.000 123.61019 596 ALA A O 1
ATOM 4078 N N . LEU A 1 597 ? 4.31149 33.19000 42.09054 1.000 121.96877 597 LEU A N 1
ATOM 4079 C CA . LEU A 1 597 ? 3.76733 33.40988 40.75353 1.000 117.19974 597 LEU A CA 1
ATOM 4080 C C . LEU A 1 597 ? 4.86702 33.57650 39.71720 1.000 121.95376 597 LEU A C 1
ATOM 4081 O O . LEU A 1 597 ? 4.70987 33.14355 38.56971 1.000 122.29404 597 LEU A O 1
ATOM 4086 N N . GLU A 1 598 ? 5.98425 34.19509 40.10014 1.000 121.65331 598 GLU A N 1
ATOM 4087 C CA . GLU A 1 598 ? 7.11699 34.30897 39.18885 1.000 124.71790 598 GLU A CA 1
ATOM 4088 C C . GLU A 1 598 ? 7.80082 32.95895 38.99552 1.000 124.15734 598 GLU A C 1
ATOM 4089 O O . GLU A 1 598 ? 8.09904 32.55894 37.86299 1.000 127.01011 598 GLU A O 1
ATOM 4095 N N . THR A 1 599 ? 8.03785 32.23198 40.09242 1.000 123.59834 599 THR A N 1
ATOM 4096 C CA . THR A 1 599 ? 8.75420 30.96155 40.00794 1.000 123.12180 599 THR A CA 1
ATOM 4097 C C . THR A 1 599 ? 7.93729 29.88419 39.30053 1.000 121.75972 599 THR A C 1
ATOM 4098 O O . THR A 1 599 ? 8.48759 29.09592 38.52206 1.000 125.30465 599 THR A O 1
ATOM 4102 N N . ALA A 1 600 ? 6.63418 29.82291 39.56247 1.000 118.46304 600 ALA A N 1
ATOM 4103 C CA . ALA A 1 600 ? 5.82322 28.73054 39.04158 1.000 113.32470 600 ALA A CA 1
ATOM 4104 C C . ALA A 1 600 ? 5.75955 28.74777 37.51927 1.000 114.25004 600 ALA A C 1
ATOM 4105 O O . ALA A 1 600 ? 5.90330 29.78984 36.87459 1.000 120.93240 600 ALA A O 1
ATOM 4107 N N . ASP A 1 601 ? 5.53259 27.56351 36.95075 1.000 109.86747 601 ASP A N 1
ATOM 4108 C CA . ASP A 1 601 ? 5.34378 27.39409 35.51639 1.000 109.99063 601 ASP A CA 1
ATOM 4109 C C . ASP A 1 601 ? 3.87277 27.43432 35.13585 1.000 108.22195 601 ASP A C 1
ATOM 4110 O O . ASP A 1 601 ? 3.54785 27.63444 33.96047 1.000 108.89911 601 ASP A O 1
ATOM 4115 N N . ILE A 1 602 ? 2.99198 27.24903 36.11590 1.000 110.55225 602 ILE A N 1
ATOM 4116 C CA . ILE A 1 602 ? 1.54416 27.26362 35.95822 1.000 95.81730 602 ILE A CA 1
ATOM 4117 C C . ILE A 1 602 ? 0.99601 28.15029 37.06454 1.000 96.44356 602 ILE A C 1
ATOM 4118 O O . ILE A 1 602 ? 1.50494 28.12497 38.18879 1.000 101.25747 602 ILE A O 1
ATOM 4123 N N . ALA A 1 603 ? -0.02175 28.94926 36.75327 1.000 104.62596 603 ALA A N 1
ATOM 4124 C CA . ALA A 1 603 ? -0.75625 29.68185 37.77862 1.000 103.22385 603 ALA A CA 1
ATOM 4125 C C . ALA A 1 603 ? -2.25528 29.48133 37.61923 1.000 102.19134 603 ALA A C 1
ATOM 4126 O O . ALA A 1 603 ? -2.79825 29.65686 36.52436 1.000 110.85235 603 ALA A O 1
ATOM 4128 N N . LEU A 1 604 ? -2.91315 29.08877 38.70965 1.000 103.54316 604 LEU A N 1
ATOM 4129 C CA . LEU A 1 604 ? -4.36334 28.89281 38.72744 1.000 110.18838 604 LEU A CA 1
ATOM 4130 C C . LEU A 1 604 ? -5.00856 30.22969 39.07115 1.000 115.93081 604 LEU A C 1
ATOM 4131 O O . LEU A 1 604 ? -5.26150 30.54106 40.23593 1.000 115.41494 604 LEU A O 1
ATOM 4136 N N . MET A 1 605 ? -5.26081 31.03965 38.03852 1.000 113.39336 605 MET A N 1
ATOM 4137 C CA . MET A 1 605 ? -5.62267 32.43862 38.24577 1.000 114.81435 605 MET A CA 1
ATOM 4138 C C . MET A 1 605 ? -6.92527 32.60937 39.01530 1.000 116.03369 605 MET A C 1
ATOM 4139 O O . MET A 1 605 ? -7.14163 33.66984 39.61195 1.000 117.16331 605 MET A O 1
ATOM 4144 N N . ALA A 1 606 ? -7.79292 31.59873 39.02311 1.000 117.32330 606 ALA A N 1
ATOM 4145 C CA . ALA A 1 606 ? -9.02326 31.67736 39.79956 1.000 126.25827 606 ALA A CA 1
ATOM 4146 C C . ALA A 1 606 ? -8.82395 31.38746 41.28477 1.000 120.15500 606 ALA A C 1
ATOM 4147 O O . ALA A 1 606 ? -9.70524 31.72268 42.08434 1.000 118.54834 606 ALA A O 1
ATOM 4149 N N . ASP A 1 607 ? -7.68380 30.80767 41.67429 1.000 116.35248 607 ASP A N 1
ATOM 4150 C CA . ASP A 1 607 ? -7.57893 29.99648 42.89593 1.000 118.89004 607 ASP A CA 1
ATOM 4151 C C . ASP A 1 607 ? -8.64793 28.90788 42.93565 1.000 123.08123 607 ASP A C 1
ATOM 4152 O O . ASP A 1 607 ? -9.12561 28.51568 44.00369 1.000 120.06029 607 ASP A O 1
ATOM 4157 N N . ASP A 1 608 ? -9.02456 28.41166 41.76314 1.000 130.21879 608 ASP A N 1
ATOM 4158 C CA . ASP A 1 608 ? -9.96124 27.30696 41.63618 1.000 130.32449 608 ASP A CA 1
ATOM 4159 C C . ASP A 1 608 ? -9.14531 26.04025 41.40335 1.000 126.56767 608 ASP A C 1
ATOM 4160 O O . ASP A 1 608 ? -8.37791 25.95977 40.43788 1.000 123.05804 608 ASP A O 1
ATOM 4165 N N . LEU A 1 609 ? -9.29886 25.06139 42.29472 1.000 129.46815 609 LEU A N 1
ATOM 4166 C CA . LEU A 1 609 ? -8.55149 23.81776 42.16964 1.000 119.95500 609 LEU A CA 1
ATOM 4167 C C . LEU A 1 609 ? -9.10532 22.91252 41.07644 1.000 121.72342 609 LEU A C 1
ATOM 4168 O O . LEU A 1 609 ? -8.36942 22.06149 40.56304 1.000 124.12996 609 LEU A O 1
ATOM 4173 N N . GLN A 1 610 ? -10.37100 23.09382 40.68840 1.000 120.89688 610 GLN A N 1
ATOM 4174 C CA . GLN A 1 610 ? -10.95257 22.29923 39.61332 1.000 122.38155 610 GLN A CA 1
ATOM 4175 C C . GLN A 1 610 ? -10.31105 22.58007 38.26272 1.000 121.75705 610 GLN A C 1
ATOM 4176 O O . GLN A 1 610 ? -10.57057 21.83764 37.30878 1.000 120.96812 610 GLN A O 1
ATOM 4182 N N . THR A 1 611 ? -9.50241 23.63689 38.15389 1.000 121.70952 611 THR A N 1
ATOM 4183 C CA . THR A 1 611 ? -8.68898 23.84127 36.96299 1.000 115.67857 611 THR A CA 1
ATOM 4184 C C . THR A 1 611 ? -7.62781 22.76407 36.78525 1.000 111.35000 611 THR A C 1
ATOM 4185 O O . THR A 1 611 ? -7.15935 22.56124 35.66068 1.000 108.32234 611 THR A O 1
ATOM 4189 N N . LEU A 1 612 ? -7.24807 22.06141 37.86279 1.000 111.19220 612 LEU A N 1
ATOM 4190 C CA . LEU A 1 612 ? -6.18603 21.06188 37.74321 1.000 108.54680 612 LEU A CA 1
ATOM 4191 C C . LEU A 1 612 ? -6.58968 19.86635 36.88749 1.000 112.95545 612 LEU A C 1
ATOM 4192 O O . LEU A 1 612 ? -5.83667 19.52499 35.95785 1.000 113.51256 612 LEU A O 1
ATOM 4197 N N . PRO A 1 613 ? -7.71210 19.17226 37.13983 1.000 114.13290 613 PRO A N 1
ATOM 4198 C CA . PRO A 1 613 ? -8.16691 18.16052 36.16577 1.000 111.07495 613 PRO A CA 1
ATOM 4199 C C . PRO A 1 613 ? -8.23478 18.66339 34.73195 1.000 116.42026 613 PRO A C 1
ATOM 4200 O O . PRO A 1 613 ? -7.84791 17.93920 33.80578 1.000 117.74205 613 PRO A O 1
ATOM 4204 N N . PHE A 1 614 ? -8.73659 19.88085 34.52098 1.000 118.09571 614 PHE A N 1
ATOM 4205 C CA . PHE A 1 614 ? -8.75011 20.45165 33.17826 1.000 119.97861 614 PHE A CA 1
ATOM 4206 C C . PHE A 1 614 ? -7.33523 20.62329 32.63202 1.000 124.38100 614 PHE A C 1
ATOM 4207 O O . PHE A 1 614 ? -7.03000 20.14911 31.52756 1.000 125.34938 614 PHE A O 1
ATOM 4215 N N . ALA A 1 615 ? -6.41721 21.12141 33.46894 1.000 119.52779 615 ALA A N 1
ATOM 4216 C CA . ALA A 1 615 ? -5.05569 21.39626 33.01400 1.000 114.59993 615 ALA A CA 1
ATOM 4217 C C . ALA A 1 615 ? -4.32974 20.12492 32.60700 1.000 114.67074 615 ALA A C 1
ATOM 4218 O O . ALA A 1 615 ? -3.62327 20.10436 31.59205 1.000 120.36862 615 ALA A O 1
ATOM 4220 N N . VAL A 1 616 ? -4.47642 19.05546 33.38173 1.000 111.30747 616 VAL A N 1
ATOM 4221 C CA . VAL A 1 616 ? -3.85718 17.80755 32.96404 1.000 116.32524 616 VAL A CA 1
ATOM 4222 C C . VAL A 1 616 ? -4.57459 17.24192 31.74140 1.000 120.55850 616 VAL A C 1
ATOM 4223 O O . VAL A 1 616 ? -3.92538 16.85539 30.75853 1.000 124.76698 616 VAL A O 1
ATOM 4227 N N . GLY A 1 617 ? -5.90954 17.34294 31.70432 1.000 122.19532 617 GLY A N 1
ATOM 4228 C CA . GLY A 1 617 ? -6.63431 16.80341 30.56339 1.000 127.93073 617 GLY A CA 1
ATOM 4229 C C . GLY A 1 617 ? -6.24657 17.46439 29.25695 1.000 135.69774 617 GLY A C 1
ATOM 4230 O O . GLY A 1 617 ? -5.82860 16.78946 28.30731 1.000 133.32716 617 GLY A O 1
ATOM 4231 N N . LEU A 1 618 ? -6.23417 18.79829 29.24124 1.000 125.78105 618 LEU A N 1
ATOM 4232 C CA . LEU A 1 618 ? -5.81302 19.50373 28.03853 1.000 130.04178 618 LEU A CA 1
ATOM 4233 C C . LEU A 1 618 ? -4.39445 19.11932 27.66187 1.000 130.31732 618 LEU A C 1
ATOM 4234 O O . LEU A 1 618 ? -4.13408 18.74979 26.50571 1.000 135.29775 618 LEU A O 1
ATOM 4239 N N . SER A 1 619 ? -3.51811 19.00730 28.66454 1.000 130.09195 619 SER A N 1
ATOM 4240 C CA . SER A 1 619 ? -2.13915 18.63185 28.39143 1.000 129.44427 619 SER A CA 1
ATOM 4241 C C . SER A 1 619 ? -2.08979 17.33002 27.61230 1.000 138.16080 619 SER A C 1
ATOM 4242 O O . SER A 1 619 ? -1.43599 17.24465 26.56379 1.000 138.27117 619 SER A O 1
ATOM 4245 N N . ARG A 1 620 ? -2.85584 16.33391 28.05685 1.000 135.72152 620 ARG A N 1
ATOM 4246 C CA . ARG A 1 620 ? -2.80370 15.03670 27.39924 1.000 133.97191 620 ARG A CA 1
ATOM 4247 C C . ARG A 1 620 ? -3.22424 15.14388 25.93734 1.000 136.74280 620 ARG A C 1
ATOM 4248 O O . ARG A 1 620 ? -2.48196 14.72298 25.03920 1.000 141.70518 620 ARG A O 1
ATOM 4256 N N . LYS A 1 621 ? -4.34764 15.81919 25.66609 1.000 136.53102 621 LYS A N 1
ATOM 4257 C CA . LYS A 1 621 ? -4.73822 16.00742 24.27110 1.000 137.03763 621 LYS A CA 1
ATOM 4258 C C . LYS A 1 621 ? -3.69997 16.81752 23.50994 1.000 139.26911 621 LYS A C 1
ATOM 4259 O O . LYS A 1 621 ? -3.35923 16.48047 22.36817 1.000 146.71470 621 LYS A O 1
ATOM 4265 N N . THR A 1 622 ? -3.09630 17.80936 24.16784 1.000 137.61397 622 THR A N 1
ATOM 4266 C CA . THR A 1 622 ? -2.05428 18.58921 23.51023 1.000 139.67579 622 THR A CA 1
ATOM 4267 C C . THR A 1 622 ? -0.87757 17.70556 23.11960 1.000 143.29069 622 THR A C 1
ATOM 4268 O O . THR A 1 622 ? -0.27072 17.89999 22.05886 1.000 142.68284 622 THR A O 1
ATOM 4272 N N . SER A 1 623 ? -0.53928 16.72613 23.96116 1.000 146.03223 623 SER A N 1
ATOM 4273 C CA . SER A 1 623 ? 0.51884 15.79668 23.58643 1.000 145.59632 623 SER A CA 1
ATOM 4274 C C . SER A 1 623 ? 0.09276 14.91186 22.41849 1.000 151.43396 623 SER A C 1
ATOM 4275 O O . SER A 1 623 ? 0.89477 14.64306 21.51675 1.000 160.50935 623 SER A O 1
ATOM 4278 N N . ARG A 1 624 ? -1.16034 14.44472 22.41549 1.000 146.45828 624 ARG A N 1
ATOM 4279 C CA . ARG A 1 624 ? -1.63391 13.61994 21.30489 1.000 150.54706 624 ARG A CA 1
ATOM 4280 C C . ARG A 1 624 ? -1.60931 14.37607 19.97872 1.000 154.29928 624 ARG A C 1
ATOM 4281 O O . ARG A 1 624 ? -1.05684 13.88778 18.98455 1.000 160.77860 624 ARG A O 1
ATOM 4289 N N . ILE A 1 625 ? -2.13409 15.60419 19.96958 1.000 162.37257 625 ILE A N 1
ATOM 4290 C CA . ILE A 1 625 ? -2.23110 16.38377 18.73473 1.000 165.44209 625 ILE A CA 1
ATOM 4291 C C . ILE A 1 625 ? -0.86398 16.56519 18.08518 1.000 171.89837 625 ILE A C 1
ATOM 4292 O O . ILE A 1 625 ? -0.70576 16.37768 16.87270 1.000 174.36503 625 ILE A O 1
ATOM 4297 N N . ILE A 1 626 ? 0.14669 16.92858 18.87379 1.000 176.00102 626 ILE A N 1
ATOM 4298 C CA . ILE A 1 626 ? 1.47393 17.06019 18.28498 1.000 177.78029 626 ILE A CA 1
ATOM 4299 C C . ILE A 1 626 ? 2.08688 15.70530 17.95523 1.000 179.90608 626 ILE A C 1
ATOM 4300 O O . ILE A 1 626 ? 2.69170 15.54966 16.88316 1.000 183.29199 626 ILE A O 1
ATOM 4305 N N . ARG A 1 627 ? 1.78720 14.66910 18.74698 1.000 181.73827 627 ARG A N 1
ATOM 4306 C CA . ARG A 1 627 ? 2.28902 13.33692 18.42073 1.000 182.72846 627 ARG A CA 1
ATOM 4307 C C . ARG A 1 627 ? 1.85537 12.92364 17.02606 1.000 183.02187 627 ARG A C 1
ATOM 4308 O O . ARG A 1 627 ? 2.69543 12.62811 16.16448 1.000 185.76178 627 ARG A O 1
ATOM 4316 N N . LEU A 1 628 ? 0.56906 13.07029 16.73461 1.000 175.33258 628 LEU A N 1
ATOM 4317 C CA . LEU A 1 628 ? 0.09112 12.72706 15.40696 1.000 170.53216 628 LEU A CA 1
ATOM 4318 C C . LEU A 1 628 ? 0.69423 13.67138 14.37675 1.000 170.94725 628 LEU A C 1
ATOM 4319 O O . LEU A 1 628 ? 1.33509 13.22318 13.41238 1.000 176.64227 628 LEU A O 1
ATOM 4324 N N . ASN A 1 629 ? 0.67538 14.97764 14.67281 1.000 162.70821 629 ASN A N 1
ATOM 4325 C CA . ASN A 1 629 ? 1.26273 15.93880 13.74861 1.000 162.59207 629 ASN A CA 1
ATOM 4326 C C . ASN A 1 629 ? 2.73730 15.67797 13.53060 1.000 164.93503 629 ASN A C 1
ATOM 4327 O O . ASN A 1 629 ? 3.27864 16.08703 12.49758 1.000 168.16403 629 ASN A O 1
ATOM 4332 N N . LEU A 1 630 ? 3.40918 15.02804 14.47887 1.000 171.46036 630 LEU A N 1
ATOM 4333 C CA . LEU A 1 630 ? 4.83495 14.82606 14.28649 1.000 173.32476 630 LEU A CA 1
ATOM 4334 C C . LEU A 1 630 ? 5.09181 13.81546 13.17401 1.000 173.91710 630 LEU A C 1
ATOM 4335 O O . LEU A 1 630 ? 5.84686 14.09923 12.23438 1.000 171.96621 630 LEU A O 1
ATOM 4340 N N . TRP A 1 631 ? 4.34343 12.70730 13.16615 1.000 169.68335 631 TRP A N 1
ATOM 4341 C CA . TRP A 1 631 ? 4.59773 11.68799 12.15027 1.000 171.42188 631 TRP A CA 1
ATOM 4342 C C . TRP A 1 631 ? 4.05199 12.06473 10.78436 1.000 169.68536 631 TRP A C 1
ATOM 4343 O O . TRP A 1 631 ? 4.55792 11.57374 9.76793 1.000 175.77413 631 TRP A O 1
ATOM 4354 N N . PHE A 1 632 ? 3.03523 12.91854 10.72757 1.000 164.20749 632 PHE A N 1
ATOM 4355 C CA . PHE A 1 632 ? 2.71242 13.55689 9.45964 1.000 164.21161 632 PHE A CA 1
ATOM 4356 C C . PHE A 1 632 ? 3.88210 14.39976 8.96478 1.000 163.11318 632 PHE A C 1
ATOM 4357 O O . PHE A 1 632 ? 4.42823 14.14376 7.88085 1.000 163.02192 632 PHE A O 1
ATOM 4365 N N . SER A 1 633 ? 4.42253 15.24930 9.84706 1.000 170.00231 633 SER A N 1
ATOM 4366 C CA . SER A 1 633 ? 5.45021 16.19994 9.42987 1.000 170.34941 633 SER A CA 1
ATOM 4367 C C . SER A 1 633 ? 6.71590 15.48444 8.99559 1.000 170.02582 633 SER A C 1
ATOM 4368 O O . SER A 1 633 ? 7.38959 15.91344 8.05066 1.000 167.52473 633 SER A O 1
ATOM 4371 N N . LEU A 1 634 ? 7.05312 14.39451 9.67345 1.000 168.29660 634 LEU A N 1
ATOM 4372 C CA . LEU A 1 634 ? 8.20168 13.60502 9.26232 1.000 162.80588 634 LEU A CA 1
ATOM 4373 C C . LEU A 1 634 ? 7.90813 12.87416 7.95895 1.000 160.37430 634 LEU A C 1
ATOM 4374 O O . LEU A 1 634 ? 8.69732 12.94315 7.00899 1.000 160.09990 634 LEU A O 1
ATOM 4379 N N . GLY A 1 635 ? 6.77654 12.16206 7.89550 1.000 168.18339 635 GLY A N 1
ATOM 4380 C CA . GLY A 1 635 ? 6.48008 11.39219 6.69731 1.000 162.99943 635 GLY A CA 1
ATOM 4381 C C . GLY A 1 635 ? 6.46179 12.22153 5.42812 1.000 165.22450 635 GLY A C 1
ATOM 4382 O O . GLY A 1 635 ? 7.14987 11.88760 4.45910 1.000 166.10402 635 GLY A O 1
ATOM 4383 N N . VAL A 1 636 ? 5.82988 13.39910 5.48064 1.000 158.29142 636 VAL A N 1
ATOM 4384 C CA . VAL A 1 636 ? 5.77588 14.29608 4.32456 1.000 157.70635 636 VAL A CA 1
ATOM 4385 C C . VAL A 1 636 ? 7.16827 14.58766 3.79070 1.000 160.24913 636 VAL A C 1
ATOM 4386 O O . VAL A 1 636 ? 7.35689 14.78351 2.58343 1.000 162.78590 636 VAL A O 1
ATOM 4390 N N . VAL A 1 637 ? 8.16612 14.59366 4.66573 1.000 166.24193 637 VAL A N 1
ATOM 4391 C CA . VAL A 1 637 ? 9.54646 14.75660 4.23798 1.000 166.87643 637 VAL A CA 1
ATOM 4392 C C . VAL A 1 637 ? 10.13315 13.38491 3.93617 1.000 166.03849 637 VAL A C 1
ATOM 4393 O O . VAL A 1 637 ? 10.63767 13.14418 2.83430 1.000 170.70542 637 VAL A O 1
ATOM 4397 N N . ALA A 1 638 ? 10.08326 12.48198 4.92047 1.000 159.85128 638 ALA A N 1
ATOM 4398 C CA . ALA A 1 638 ? 10.79856 11.21373 4.79657 1.000 159.97290 638 ALA A CA 1
ATOM 4399 C C . ALA A 1 638 ? 10.25614 10.34174 3.67184 1.000 164.00944 638 ALA A C 1
ATOM 4400 O O . ALA A 1 638 ? 11.00304 9.54352 3.09253 1.000 166.37062 638 ALA A O 1
ATOM 4402 N N . LEU A 1 639 ? 8.97570 10.48445 3.33627 1.000 167.06899 639 LEU A N 1
ATOM 4403 C CA . LEU A 1 639 ? 8.39196 9.70593 2.25299 1.000 163.20316 639 LEU A CA 1
ATOM 4404 C C . LEU A 1 639 ? 8.54192 10.37356 0.89296 1.000 166.28575 639 LEU A C 1
ATOM 4405 O O . LEU A 1 639 ? 8.45670 9.68674 -0.13133 1.000 174.64326 639 LEU A O 1
ATOM 4410 N N . LEU A 1 640 ? 8.77564 11.68614 0.85600 1.000 175.61019 640 LEU A N 1
ATOM 4411 C CA . LEU A 1 640 ? 8.89038 12.41429 -0.39840 1.000 177.05317 640 LEU A CA 1
ATOM 4412 C C . LEU A 1 640 ? 10.31187 12.84589 -0.72802 1.000 186.11691 640 LEU A C 1
ATOM 4413 O O . LEU A 1 640 ? 10.53400 13.39343 -1.81330 1.000 193.99431 640 LEU A O 1
ATOM 4418 N N . ILE A 1 641 ? 11.26895 12.65228 0.18147 1.000 184.96878 641 ILE A N 1
ATOM 4419 C CA . ILE A 1 641 ? 12.67767 12.63745 -0.21915 1.000 191.26993 641 ILE A CA 1
ATOM 4420 C C . ILE A 1 641 ? 12.92693 11.65924 -1.36692 1.000 203.46984 641 ILE A C 1
ATOM 4421 O O . ILE A 1 641 ? 13.56223 12.05254 -2.35411 1.000 207.34015 641 ILE A O 1
ATOM 4426 N N . PRO A 1 642 ? 12.50874 10.38827 -1.29650 1.000 202.20258 642 PRO A N 1
ATOM 4427 C CA . PRO A 1 642 ? 12.71561 9.51724 -2.46443 1.000 206.26774 642 PRO A CA 1
ATOM 4428 C C . PRO A 1 642 ? 11.83515 9.88564 -3.64579 1.000 207.57955 642 PRO A C 1
ATOM 4429 O O . PRO A 1 642 ? 12.23837 9.66683 -4.79526 1.000 211.54832 642 PRO A O 1
ATOM 4433 N N . ALA A 1 643 ? 10.64223 10.43502 -3.39659 1.000 223.98854 643 ALA A N 1
ATOM 4434 C CA . ALA A 1 643 ? 9.78659 10.87859 -4.49252 1.000 222.99758 643 ALA A CA 1
ATOM 4435 C C . ALA A 1 643 ? 10.40882 12.03015 -5.27137 1.000 233.37180 643 ALA A C 1
ATOM 4436 O O . ALA A 1 643 ? 10.12802 12.18796 -6.46440 1.000 236.18302 643 ALA A O 1
ATOM 4438 N N . THR A 1 644 ? 11.26212 12.83549 -4.63217 1.000 227.94962 644 THR A N 1
ATOM 4439 C CA . THR A 1 644 ? 12.03692 13.82280 -5.37453 1.000 232.24684 644 THR A CA 1
ATOM 4440 C C . THR A 1 644 ? 13.36925 13.27476 -5.85436 1.000 230.87474 644 THR A C 1
ATOM 4441 O O . THR A 1 644 ? 13.94151 13.81870 -6.80844 1.000 237.11018 644 THR A O 1
ATOM 4445 N N . LEU A 1 645 ? 13.87605 12.21447 -5.22547 1.000 217.01355 645 LEU A N 1
ATOM 4446 C CA . LEU A 1 645 ? 15.06881 11.57586 -5.76574 1.000 211.71570 645 LEU A CA 1
ATOM 4447 C C . LEU A 1 645 ? 14.69880 10.85044 -7.05144 1.000 212.37003 645 LEU A C 1
ATOM 4448 O O . LEU A 1 645 ? 15.57142 10.59974 -7.89007 1.000 214.49960 645 LEU A O 1
ATOM 4453 N N . PHE A 1 646 ? 13.41526 10.55449 -7.20361 1.000 208.89594 646 PHE A N 1
ATOM 4454 C CA . PHE A 1 646 ? 12.81035 9.93243 -8.37520 1.000 208.27034 646 PHE A CA 1
ATOM 4455 C C . PHE A 1 646 ? 12.53581 10.96470 -9.46027 1.000 210.17119 646 PHE A C 1
ATOM 4456 O O . PHE A 1 646 ? 11.96091 10.62189 -10.49664 1.000 211.27587 646 PHE A O 1
ATOM 4464 N N . GLY A 1 647 ? 12.94308 12.21192 -9.21901 1.000 225.77649 647 GLY A N 1
ATOM 4465 C CA . GLY A 1 647 ? 12.87051 13.30166 -10.17020 1.000 231.01951 647 GLY A CA 1
ATOM 4466 C C . GLY A 1 647 ? 11.75011 14.31638 -10.02813 1.000 242.90635 647 GLY A C 1
ATOM 4467 O O . GLY A 1 647 ? 11.61817 15.17235 -10.91048 1.000 242.81452 647 GLY A O 1
ATOM 4468 N N . LEU A 1 648 ? 10.92779 14.24741 -8.97886 1.000 253.53536 648 LEU A N 1
ATOM 4469 C CA . LEU A 1 648 ? 9.93838 15.30236 -8.76356 1.000 256.70034 648 LEU A CA 1
ATOM 4470 C C . LEU A 1 648 ? 10.66251 16.63324 -8.55312 1.000 261.37607 648 LEU A C 1
ATOM 4471 O O . LEU A 1 648 ? 11.78182 16.66937 -8.03645 1.000 265.91094 648 LEU A O 1
ATOM 4476 N N . GLY A 1 649 ? 10.03531 17.73681 -8.94945 1.000 250.06319 649 GLY A N 1
ATOM 4477 C CA . GLY A 1 649 ? 10.73610 19.01584 -8.89901 1.000 243.72841 649 GLY A CA 1
ATOM 4478 C C . GLY A 1 649 ? 10.33602 19.93629 -7.76081 1.000 230.52965 649 GLY A C 1
ATOM 4479 O O . GLY A 1 649 ? 9.98816 19.49633 -6.65854 1.000 228.04356 649 GLY A O 1
ATOM 4480 N N . ILE A 1 650 ? 10.39746 21.24262 -8.03884 1.000 230.05082 650 ILE A N 1
ATOM 4481 C CA . ILE A 1 650 ? 10.03534 22.28834 -7.08286 1.000 220.64835 650 ILE A CA 1
ATOM 4482 C C . ILE A 1 650 ? 8.52827 22.54441 -7.04948 1.000 223.34629 650 ILE A C 1
ATOM 4483 O O . ILE A 1 650 ? 7.95635 22.83939 -5.97867 1.000 218.95766 650 ILE A O 1
ATOM 4488 N N . GLY A 1 651 ? 7.86897 22.42144 -8.20579 1.000 236.65688 651 GLY A N 1
ATOM 4489 C CA . GLY A 1 651 ? 6.43500 22.54388 -8.30507 1.000 230.98412 651 GLY A CA 1
ATOM 4490 C C . GLY A 1 651 ? 5.67575 21.65002 -7.35389 1.000 222.66043 651 GLY A C 1
ATOM 4491 O O . GLY A 1 651 ? 4.77869 22.11179 -6.65245 1.000 219.55054 651 GLY A O 1
ATOM 4492 N N . PRO A 1 652 ? 6.03681 20.36683 -7.26209 1.000 209.48169 652 PRO A N 1
ATOM 4493 C CA . PRO A 1 652 ? 5.36199 19.52522 -6.26542 1.000 202.13079 652 PRO A CA 1
ATOM 4494 C C . PRO A 1 652 ? 5.81481 19.84960 -4.85516 1.000 196.39915 652 PRO A C 1
ATOM 4495 O O . PRO A 1 652 ? 5.05157 19.62723 -3.90440 1.000 188.34022 652 PRO A O 1
ATOM 4499 N N . ALA A 1 653 ? 7.03941 20.36981 -4.70358 1.000 203.70092 653 ALA A N 1
ATOM 4500 C CA . ALA A 1 653 ? 7.59474 20.64877 -3.38598 1.000 196.02172 653 ALA A CA 1
ATOM 4501 C C . ALA A 1 653 ? 6.71513 21.64888 -2.65725 1.000 187.81135 653 ALA A C 1
ATOM 4502 O O . ALA A 1 653 ? 6.28363 21.40682 -1.52126 1.000 177.48478 653 ALA A O 1
ATOM 4504 N N . VAL A 1 654 ? 6.48275 22.81069 -3.28303 1.000 186.33357 654 VAL A N 1
ATOM 4505 C CA . VAL A 1 654 ? 5.71962 23.84838 -2.59302 1.000 180.00337 654 VAL A CA 1
ATOM 4506 C C . VAL A 1 654 ? 4.32678 23.31700 -2.25579 1.000 173.89409 654 VAL A C 1
ATOM 4507 O O . VAL A 1 654 ? 3.81587 23.55975 -1.16178 1.000 170.82492 654 VAL A O 1
ATOM 4511 N N . LEU A 1 655 ? 3.68155 22.60071 -3.18947 1.000 182.44582 655 LEU A N 1
ATOM 4512 C CA . LEU A 1 655 ? 2.31144 22.15224 -2.95243 1.000 176.14411 655 LEU A CA 1
ATOM 4513 C C . LEU A 1 655 ? 2.26070 21.18995 -1.76570 1.000 173.15848 655 LEU A C 1
ATOM 4514 O O . LEU A 1 655 ? 1.38904 21.30753 -0.89083 1.000 173.89343 655 LEU A O 1
ATOM 4519 N N . VAL A 1 656 ? 3.17314 20.20828 -1.72717 1.000 169.91951 656 VAL A N 1
ATOM 4520 C CA . VAL A 1 656 ? 3.10074 19.22230 -0.65233 1.000 167.03445 656 VAL A CA 1
ATOM 4521 C C . VAL A 1 656 ? 3.39410 19.91012 0.67312 1.000 168.03703 656 VAL A C 1
ATOM 4522 O O . VAL A 1 656 ? 2.76824 19.60751 1.69704 1.000 166.35076 656 VAL A O 1
ATOM 4526 N N . HIS A 1 657 ? 4.36254 20.83736 0.68018 1.000 168.67678 657 HIS A N 1
ATOM 4527 C CA . HIS A 1 657 ? 4.71992 21.50534 1.92529 1.000 166.05605 657 HIS A CA 1
ATOM 4528 C C . HIS A 1 657 ? 3.53527 22.33111 2.40196 1.000 161.74525 657 HIS A C 1
ATOM 4529 O O . HIS A 1 657 ? 3.24821 22.39497 3.60420 1.000 160.45679 657 HIS A O 1
ATOM 4536 N N . GLU A 1 658 ? 2.83677 22.97216 1.45750 1.000 156.49270 658 GLU A N 1
ATOM 4537 C CA . GLU A 1 658 ? 1.68417 23.79547 1.79267 1.000 157.87666 658 GLU A CA 1
ATOM 4538 C C . GLU A 1 658 ? 0.61825 22.91990 2.42792 1.000 158.82164 658 GLU A C 1
ATOM 4539 O O . GLU A 1 658 ? 0.01916 23.28065 3.45006 1.000 159.79510 658 GLU A O 1
ATOM 4545 N N . GLY A 1 659 ? 0.36559 21.75632 1.82017 1.000 162.29780 659 GLY A N 1
ATOM 4546 C CA . GLY A 1 659 ? -0.66628 20.88054 2.34192 1.000 159.45779 659 GLY A CA 1
ATOM 4547 C C . GLY A 1 659 ? -0.30719 20.42305 3.73960 1.000 160.98818 659 GLY A C 1
ATOM 4548 O O . GLY A 1 659 ? -1.16059 20.37989 4.63256 1.000 163.91994 659 GLY A O 1
ATOM 4549 N N . SER A 1 660 ? 0.96877 20.07039 3.94457 1.000 160.61464 660 SER A N 1
ATOM 4550 C CA . SER A 1 660 ? 1.38902 19.55216 5.24059 1.000 155.53674 660 SER A CA 1
ATOM 4551 C C . SER A 1 660 ? 1.21958 20.63339 6.29507 1.000 158.42199 660 SER A C 1
ATOM 4552 O O . SER A 1 660 ? 0.73066 20.36909 7.40079 1.000 160.04949 660 SER A O 1
ATOM 4555 N N . THR A 1 661 ? 1.63173 21.86516 5.96941 1.000 153.95742 661 THR A N 1
ATOM 4556 C CA . THR A 1 661 ? 1.56361 22.93794 6.95275 1.000 152.30408 661 THR A CA 1
ATOM 4557 C C . THR A 1 661 ? 0.10702 23.19930 7.29428 1.000 150.62482 661 THR A C 1
ATOM 4558 O O . THR A 1 661 ? -0.24338 23.41152 8.46218 1.000 152.63801 661 THR A O 1
ATOM 4562 N N . LEU A 1 662 ? -0.75943 23.21219 6.27474 1.000 153.93474 662 LEU A N 1
ATOM 4563 C CA . LEU A 1 662 ? -2.16096 23.52010 6.52242 1.000 152.47248 662 LEU A CA 1
ATOM 4564 C C . LEU A 1 662 ? -2.75720 22.45246 7.42808 1.000 150.52521 662 LEU A C 1
ATOM 4565 O O . LEU A 1 662 ? -3.48710 22.76680 8.37792 1.000 149.63916 662 LEU A O 1
ATOM 4570 N N . VAL A 1 663 ? -2.45977 21.17755 7.14125 1.000 153.07209 663 VAL A N 1
ATOM 4571 C CA . VAL A 1 663 ? -3.05926 20.10001 7.92124 1.000 149.56827 663 VAL A CA 1
ATOM 4572 C C . VAL A 1 663 ? -2.57950 20.18888 9.36521 1.000 152.81668 663 VAL A C 1
ATOM 4573 O O . VAL A 1 663 ? -3.36864 20.01699 10.30481 1.000 153.23282 663 VAL A O 1
ATOM 4577 N N . VAL A 1 664 ? -1.27513 20.43688 9.57167 1.000 149.84511 664 VAL A N 1
ATOM 4578 C CA . VAL A 1 664 ? -0.75541 20.44846 10.93889 1.000 155.24994 664 VAL A CA 1
ATOM 4579 C C . VAL A 1 664 ? -1.39341 21.60218 11.70375 1.000 152.38198 664 VAL A C 1
ATOM 4580 O O . VAL A 1 664 ? -1.79051 21.45248 12.86782 1.000 151.44564 664 VAL A O 1
ATOM 4584 N N . VAL A 1 665 ? -1.51477 22.77005 11.05605 1.000 152.18747 665 VAL A N 1
ATOM 4585 C CA . VAL A 1 665 ? -2.05530 23.94074 11.73997 1.000 145.71269 665 VAL A CA 1
ATOM 4586 C C . VAL A 1 665 ? -3.50215 23.67073 12.12350 1.000 146.32822 665 VAL A C 1
ATOM 4587 O O . VAL A 1 665 ? -3.93355 23.95512 13.25114 1.000 146.67502 665 VAL A O 1
ATOM 4591 N N . ALA A 1 666 ? -4.27217 23.09486 11.19306 1.000 147.91103 666 ALA A N 1
ATOM 4592 C CA . ALA A 1 666 ? -5.69369 22.90323 11.44428 1.000 144.06422 666 ALA A CA 1
ATOM 4593 C C . ALA A 1 666 ? -5.89279 21.87767 12.54985 1.000 144.34125 666 ALA A C 1
ATOM 4594 O O . ALA A 1 666 ? -6.75237 22.05430 13.42283 1.000 141.75654 666 ALA A O 1
ATOM 4596 N N . ASN A 1 667 ? -5.12645 20.78218 12.51059 1.000 139.63453 667 ASN A N 1
ATOM 4597 C CA . ASN A 1 667 ? -5.21599 19.79024 13.57408 1.000 139.30627 667 ASN A CA 1
ATOM 4598 C C . ASN A 1 667 ? -4.88623 20.41594 14.92313 1.000 144.24216 667 ASN A C 1
ATOM 4599 O O . ASN A 1 667 ? -5.56303 20.14507 15.92186 1.000 148.53116 667 ASN A O 1
ATOM 4604 N N . ALA A 1 668 ? -3.83006 21.23962 14.97543 1.000 142.83952 668 ALA A N 1
ATOM 4605 C CA . ALA A 1 668 ? -3.47437 21.91580 16.22068 1.000 140.57767 668 ALA A CA 1
ATOM 4606 C C . ALA A 1 668 ? -4.62833 22.76599 16.73839 1.000 140.05146 668 ALA A C 1
ATOM 4607 O O . ALA A 1 668 ? -4.89725 22.79776 17.94592 1.000 139.38342 668 ALA A O 1
ATOM 4609 N N . LEU A 1 669 ? -5.31974 23.46571 15.83464 1.000 141.96053 669 LEU A N 1
ATOM 4610 C CA . LEU A 1 669 ? -6.44364 24.31809 16.22168 1.000 137.36866 669 LEU A CA 1
ATOM 4611 C C . LEU A 1 669 ? -7.60037 23.56067 16.87053 1.000 137.24885 669 LEU A C 1
ATOM 4612 O O . LEU A 1 669 ? -8.52156 24.20914 17.38062 1.000 136.35227 669 LEU A O 1
ATOM 4617 N N . ARG A 1 670 ? -7.58763 22.22279 16.86044 1.000 135.60180 670 ARG A N 1
ATOM 4618 C CA . ARG A 1 670 ? -8.59466 21.46327 17.60084 1.000 138.01229 670 ARG A CA 1
ATOM 4619 C C . ARG A 1 670 ? -8.60117 21.81311 19.08452 1.000 138.24333 670 ARG A C 1
ATOM 4620 O O . ARG A 1 670 ? -9.65815 21.77314 19.72674 1.000 135.40560 670 ARG A O 1
ATOM 4628 N N . LEU A 1 671 ? -7.43569 22.14768 19.64547 1.000 139.46162 671 LEU A N 1
ATOM 4629 C CA . LEU A 1 671 ? -7.33077 22.36643 21.08532 1.000 135.37784 671 LEU A CA 1
ATOM 4630 C C . LEU A 1 671 ? -8.20113 23.52367 21.56259 1.000 134.29507 671 LEU A C 1
ATOM 4631 O O . LEU A 1 671 ? -8.60037 23.55239 22.73145 1.000 140.26913 671 LEU A O 1
ATOM 4636 N N . LEU A 1 672 ? -8.50242 24.48553 20.68778 1.000 138.35868 672 LEU A N 1
ATOM 4637 C CA . LEU A 1 672 ? -9.37098 25.59270 21.07581 1.000 136.27341 672 LEU A CA 1
ATOM 4638 C C . LEU A 1 672 ? -10.78291 25.13536 21.42805 1.000 143.15671 672 LEU A C 1
ATOM 4639 O O . LEU A 1 672 ? -11.49086 25.85075 22.14572 1.000 143.74098 672 LEU A O 1
ATOM 4644 N N . ALA A 1 673 ? -11.21123 23.97089 20.94075 1.000 143.27399 673 ALA A N 1
ATOM 4645 C CA . ALA A 1 673 ? -12.53904 23.44197 21.23093 1.000 146.57961 673 ALA A CA 1
ATOM 4646 C C . ALA A 1 673 ? -12.57958 22.53909 22.45999 1.000 149.62035 673 ALA A C 1
ATOM 4647 O O . ALA A 1 673 ? -13.66202 22.05967 22.81646 1.000 150.41007 673 ALA A O 1
ATOM 4649 N N . PHE A 1 674 ? -11.43757 22.28683 23.10083 1.000 159.31807 674 PHE A N 1
ATOM 4650 C CA . PHE A 1 674 ? -11.37832 21.35008 24.21764 1.000 163.04289 674 PHE A CA 1
ATOM 4651 C C . PHE A 1 674 ? -12.31837 21.80023 25.33115 1.000 167.32993 674 PHE A C 1
ATOM 4652 O O . PHE A 1 674 ? -12.47677 22.99853 25.58356 1.000 168.77898 674 PHE A O 1
ATOM 4660 N N . LYS A 1 675 ? -12.94961 20.83870 26.00341 1.000 171.49811 675 LYS A N 1
ATOM 4661 C CA . LYS A 1 675 ? -14.00539 21.15726 26.95448 1.000 169.77687 675 LYS A CA 1
ATOM 4662 C C . LYS A 1 675 ? -13.64295 20.71159 28.36597 1.000 174.71307 675 LYS A C 1
ATOM 4663 O O . LYS A 1 675 ? -12.96559 19.69709 28.56613 1.000 175.08264 675 LYS A O 1
ATOM 4669 N N . ASP A 1 676 ? -14.11603 21.49541 29.34364 1.000 186.38270 676 ASP A N 1
ATOM 4670 C CA . ASP A 1 676 ? -13.82453 21.23215 30.75363 1.000 187.59603 676 ASP A CA 1
ATOM 4671 C C . ASP A 1 676 ? -14.44867 19.93037 31.24102 1.000 190.65703 676 ASP A C 1
ATOM 4672 O O . ASP A 1 676 ? -13.80385 19.16400 31.96793 1.000 191.14406 676 ASP A O 1
ATOM 4677 N N . ASN A 1 677 ? -15.69761 19.66374 30.85103 1.000 179.14458 677 ASN A N 1
ATOM 4678 C CA . ASN A 1 677 ? -16.44016 18.49809 31.33549 1.000 177.77622 677 ASN A CA 1
ATOM 4679 C C . ASN A 1 677 ? -16.50047 18.50384 32.86146 1.000 176.38985 677 ASN A C 1
ATOM 4680 O O . ASN A 1 677 ? -16.44559 17.45661 33.50862 1.000 172.91059 677 ASN A O 1
ATOM 4685 N N . ARG A 1 678 ? -16.61522 19.70051 33.43279 1.000 177.36352 678 ARG A N 1
ATOM 4686 C CA . ARG A 1 678 ? -16.60861 19.89659 34.87964 1.000 171.64487 678 ARG A CA 1
ATOM 4687 C C . ARG A 1 678 ? -17.80906 19.23290 35.54751 1.000 169.66527 678 ARG A C 1
ATOM 4688 O O . ARG A 1 678 ? -17.65944 18.46998 36.50264 1.000 162.60501 678 ARG A O 1
#

Foldseek 3Di:
DDLLVLLVLLVVLVVCLVCPCPPHPDDVVVSVVSLVSLLVSLCPVLVVVCVVQVVDHADFLSVLLNVLLVLCCVPVPPSCNSVSSSLLSVLVVLVVVFDFFFLPLLVPLVVLADQWWFWDDDPDTDIDGLQPDDFQIKTKDAAQGFAHAKFWFADKKFFKQPCQWQVARATDIADHDPDVVVCLVCVVPDDPSTTDFGSITTHHGMTIGGHNDGNCGTLSNVLNVLSNPFGGDDAPVVVVVVVCRRVLVVVLVVQLVCLCCVVVPDVDDNVVSNQLSSFLSNLLNLSLLSQLVSLLWVLLQVLLVVVQKHFRRRQCLQLLQFFQAEEEEAAVQQFVHAKAFDDFWFDDPADSLNVLQVLLLQLVPDDRRCSVRSVVVSCVVVVHHDHHFADWDAPRNFFIWTHDPNWIKTKGHLVVQVVDDADHDDPVLVVVVVVLVLQPWDKMWMATHNDTGHMTTMARAGDPLQLVLVVVVVVSNNVHYEYEGQADDNNQVNNCVVSVPDHYDYVDTLVVLLVVQVVRVVPTAYEYEEAHSSCLSSCSNGSFYEYAQPSHDPSRVSSGRMYNNVSRSLSSSVSNVLSVVSVVLSVVLVCLSCCLSVVCSVVSSVPDGVVVSSVSSVVSNVVSSVSSNVSSVDDSPD

Solvent-accessible surface area: 30029 Å² total; per-residue (Å²): 296,57,51,46,100,43,3,82,58,0,10,98,10,24,122,79,4,163,86,4,29,159,169,41,183,38,65,115,155,112,0,92,29,24,27,96,26,0,46,121,38,0,14,113,65,8,77,107,79,6,82,130,112,67,91,191,50,99,101,30,23,16,72,4,1,36,58,0,2,55,4,1,33,141,50,40,87,146,6,23,0,0,16,8,7,49,12,15,14,33,5,57,7,48,88,88,150,13,118,35,192,6,132,83,0,73,90,29,1,67,48,44,40,15,112,96,6,52,0,107,104,66,144,125,73,76,78,38,79,27,132,90,8,115,89,36,14,42,0,32,1,134,54,111,62,102,0,13,6,8,2,0,0,39,115,22,44,11,32,0,35,11,26,12,0,28,19,42,80,44,62,59,54,4,66,52,22,154,69,46,143,115,6,48,85,56,74,158,156,33,52,106,84,5,108,1,13,3,1,0,61,6,13,107,20,47,0,9,0,25,1,27,79,81,42,55,87,9,17,4,23,78,1,49,55,36,1,32,124,1,110,90,55,124,11,69,30,98,50,98,25,124,117,49,46,121,118,26,9,69,78,12,93,40,48,18,114,83,4,26,124,13,76,130,144,99,162,61,91,41,59,89,0,85,55,56,0,48,2,1,21,5,13,0,0,2,0,0,12,19,7,0,26,3,13,1,17,50,10,0,40,53,27,1,58,217,21,26,1,98,15,56,7,8,32,10,2,22,20,3,7,106,8,69,0,0,0,1,6,0,14,4,0,0,0,96,35,68,37,47,8,44,50,29,30,52,62,71,116,9,77,88,72,50,0,2,85,16,0,0,2,0,9,62,57,17,126,76,67,39,1,147,3,0,28,91,16,0,114,119,124,57,60,103,53,39,98,114,9,60,104,58,50,74,42,138,21,45,15,4,20,4,80,29,111,97,84,79,0,27,3,6,96,55,43,0,3,114,70,38,113,36,87,96,14,30,129,91,3,70,34,59,9,81,57,5,48,126,76,2,42,72,21,18,1,0,5,8,32,116,66,9,1,0,0,0,0,0,6,22,42,26,39,178,34,0,144,78,4,4,56,34,0,77,127,58,40,0,163,68,18,18,0,0,1,11,20,67,54,59,15,0,75,13,0,5,172,72,2,30,4,136,69,17,72,7,94,20,41,0,70,54,0,21,87,56,0,56,69,25,90,86,107,21,17,0,0,0,0,0,21,10,11,2,0,0,0,0,1,3,42,0,32,0,0,0,0,0,10,77,52,11,36,97,6,0,55,56,1,4,8,5,5,0,96,66,21,26,1,65,3,0,30,6,5,0,17,1,0,91,80,4,24,104,2,15,130,74,3,26,167,113,0,42,27,37,5,69,133,52,24,57,29,4,55,175,54,90,15,3,14,36,12,18,120,55,4,78,38,6,8,118,67,0,51,61,30,0,95,131,4,102,75,40,130,44,131,160

Radius of gyration: 33.87 Å; Cα contacts (8 Å, |Δi|>4): 1275; chains: 1; bounding box: 60×43×109 Å

Sequence (638 aa):
RAEVIFAVLCGICLLLGWLGPKYGIMSEQFGFGLLLAAYFFGGYFTLREAVEKISKGQFQIDFLMLVAASGAAILGEWAEGAFLLFLFSVGHALENYAMGRARNAVAALAGLTPDEALVRRGDKTETVLIENLLVGDIVVVRSNERLPADGFVVKGSSAVNQAPITGESAPVDKLPVDDPEFAAANLDKLTPQTRVFAGSINGSGSLDVQVTKLSGESTLARVVTLVAEAQTRQSPTQNFTKKFEKIFVPCVIALAFVTSFSFLILDETAAQSFYRAMAVLVAASPCALAIATPSAVLSGVARAARGGVLIKGGAPLEAMGHLDAIAFDKTGTLTIGEPHLVEITPYGDATETELLQVSAAVEMLSDHPLAQAVVRDVKDRLGDLPSEASDFANIIGQGVSAKVDSKVVHIGKTALFESVAGLPLPDDLRGTVEAMSQNGRTTMIVRSGDRYLGAIGLMDTPREDARSVIAALRDLGLKRMMMISGDNQNVANAVAKEVGLDTAFGDLMPEDKVTKIAALKADGGVAMVGDGVNDAPAMANATVGIAMGAAGSDVALETADIALMADDLQTLPFAVGLSRKTSRIIRLNLWFSLGVVALLIPATLFGLGIGPAVLVHEGSTLVVVANALRLLAFKDNR

Nearest PDB structures (foldseek):
  7qbz-assembly1_A  TM=9.934E-01  e=1.307E-99  Sulfitobacter sp. NAS-14.1
  4umw-assembly1_A  TM=9.160E-01  e=9.941E-52  Shigella sonnei
  8iwt-assembly1_A  TM=6.937E-01  e=4.966E-27  Homo sapiens
  5ncq-assembly1_A  TM=5.439E-01  e=1.053E-25  Oryctolagus cuniculus
  7fjp-assembly1_B  TM=6.041E-01  e=7.162E-20  Homo sapiens

B-factor: mean 135.74, std 57.34, range [55.64, 321.88]